Protein AF-A0AAW8YKI9-F1 (afdb_monomer_lite)

Radius of gyration: 21.28 Å; chains: 1; bounding box: 68×47×53 Å

Organism: Pediococcus acidilactici (NCBI:txid1254)

pLDDT: mean 89.12, std 14.67, range [28.31, 98.62]

Sequence (388 aa):
MTVISYKQVNLSFIKNSIFTLGMYFWQLYNILFLTDFAKYHNAELTLLRVSGLIIILSSFMILDIKKFNVRYLFFIMFCVFLLLNNWKIALQSSWFDLIIIVFAGSNIDFDFFLKRFLAFSVIVYGSIVTLALLKIIPNDMVIIGLARVRYGLGFSWPSYIAHELVTITAAFIWVFKEKANKFILLLLFIINIFVYRLTDTKFPFIIVLCSILAFFVIKKVRFGDRMKKIVHVFISVLPGILTFLIYRLSLNSSNHPALDVLFSQRLSLGNQAINQYPIKMFGQPVIVNVQKSIIQNYFTIDSSYLRYLVCFGLISTLLIVLIMSISIFKILNNKDLFIALVLAIVLIEGFSDPWLFNAGYTPFIILLMSRAFFKVDKKIESNEGMSL

Foldseek 3Di:
DPPVVVVVVVLQVVLQVLLLVLLLLCLLLVQCCQFCNCVPPVVVSVVSNVSSLVSLLVSQVSDDPVPDDVLVVVLVVLLVQCCCFQCVALVDPLSVSLSSSLNSLLDHPVLSNLVSLLVSLCVSLVVQLVCCVVVVAPFDWDDDPDDDTATQSRGPALCQVLLLLLLSLLSQCVNQPLNRDLVVLVVSLVVLVVSCVRHVNQPSSVLSVVLSVVSVCLNPDDDDPVVLVVLLLCLLQLLVVLLVVLQVCLCPVVVPVVVCVVLVNLSVLLVVLCVVQPAAQAFHHDDADCDDDPVDHHHDNFAQSSCCRRGGHDNSSVVLSNLLSLLSSQVCVVSRVSNSSSSVSLSVSNSGGNCSSPCSRNVCVSSSSNSSSDHPPPPPPPDPPDDD

Secondary structure (DSSP, 8-state):
--HHHHHHHHHHHHHHHHHHHHHHHHHHHHHHHTSTHHHH-HHHHHHHHHHHHHHHHHHHTTS-GGG--HHHHHHHHHHHHHIIIIIIIS--THHHHHHHHHHHHTTS-HHHHHHHHHHHHHHHHHHHHHHHHTTSS---EEEETTTEEEE-TTSSSTTHHHHHHHHHHHHHHHHHGGG--HHHHHHHHHHHHHHHHHH--HHHHHHHHHHHHHHHHHHHS---HHHHHHHHHHHHHHHHHHHHHHHHHHHTGGG-HHHHHHTTTHHHHHHHHHHHSPPPSS------B-S--SSS--B----HHHHHHHHHHHHHHHHHHHHHHHHHHHHGGG--HHHHHHHHHHHHHHHH-TTTT-TTT-THHHHHHHTTTS---------SS---

Structure (mmCIF, N/CA/C/O backbone):
data_AF-A0AAW8YKI9-F1
#
_entry.id   AF-A0AAW8YKI9-F1
#
loop_
_atom_site.group_PDB
_atom_site.id
_atom_site.type_symbol
_atom_site.label_atom_id
_atom_site.label_alt_id
_atom_site.label_comp_id
_atom_site.label_asym_id
_atom_site.label_entity_id
_atom_site.label_seq_id
_atom_site.pdbx_PDB_ins_code
_atom_site.Cartn_x
_atom_site.Cartn_y
_atom_site.Cartn_z
_atom_site.occupancy
_atom_site.B_iso_or_equiv
_atom_site.auth_seq_id
_atom_site.auth_comp_id
_atom_site.auth_asym_id
_atom_site.auth_atom_id
_atom_site.pdbx_PDB_model_num
ATOM 1 N N . MET A 1 1 ? -30.524 22.560 21.454 1.00 44.72 1 MET A N 1
ATOM 2 C CA . MET A 1 1 ? -29.403 21.594 21.313 1.00 44.72 1 MET A CA 1
ATOM 3 C C . MET A 1 1 ? -29.439 20.767 20.014 1.00 44.72 1 MET A C 1
ATOM 5 O O . MET A 1 1 ? -28.540 19.970 19.799 1.00 44.72 1 MET A O 1
ATOM 9 N N . THR A 1 2 ? -30.396 20.982 19.102 1.00 50.03 2 THR A N 1
ATOM 10 C CA . THR A 1 2 ? -30.660 20.114 17.931 1.00 50.03 2 THR A CA 1
ATOM 11 C C . THR A 1 2 ? -30.098 20.611 16.588 1.00 50.03 2 THR A C 1
ATOM 13 O O . THR A 1 2 ? -29.864 19.806 15.697 1.00 50.03 2 THR A O 1
ATOM 16 N N . VAL A 1 3 ? -29.792 21.904 16.428 1.00 46.72 3 VAL A N 1
ATOM 17 C CA . VAL A 1 3 ? -29.280 22.460 15.149 1.00 46.72 3 VAL A CA 1
ATOM 18 C C . VAL A 1 3 ? -27.765 22.249 14.969 1.00 46.72 3 VAL A C 1
ATOM 20 O O . VAL A 1 3 ? -27.264 22.165 13.848 1.00 46.72 3 VAL A O 1
ATOM 23 N N . ILE A 1 4 ? -27.021 22.103 16.073 1.00 46.81 4 ILE A N 1
ATOM 24 C CA . ILE A 1 4 ? -25.557 21.939 16.049 1.00 46.81 4 ILE A CA 1
ATOM 25 C C . ILE A 1 4 ? -25.154 20.533 15.553 1.00 46.81 4 ILE A C 1
ATOM 27 O O . ILE A 1 4 ? -24.103 20.399 14.926 1.00 46.81 4 ILE A O 1
ATOM 31 N N . SER A 1 5 ? -25.994 19.502 15.736 1.00 58.28 5 SER A N 1
ATOM 32 C CA . SER A 1 5 ? -25.662 18.134 15.303 1.00 58.28 5 SER A CA 1
ATOM 33 C C . SER A 1 5 ? -25.819 17.924 13.791 1.00 58.28 5 SER A C 1
ATOM 35 O O . SER A 1 5 ? -24.948 17.319 13.170 1.00 58.28 5 SER A O 1
ATOM 37 N N . TYR A 1 6 ? -26.857 18.486 13.159 1.00 56.38 6 TYR A N 1
ATOM 38 C CA . TYR A 1 6 ? -27.124 18.264 11.730 1.00 56.38 6 TYR A CA 1
ATOM 39 C C . TYR A 1 6 ? -26.045 18.875 10.821 1.00 56.38 6 TYR A C 1
ATOM 41 O O . TYR A 1 6 ? -25.576 18.244 9.871 1.00 56.38 6 TYR A O 1
ATOM 49 N N . LYS A 1 7 ? -25.579 20.089 11.148 1.00 61.22 7 LYS A N 1
ATOM 50 C CA . LYS A 1 7 ? -24.531 20.781 10.380 1.00 61.22 7 LYS A CA 1
ATOM 51 C C . LYS A 1 7 ? -23.190 20.036 10.432 1.00 61.22 7 LYS A C 1
ATOM 53 O O . LYS A 1 7 ? -22.508 19.941 9.415 1.00 61.22 7 LYS A O 1
ATOM 58 N N . GLN A 1 8 ? -22.824 19.476 11.588 1.00 61.66 8 GLN A N 1
ATOM 59 C CA . GLN A 1 8 ? -21.583 18.705 11.745 1.00 61.66 8 GLN A CA 1
ATOM 60 C C . GLN A 1 8 ? -21.623 17.362 11.003 1.00 61.66 8 GLN A C 1
ATOM 62 O O . GLN A 1 8 ? -20.629 16.980 10.383 1.00 61.66 8 GLN A O 1
ATOM 67 N N . VAL A 1 9 ? -22.769 16.671 11.015 1.00 64.62 9 VAL A N 1
ATOM 68 C CA . VAL A 1 9 ? -22.964 15.421 10.261 1.00 64.62 9 VAL A CA 1
ATOM 69 C C . VAL A 1 9 ? -22.822 15.665 8.756 1.00 64.62 9 VAL A C 1
ATOM 71 O O . VAL A 1 9 ? -22.099 14.931 8.081 1.00 64.62 9 VAL A O 1
ATOM 74 N N . ASN A 1 10 ? -23.425 16.740 8.241 1.00 77.38 10 ASN A N 1
ATOM 75 C CA . ASN A 1 10 ? -23.357 17.074 6.819 1.00 77.38 10 ASN A CA 1
ATOM 76 C C . ASN A 1 10 ? -21.923 17.439 6.375 1.00 77.38 10 ASN A C 1
ATOM 78 O O . ASN A 1 10 ? -21.431 16.933 5.370 1.00 77.38 10 ASN A O 1
ATOM 82 N N . LEU A 1 11 ? -21.189 18.223 7.175 1.00 80.75 11 LEU A N 1
ATOM 83 C CA . LEU A 1 11 ? -19.787 18.567 6.884 1.00 80.75 11 LEU A CA 1
ATOM 84 C C . LEU A 1 11 ? -18.862 17.340 6.861 1.00 80.75 11 LEU A C 1
ATOM 86 O O . LEU A 1 11 ? -17.995 17.242 5.993 1.00 80.75 11 LEU A O 1
ATOM 90 N N . SER A 1 12 ? -19.061 16.383 7.773 1.00 82.19 12 SER A N 1
ATOM 91 C CA . SER A 1 12 ? -18.310 15.120 7.771 1.00 82.19 12 SER A CA 1
ATOM 92 C C . SER A 1 12 ? -18.581 14.310 6.501 1.00 82.19 12 SER A C 1
ATOM 94 O O . SER A 1 12 ? -17.649 13.831 5.852 1.00 82.19 12 SER A O 1
ATOM 96 N N . PHE A 1 13 ? -19.847 14.190 6.094 1.00 87.56 13 PHE A N 1
ATOM 97 C CA . PHE A 1 13 ? -20.216 13.490 4.864 1.00 87.56 13 PHE A CA 1
ATOM 98 C C . PHE A 1 13 ? -19.614 14.148 3.613 1.00 87.56 13 PHE A C 1
ATOM 100 O O . PHE A 1 13 ? -19.026 13.454 2.778 1.00 87.56 13 PHE A O 1
ATOM 107 N N . ILE A 1 14 ? -19.703 15.478 3.506 1.00 90.12 14 ILE A N 1
ATOM 108 C CA . ILE A 1 14 ? -19.131 16.249 2.392 1.00 90.12 14 ILE A CA 1
ATOM 109 C C . ILE A 1 14 ? -17.618 16.035 2.329 1.00 90.12 14 ILE A C 1
ATOM 111 O O . ILE A 1 14 ? -17.093 15.669 1.278 1.00 90.12 14 ILE A O 1
ATOM 115 N N . LYS A 1 15 ? -16.918 16.172 3.461 1.00 90.19 15 LYS A N 1
ATOM 116 C CA . LYS A 1 15 ? -15.475 15.935 3.542 1.00 90.19 15 LYS A CA 1
ATOM 117 C C . LYS A 1 15 ? -15.091 14.538 3.048 1.00 90.19 15 LYS A C 1
ATOM 119 O O . LYS A 1 15 ? -14.199 14.407 2.213 1.00 90.19 15 LYS A O 1
ATOM 124 N N . ASN A 1 16 ? -15.750 13.501 3.567 1.00 92.44 16 ASN A N 1
ATOM 125 C CA . ASN A 1 16 ? -15.475 12.115 3.186 1.00 92.44 16 ASN A CA 1
ATOM 126 C C . ASN A 1 16 ? -15.725 11.877 1.692 1.00 92.44 16 ASN A C 1
ATOM 128 O O . ASN A 1 16 ? -14.957 11.167 1.040 1.00 92.44 16 ASN A O 1
ATOM 132 N N . SER A 1 17 ? -16.769 12.495 1.139 1.00 94.75 17 SER A N 1
ATOM 133 C CA . SER A 1 17 ? -17.113 12.395 -0.281 1.00 94.75 17 SER A CA 1
ATOM 134 C C . SER A 1 17 ? -16.074 13.078 -1.170 1.00 94.75 17 SER A C 1
ATOM 136 O O . SER A 1 17 ? -15.621 12.470 -2.135 1.00 94.75 17 SER A O 1
ATOM 138 N N . ILE A 1 18 ? -15.629 14.287 -0.812 1.00 95.56 18 ILE A N 1
ATOM 139 C CA . ILE A 1 18 ? -14.581 15.021 -1.541 1.00 95.56 18 ILE A CA 1
ATOM 140 C C . ILE A 1 18 ? -13.257 14.256 -1.495 1.00 95.56 18 ILE A C 1
ATOM 142 O O . ILE A 1 18 ? -12.637 14.049 -2.535 1.00 95.56 18 ILE A O 1
ATOM 146 N N . PHE A 1 19 ? -12.842 13.776 -0.316 1.00 96.19 19 PHE A N 1
ATOM 147 C CA . PHE A 1 19 ? -11.622 12.973 -0.195 1.00 96.19 19 PHE A CA 1
ATOM 148 C C . PHE A 1 19 ? -11.688 11.722 -1.079 1.00 96.19 19 PHE A C 1
ATOM 150 O O . PHE A 1 19 ? -10.753 11.429 -1.819 1.00 96.19 19 PHE A O 1
ATOM 157 N N . THR A 1 20 ? -12.819 11.010 -1.045 1.00 97.12 20 THR A N 1
ATOM 158 C CA . THR A 1 20 ? -13.031 9.805 -1.859 1.00 97.12 20 THR A CA 1
ATOM 159 C C . THR A 1 20 ? -12.990 10.120 -3.356 1.00 97.12 20 THR A C 1
ATOM 161 O O . THR A 1 20 ? -12.352 9.390 -4.107 1.00 97.12 20 THR A O 1
ATOM 164 N N . LEU A 1 21 ? -13.610 11.223 -3.790 1.00 97.31 21 LEU A N 1
ATOM 165 C CA . LEU A 1 21 ? -13.583 11.661 -5.186 1.00 97.31 21 LEU A CA 1
ATOM 166 C C . LEU A 1 21 ? -12.154 11.950 -5.658 1.00 97.31 21 LEU A C 1
ATOM 168 O O . LEU A 1 21 ? -11.743 11.458 -6.704 1.00 97.31 21 LEU A O 1
ATOM 172 N N . GLY A 1 22 ? -11.378 12.702 -4.877 1.00 97.38 22 GLY A N 1
ATOM 173 C CA . GLY A 1 22 ? -9.988 12.979 -5.230 1.00 97.38 22 GLY A CA 1
ATOM 174 C C . GLY A 1 22 ? -9.124 11.712 -5.237 1.00 97.38 22 GLY A C 1
ATOM 175 O O . GLY A 1 22 ? -8.273 11.555 -6.111 1.00 97.38 22 GLY A O 1
ATOM 176 N N . MET A 1 23 ? -9.403 10.754 -4.344 1.00 97.38 23 MET A N 1
ATOM 177 C CA . MET A 1 23 ? -8.767 9.433 -4.371 1.00 97.38 23 MET A CA 1
ATOM 178 C C . MET A 1 23 ? -9.120 8.612 -5.616 1.00 97.38 23 MET A C 1
ATOM 180 O O . MET A 1 23 ? -8.258 7.875 -6.079 1.00 97.38 23 MET A O 1
ATOM 184 N N . TYR A 1 24 ? -10.316 8.744 -6.201 1.00 97.44 24 TYR A N 1
ATOM 185 C CA . TYR A 1 24 ? -10.631 8.089 -7.481 1.00 97.44 24 TYR A CA 1
ATOM 186 C C . TYR A 1 24 ? -9.761 8.615 -8.620 1.00 97.44 24 TYR A C 1
ATOM 188 O O . TYR A 1 24 ? -9.207 7.826 -9.380 1.00 97.44 24 TYR A O 1
ATOM 196 N N . PHE A 1 25 ? -9.595 9.936 -8.709 1.00 96.81 25 PHE A N 1
ATOM 197 C CA . PHE A 1 25 ? -8.718 10.564 -9.701 1.00 96.81 25 PHE A CA 1
ATOM 198 C C . PHE A 1 25 ? -7.269 10.120 -9.487 1.00 96.81 25 PHE A C 1
ATOM 200 O O . PHE A 1 25 ? -6.600 9.683 -10.422 1.00 96.81 25 PHE A O 1
ATOM 207 N N . TRP A 1 26 ? -6.812 10.149 -8.232 1.00 95.50 26 TRP A N 1
ATOM 208 C CA . TRP A 1 26 ? -5.474 9.705 -7.854 1.00 95.50 26 TRP A CA 1
ATOM 209 C C . TRP A 1 26 ? -5.213 8.235 -8.198 1.00 95.50 26 TRP A C 1
ATOM 211 O O . TRP A 1 26 ? -4.167 7.884 -8.746 1.00 95.50 26 TRP A O 1
ATOM 221 N N . GLN A 1 27 ? -6.159 7.358 -7.871 1.00 95.31 27 GLN A N 1
ATOM 222 C CA . GLN A 1 27 ? -6.059 5.935 -8.152 1.00 95.31 27 GLN A CA 1
ATOM 223 C C . GLN A 1 27 ? -6.083 5.675 -9.658 1.00 95.31 27 GLN A C 1
ATOM 225 O O . GLN A 1 27 ? -5.237 4.935 -10.146 1.00 95.31 27 GLN A O 1
ATOM 230 N N . LEU A 1 28 ? -6.984 6.319 -10.403 1.00 95.50 28 LEU A N 1
ATOM 231 C CA . LEU A 1 28 ? -7.048 6.184 -11.856 1.00 95.50 28 LEU A CA 1
ATOM 232 C C . LEU A 1 28 ? -5.729 6.610 -12.515 1.00 95.50 28 LEU A C 1
ATOM 234 O O . LEU A 1 28 ? -5.239 5.902 -13.389 1.00 95.50 28 LEU A O 1
ATOM 238 N N . TYR A 1 29 ? -5.111 7.696 -12.039 1.00 94.88 29 TYR A N 1
ATOM 239 C CA . TYR A 1 29 ? -3.756 8.079 -12.441 1.00 94.88 29 TYR A CA 1
ATOM 240 C C . TYR A 1 29 ? -2.745 6.950 -12.191 1.00 94.88 29 TYR A C 1
ATOM 242 O O . TYR A 1 29 ? -2.036 6.570 -13.118 1.00 94.88 29 TYR A O 1
ATOM 250 N N . ASN A 1 30 ? -2.696 6.382 -10.979 1.00 91.94 30 ASN A N 1
ATOM 251 C CA . ASN A 1 30 ? -1.741 5.313 -10.650 1.00 91.94 30 ASN A CA 1
ATOM 252 C C . ASN A 1 30 ? -1.933 4.069 -11.522 1.00 91.94 30 ASN A C 1
ATOM 254 O O . ASN A 1 30 ? -0.954 3.492 -11.988 1.00 91.94 30 ASN A O 1
ATOM 258 N N . ILE A 1 31 ? -3.186 3.676 -11.751 1.00 92.94 31 ILE A N 1
ATOM 259 C CA . ILE A 1 31 ? -3.525 2.502 -12.553 1.00 92.94 31 ILE A CA 1
ATOM 260 C C . ILE A 1 31 ? -3.113 2.727 -14.007 1.00 92.94 31 ILE A C 1
ATOM 262 O O . ILE A 1 31 ? -2.389 1.910 -14.568 1.00 92.94 31 ILE A O 1
ATOM 266 N N . LEU A 1 32 ? -3.538 3.839 -14.616 1.00 93.88 32 LEU A N 1
ATOM 267 C CA . LEU A 1 32 ? -3.239 4.135 -16.019 1.00 93.88 32 LEU A CA 1
ATOM 268 C C . LEU A 1 32 ? -1.743 4.363 -16.256 1.00 93.88 32 LEU A C 1
ATOM 270 O O . LEU A 1 32 ? -1.237 3.992 -17.315 1.00 93.88 32 LEU A O 1
ATOM 274 N N . PHE A 1 33 ? -1.025 4.904 -15.266 1.00 91.62 33 PHE A N 1
ATOM 275 C CA . PHE A 1 33 ? 0.431 5.045 -15.310 1.00 91.62 33 PHE A CA 1
ATOM 276 C C . PHE A 1 33 ? 1.158 3.695 -15.465 1.00 91.62 33 PHE A C 1
ATOM 278 O O . PHE A 1 33 ? 2.257 3.643 -16.010 1.00 91.62 33 PHE A O 1
ATOM 285 N N . LEU A 1 34 ? 0.541 2.598 -15.015 1.00 89.19 34 LEU A N 1
ATOM 286 C CA . LEU A 1 34 ? 1.071 1.232 -15.108 1.00 89.19 34 LEU A CA 1
ATOM 287 C C . LEU A 1 34 ? 0.545 0.457 -16.323 1.00 89.19 34 LEU A C 1
ATOM 289 O O . LEU A 1 34 ? 0.690 -0.764 -16.395 1.00 89.19 34 LEU A O 1
ATOM 293 N N . THR A 1 35 ? -0.062 1.163 -17.271 1.00 91.19 35 THR A N 1
ATOM 294 C CA . THR A 1 35 ? -0.467 0.638 -18.575 1.00 91.19 35 THR A CA 1
ATOM 295 C C . THR A 1 35 ? 0.288 1.369 -19.680 1.00 91.19 35 THR A C 1
ATOM 297 O O . THR A 1 35 ? 0.895 2.420 -19.462 1.00 91.19 35 THR A O 1
ATOM 300 N N . ASP A 1 36 ? 0.163 0.877 -20.909 1.00 87.56 36 ASP A N 1
ATOM 301 C CA . ASP A 1 36 ? 0.730 1.539 -22.085 1.00 87.56 36 ASP A CA 1
ATOM 302 C C . ASP A 1 36 ? 0.148 2.930 -22.369 1.00 87.56 36 ASP A C 1
ATOM 304 O O . ASP A 1 36 ? 0.770 3.715 -23.084 1.00 87.56 36 ASP A O 1
ATOM 308 N N . PHE A 1 37 ? -0.973 3.292 -21.736 1.00 89.00 37 PHE A N 1
ATOM 309 C CA . PHE A 1 37 ? -1.529 4.645 -21.782 1.00 89.00 37 PHE A CA 1
ATOM 310 C C . PHE A 1 37 ? -0.496 5.709 -21.376 1.00 89.00 37 PHE A C 1
ATOM 312 O O . PHE A 1 37 ? -0.424 6.779 -21.983 1.00 89.00 37 PHE A O 1
ATOM 319 N N . ALA A 1 38 ? 0.366 5.397 -20.403 1.00 88.81 38 ALA A N 1
ATOM 320 C CA . ALA A 1 38 ? 1.380 6.318 -19.897 1.00 88.81 38 ALA A CA 1
ATOM 321 C C . ALA A 1 38 ? 2.430 6.728 -20.934 1.00 88.81 38 ALA A C 1
ATOM 323 O O . ALA A 1 38 ? 2.993 7.820 -20.837 1.00 88.81 38 ALA A O 1
ATOM 324 N N . LYS A 1 39 ? 2.679 5.874 -21.935 1.00 87.00 39 LYS A N 1
ATOM 325 C CA . LYS A 1 39 ? 3.640 6.146 -23.011 1.00 87.00 39 LYS A CA 1
ATOM 326 C C . LYS A 1 39 ? 3.162 7.275 -23.926 1.00 87.00 39 LYS A C 1
ATOM 328 O O . LYS A 1 39 ? 3.993 7.999 -24.465 1.00 87.00 39 LYS A O 1
ATOM 333 N N . TYR A 1 40 ? 1.846 7.432 -24.080 1.00 90.88 40 TYR A N 1
ATOM 334 C CA . TYR A 1 40 ? 1.242 8.336 -25.063 1.00 90.88 40 TYR A CA 1
ATOM 335 C C . TYR A 1 40 ? 0.520 9.542 -24.441 1.00 90.88 40 TYR A C 1
ATOM 337 O O . TYR A 1 40 ? 0.426 10.575 -25.092 1.00 90.88 40 TYR A O 1
ATOM 345 N N . HIS A 1 41 ? 0.067 9.448 -23.184 1.00 92.62 41 HIS A N 1
ATOM 346 C CA . HIS A 1 41 ? -0.816 10.439 -22.546 1.00 92.62 41 HIS A CA 1
ATOM 347 C C . HIS A 1 41 ? -0.272 10.987 -21.213 1.00 92.62 41 HIS A C 1
ATOM 349 O O . HIS A 1 41 ? -0.968 11.070 -20.196 1.00 92.62 41 HIS A O 1
ATOM 355 N N . ASN A 1 42 ? 1.018 11.325 -21.170 1.00 91.12 42 ASN A N 1
ATOM 356 C CA . ASN A 1 42 ? 1.679 11.770 -19.936 1.00 91.12 42 ASN A CA 1
ATOM 357 C C . ASN A 1 42 ? 1.117 13.111 -19.402 1.00 91.12 42 ASN A C 1
ATOM 359 O O . ASN A 1 42 ? 0.972 13.298 -18.190 1.00 91.12 42 ASN A O 1
ATOM 363 N N . ALA A 1 43 ? 0.748 14.041 -20.290 1.00 93.38 43 ALA A N 1
ATOM 364 C CA . ALA A 1 43 ? 0.186 15.332 -19.888 1.00 93.38 43 ALA A CA 1
ATOM 365 C C . ALA A 1 43 ? -1.183 15.162 -19.207 1.00 93.38 43 ALA A C 1
ATOM 367 O O . ALA A 1 43 ? -1.435 15.736 -18.145 1.00 93.38 43 ALA A O 1
ATOM 368 N N . GLU A 1 44 ? -2.037 14.311 -19.770 1.00 95.12 44 GLU A N 1
ATOM 369 C CA . GLU A 1 44 ? -3.360 13.974 -19.254 1.00 95.12 44 GLU A CA 1
ATOM 370 C C . GLU A 1 44 ? -3.257 13.235 -17.917 1.00 95.12 44 GLU A C 1
ATOM 372 O O . GLU A 1 44 ? -3.984 13.557 -16.975 1.00 95.12 44 GLU A O 1
ATOM 377 N N . LEU A 1 45 ? -2.302 12.308 -17.784 1.00 94.06 45 LEU A N 1
ATOM 378 C CA . LEU A 1 45 ? -2.006 11.656 -16.506 1.00 94.06 45 LEU A CA 1
ATOM 379 C C . LEU A 1 45 ? -1.531 12.648 -15.447 1.00 94.06 45 LEU A C 1
ATOM 381 O O . LEU A 1 45 ? -1.944 12.554 -14.292 1.00 94.06 45 LEU A O 1
ATOM 385 N N . THR A 1 46 ? -0.703 13.621 -15.824 1.00 94.50 46 THR A N 1
ATOM 386 C CA . THR A 1 46 ? -0.247 14.674 -14.909 1.00 94.50 46 THR A CA 1
ATOM 387 C C . THR A 1 46 ? -1.407 15.566 -14.466 1.00 94.50 46 THR A C 1
ATOM 389 O O . THR A 1 46 ? -1.518 15.891 -13.283 1.00 94.50 46 THR A O 1
ATOM 392 N N . LEU A 1 47 ? -2.321 15.918 -15.374 1.00 95.69 47 LEU A N 1
ATOM 393 C CA . LEU A 1 47 ? -3.530 16.666 -15.032 1.00 95.69 47 LEU A CA 1
ATOM 394 C C . LEU A 1 47 ? -4.429 15.870 -14.075 1.00 95.69 47 LEU A C 1
ATOM 396 O O . LEU A 1 47 ? -4.914 16.413 -13.080 1.00 95.69 47 LEU A O 1
ATOM 400 N N . LEU A 1 48 ? -4.615 14.575 -14.334 1.00 95.81 48 LEU A N 1
ATOM 401 C CA . LEU A 1 48 ? -5.393 13.673 -13.485 1.00 95.81 48 LEU A CA 1
ATOM 402 C C . LEU A 1 48 ? -4.771 13.534 -12.083 1.00 95.81 48 LEU A C 1
ATOM 404 O O . LEU A 1 48 ? -5.463 13.640 -11.070 1.00 95.81 48 LEU A O 1
ATOM 408 N N . ARG A 1 49 ? -3.442 13.394 -12.028 1.00 96.00 49 ARG A N 1
ATOM 409 C CA . ARG A 1 49 ? -2.634 13.386 -10.804 1.00 96.00 49 ARG A CA 1
ATOM 410 C C . ARG A 1 49 ? -2.867 14.653 -9.974 1.00 96.00 49 ARG A C 1
ATOM 412 O O . ARG A 1 49 ? -3.237 14.575 -8.803 1.00 96.00 49 ARG A O 1
ATOM 419 N N . VAL A 1 50 ? -2.651 15.824 -10.574 1.00 96.56 50 VAL A N 1
ATOM 420 C CA . VAL A 1 50 ? -2.724 17.122 -9.883 1.00 96.56 50 VAL A CA 1
ATOM 421 C C . VAL A 1 50 ? -4.155 17.448 -9.459 1.00 96.56 50 VAL A C 1
ATOM 423 O O . VAL A 1 50 ? -4.369 17.856 -8.318 1.00 96.56 50 VAL A O 1
ATOM 426 N N . SER A 1 51 ? -5.143 17.220 -10.328 1.00 96.88 51 SER A N 1
ATOM 427 C CA . SER A 1 51 ? -6.558 17.427 -9.992 1.00 96.88 51 SER A CA 1
ATOM 428 C C . SER A 1 51 ? -6.997 16.546 -8.821 1.00 96.88 51 SER A C 1
ATOM 430 O O . SER A 1 51 ? -7.608 17.057 -7.881 1.00 96.88 51 SER A O 1
ATOM 432 N N . GLY A 1 52 ? -6.602 15.267 -8.800 1.00 97.12 52 GLY A N 1
ATOM 433 C CA . GLY A 1 52 ? -6.838 14.376 -7.664 1.00 97.12 52 GLY A CA 1
ATOM 434 C C . GLY A 1 52 ? -6.279 14.937 -6.353 1.00 97.12 52 GLY A C 1
ATOM 435 O O . GLY A 1 52 ? -7.012 15.032 -5.366 1.00 97.12 52 GLY A O 1
ATOM 436 N N . LEU A 1 53 ? -5.018 15.388 -6.346 1.00 96.44 53 LEU A N 1
ATOM 437 C CA . LEU A 1 53 ? -4.384 15.971 -5.153 1.00 96.44 53 LEU A CA 1
ATOM 438 C C . LEU A 1 53 ? -5.048 17.271 -4.693 1.00 96.44 53 LEU A C 1
ATOM 440 O O . LEU A 1 53 ? -5.221 17.458 -3.491 1.00 96.44 53 LEU A O 1
ATOM 444 N N . ILE A 1 54 ? -5.445 18.155 -5.612 1.00 96.25 54 ILE A N 1
ATOM 445 C CA . ILE A 1 54 ? -6.155 19.399 -5.274 1.00 96.25 54 ILE A CA 1
ATOM 446 C C . ILE A 1 54 ? -7.500 19.080 -4.613 1.00 96.25 54 ILE A C 1
ATOM 448 O O . ILE A 1 54 ? -7.828 19.651 -3.571 1.00 96.25 54 ILE A O 1
ATOM 452 N N . ILE A 1 55 ? -8.258 18.129 -5.167 1.00 96.31 55 ILE A N 1
ATOM 453 C CA . ILE A 1 55 ? -9.534 17.692 -4.587 1.00 96.31 55 ILE A CA 1
ATOM 454 C C . ILE A 1 55 ? -9.297 17.085 -3.195 1.00 96.31 55 ILE A C 1
ATOM 456 O O . ILE A 1 55 ? -9.972 17.467 -2.237 1.00 96.31 55 ILE A O 1
ATOM 460 N N . ILE A 1 56 ? -8.296 16.213 -3.038 1.00 95.69 56 ILE A N 1
ATOM 461 C CA . ILE A 1 56 ? -7.910 15.647 -1.735 1.00 95.69 56 ILE A CA 1
ATOM 462 C C . ILE A 1 56 ? -7.571 16.756 -0.729 1.00 95.69 56 ILE A C 1
ATOM 464 O O . ILE A 1 56 ? -8.097 16.748 0.385 1.00 95.69 56 ILE A O 1
ATOM 468 N N . LEU A 1 57 ? -6.753 17.738 -1.111 1.00 92.88 57 LEU A N 1
ATOM 469 C CA . LEU A 1 57 ? -6.390 18.870 -0.252 1.00 92.88 57 LEU A CA 1
ATOM 470 C C . LEU A 1 57 ? -7.605 19.718 0.137 1.00 92.88 57 LEU A C 1
ATOM 472 O O . LEU A 1 57 ? -7.714 20.133 1.290 1.00 92.88 57 LEU A O 1
ATOM 476 N N . SER A 1 58 ? -8.561 19.923 -0.772 1.00 91.25 58 SER A N 1
ATOM 477 C CA . SER A 1 58 ? -9.786 20.676 -0.470 1.00 91.25 58 SER A CA 1
ATOM 478 C C . SER A 1 58 ? -10.635 20.005 0.620 1.00 91.25 58 SER A C 1
ATOM 480 O O . SER A 1 58 ? -11.249 20.690 1.439 1.00 91.25 58 SER A O 1
ATOM 482 N N . SER A 1 59 ? -10.593 18.667 0.731 1.00 89.06 59 SER A N 1
ATOM 483 C CA . SER A 1 59 ? -11.272 17.944 1.818 1.00 89.06 59 SER A CA 1
ATOM 484 C C . SER A 1 59 ? -10.704 18.296 3.202 1.00 89.06 59 SER A C 1
ATOM 486 O O . SER A 1 59 ? -11.421 18.254 4.205 1.00 89.06 59 SER A O 1
ATOM 488 N N . PHE A 1 60 ? -9.424 18.674 3.277 1.00 80.75 60 PHE A N 1
ATOM 489 C CA . PHE A 1 60 ? -8.787 19.097 4.520 1.00 80.75 60 PHE A CA 1
ATOM 490 C C . PHE A 1 60 ? -9.276 20.476 4.973 1.00 80.75 60 PHE A C 1
ATOM 492 O O . PHE A 1 60 ? -9.456 20.689 6.169 1.00 80.75 60 PHE A O 1
ATOM 499 N N . MET A 1 61 ? -9.565 21.389 4.039 1.00 74.50 61 MET A N 1
ATOM 500 C CA . MET A 1 61 ? -10.036 22.751 4.343 1.00 74.50 61 MET A CA 1
ATOM 501 C C . MET A 1 61 ? -11.399 22.788 5.056 1.00 74.50 61 MET A C 1
ATOM 503 O O . MET A 1 61 ? -11.775 23.807 5.624 1.00 74.50 61 MET A O 1
ATOM 507 N N . ILE A 1 62 ? -12.121 21.665 5.075 1.00 73.94 62 ILE A N 1
ATOM 508 C CA . ILE A 1 62 ? -13.410 21.492 5.763 1.00 73.94 62 ILE A CA 1
ATOM 509 C C . ILE A 1 62 ? -13.210 21.095 7.246 1.00 73.94 62 ILE A C 1
ATOM 511 O O . ILE A 1 62 ? -14.172 20.916 7.995 1.00 73.94 62 ILE A O 1
ATOM 515 N N . LEU A 1 63 ? -11.963 20.948 7.712 1.00 67.19 63 LEU A N 1
ATOM 516 C CA . LEU A 1 63 ? -11.668 20.658 9.114 1.00 67.19 63 LEU A CA 1
ATOM 517 C C . LEU A 1 63 ? -11.949 21.846 10.033 1.00 67.19 63 LEU A C 1
ATOM 519 O O . LEU A 1 63 ? -11.587 22.988 9.765 1.00 67.19 63 LEU A O 1
ATOM 523 N N . ASP A 1 64 ? -12.507 21.527 11.198 1.00 65.50 64 ASP A N 1
ATOM 524 C CA . ASP A 1 64 ? -12.632 22.477 12.294 1.00 65.50 64 ASP A CA 1
ATOM 525 C C . ASP A 1 64 ? -11.248 22.736 12.916 1.00 65.50 64 ASP A C 1
ATOM 527 O O . ASP A 1 64 ? -10.696 21.886 13.626 1.00 65.50 64 ASP A O 1
ATOM 531 N N . ILE A 1 65 ? -10.685 23.916 12.636 1.00 62.25 65 ILE A N 1
ATOM 532 C CA . ILE A 1 65 ? -9.362 24.376 13.097 1.00 62.25 65 ILE A CA 1
ATOM 533 C C . ILE A 1 65 ? -9.243 24.302 14.631 1.00 62.25 65 ILE A C 1
ATOM 535 O O . ILE A 1 65 ? -8.154 24.107 15.170 1.00 62.25 65 ILE A O 1
ATOM 539 N N . LYS A 1 66 ? -10.365 24.337 15.362 1.00 58.31 66 LYS A N 1
ATOM 540 C CA . LYS A 1 66 ? -10.389 24.203 16.828 1.00 58.31 66 LYS A CA 1
ATOM 541 C C . LYS A 1 66 ? -9.942 22.826 17.340 1.00 58.31 66 LYS A C 1
ATOM 543 O O . LYS A 1 66 ? -9.760 22.658 18.542 1.00 58.31 66 LYS A O 1
ATOM 548 N N . LYS A 1 67 ? -9.755 21.833 16.461 1.00 66.88 67 LYS A N 1
ATOM 549 C CA . LYS A 1 67 ? -9.270 20.491 16.824 1.00 66.88 67 LYS A CA 1
ATOM 550 C C . LYS A 1 67 ? -7.742 20.351 16.830 1.00 66.88 67 LYS A C 1
ATOM 552 O O . LYS A 1 67 ? -7.258 19.294 17.241 1.00 66.88 67 LYS A O 1
ATOM 557 N N . PHE A 1 68 ? -6.981 21.365 16.406 1.00 75.50 68 PHE A N 1
ATOM 558 C CA . PHE A 1 68 ? -5.515 21.314 16.423 1.00 75.50 68 PHE A CA 1
ATOM 559 C C . PHE A 1 68 ? -4.987 21.274 17.862 1.00 75.50 68 PHE A C 1
ATOM 561 O O . PHE A 1 68 ? -5.151 22.206 18.641 1.00 75.50 68 PHE A O 1
ATOM 568 N N . ASN A 1 69 ? -4.346 20.164 18.216 1.00 83.44 69 ASN A N 1
ATOM 569 C CA . ASN A 1 69 ? -3.741 19.927 19.525 1.00 83.44 69 ASN A CA 1
ATOM 570 C C . ASN A 1 69 ? -2.302 19.413 19.359 1.00 83.44 69 ASN A C 1
ATOM 572 O O . ASN A 1 69 ? -1.828 19.212 18.240 1.00 83.44 69 ASN A O 1
ATOM 576 N N . VAL A 1 70 ? -1.616 19.132 20.470 1.00 88.50 70 VAL A N 1
ATOM 577 C CA . VAL A 1 70 ? -0.224 18.644 20.455 1.00 88.50 70 VAL A CA 1
ATOM 578 C C . VAL A 1 70 ? -0.020 17.392 19.582 1.00 88.50 70 VAL A C 1
ATOM 580 O O . VAL A 1 70 ? 1.046 17.203 19.006 1.00 88.50 70 VAL A O 1
ATOM 583 N N . ARG A 1 71 ? -1.047 16.548 19.406 1.00 88.38 71 ARG A N 1
ATOM 584 C CA . ARG A 1 71 ? -0.952 15.361 18.540 1.00 88.38 71 ARG A CA 1
ATOM 585 C C . ARG A 1 71 ? -0.918 15.724 17.059 1.00 88.38 71 ARG A C 1
ATOM 587 O O . ARG A 1 71 ? -0.213 15.057 16.311 1.00 88.38 71 ARG A O 1
ATOM 594 N N . TYR A 1 72 ? -1.625 16.780 16.648 1.00 88.44 72 TYR A N 1
ATOM 595 C CA . TYR A 1 72 ? -1.496 17.325 15.292 1.00 88.44 72 TYR A CA 1
ATOM 596 C C . TYR A 1 72 ? -0.105 17.895 15.055 1.00 88.44 72 TYR A C 1
ATOM 598 O O . TYR A 1 72 ? 0.446 17.674 13.984 1.00 88.44 72 TYR A O 1
ATOM 606 N N . LEU A 1 73 ? 0.481 18.572 16.046 1.00 90.62 73 LEU A N 1
ATOM 607 C CA . LEU A 1 73 ? 1.846 19.082 15.928 1.00 90.62 73 LEU A CA 1
ATOM 608 C C . LEU A 1 73 ? 2.841 17.937 15.691 1.00 90.62 73 LEU A C 1
ATOM 610 O O . LEU A 1 73 ? 3.596 17.984 14.725 1.00 90.62 73 LEU A O 1
ATOM 614 N N . PHE A 1 74 ? 2.784 16.868 16.495 1.00 93.38 74 PHE A N 1
ATOM 615 C CA . PHE A 1 74 ? 3.626 15.684 16.278 1.00 93.38 74 PHE A CA 1
ATOM 616 C C . PHE A 1 74 ? 3.381 15.017 14.920 1.00 93.38 74 PHE A C 1
ATOM 618 O O . PHE A 1 74 ? 4.331 14.578 14.278 1.00 93.38 74 PHE A O 1
ATOM 625 N N . PHE A 1 75 ? 2.128 14.961 14.463 1.00 93.31 75 PHE A N 1
ATOM 626 C CA . PHE A 1 75 ? 1.798 14.425 13.144 1.00 93.31 75 PHE A CA 1
ATOM 627 C C . PHE A 1 75 ? 2.378 15.279 12.009 1.00 93.31 75 PHE A C 1
ATOM 629 O O . PHE A 1 75 ? 2.963 14.737 11.076 1.00 93.31 75 PHE A O 1
ATOM 636 N N . ILE A 1 76 ? 2.289 16.609 12.109 1.00 93.12 76 ILE A N 1
ATOM 637 C CA . ILE A 1 76 ? 2.893 17.538 11.144 1.00 93.12 76 ILE A CA 1
ATOM 638 C C . ILE A 1 76 ? 4.412 17.381 11.143 1.00 93.12 76 ILE A C 1
ATOM 640 O O . ILE A 1 76 ? 4.995 17.244 10.074 1.00 93.12 76 ILE A O 1
ATOM 644 N N . MET A 1 77 ? 5.056 17.339 12.314 1.00 95.38 77 MET A N 1
ATOM 645 C CA . MET A 1 77 ? 6.503 17.117 12.417 1.00 95.38 77 MET A CA 1
ATOM 646 C C . MET A 1 77 ? 6.920 15.792 11.771 1.00 95.38 77 MET A C 1
ATOM 648 O O . MET A 1 77 ? 7.910 15.747 11.046 1.00 95.38 77 MET A O 1
ATOM 652 N N . PHE A 1 78 ? 6.138 14.731 11.980 1.00 95.88 78 PHE A N 1
ATOM 653 C CA . PHE A 1 78 ? 6.335 13.442 11.323 1.00 95.88 78 PHE A CA 1
ATOM 654 C C . PHE A 1 78 ? 6.216 13.550 9.793 1.00 95.88 78 PHE A C 1
ATOM 656 O O . PHE A 1 78 ? 7.115 13.108 9.080 1.00 95.88 78 PHE A O 1
ATOM 663 N N . CYS A 1 79 ? 5.164 14.187 9.273 1.00 95.81 79 CYS A N 1
ATOM 664 C CA . CYS A 1 79 ? 4.992 14.412 7.835 1.00 95.81 79 CYS A CA 1
ATOM 665 C C . CYS A 1 79 ? 6.121 15.266 7.236 1.00 95.81 79 CYS A C 1
ATOM 667 O O . CYS A 1 79 ? 6.646 14.930 6.177 1.00 95.81 79 CYS A O 1
ATOM 669 N N . VAL A 1 80 ? 6.535 16.340 7.914 1.00 96.94 80 VAL A N 1
ATOM 670 C CA . VAL A 1 80 ? 7.643 17.206 7.479 1.00 96.94 80 VAL A CA 1
ATOM 671 C C . VAL A 1 80 ? 8.956 16.429 7.454 1.00 96.94 80 VAL A C 1
ATOM 673 O O . VAL A 1 80 ? 9.684 16.509 6.467 1.00 96.94 80 VAL A O 1
ATOM 676 N N . PHE A 1 81 ? 9.237 15.622 8.481 1.00 97.75 81 PHE A N 1
ATOM 677 C CA . PHE A 1 81 ? 10.407 14.746 8.491 1.00 97.75 81 PHE A CA 1
ATOM 678 C C . PHE A 1 81 ? 10.418 13.804 7.280 1.00 97.75 81 PHE A C 1
ATOM 680 O O . PHE A 1 81 ? 11.437 13.702 6.599 1.00 97.75 81 PHE A O 1
ATOM 687 N N . LEU A 1 82 ? 9.289 13.163 6.960 1.00 97.19 82 LEU A N 1
ATOM 688 C CA . LEU A 1 82 ? 9.195 12.280 5.795 1.00 97.19 82 LEU A CA 1
ATOM 689 C C . LEU A 1 82 ? 9.341 13.038 4.465 1.00 97.19 82 LEU A C 1
ATOM 691 O O . LEU A 1 82 ? 9.984 12.521 3.556 1.00 97.19 82 LEU A O 1
ATOM 695 N N . LEU A 1 83 ? 8.818 14.264 4.339 1.00 96.44 83 LEU A N 1
ATOM 696 C CA . LEU A 1 83 ? 9.041 15.103 3.150 1.00 96.44 83 LEU A CA 1
ATOM 697 C C . LEU A 1 83 ? 10.528 15.438 2.972 1.00 96.44 83 LEU A C 1
ATOM 699 O O . LEU A 1 83 ? 11.065 15.335 1.870 1.00 96.44 83 LEU A O 1
ATOM 703 N N . LEU A 1 84 ? 11.213 15.820 4.048 1.00 97.56 84 LEU A N 1
ATOM 704 C CA . LEU A 1 84 ? 12.636 16.143 3.987 1.00 97.56 84 LEU A CA 1
ATOM 705 C C . LEU A 1 84 ? 13.470 14.893 3.681 1.00 97.56 84 LEU A C 1
ATOM 707 O O . LEU A 1 84 ? 14.254 14.888 2.736 1.00 97.56 84 LEU A O 1
ATOM 711 N N . ASN A 1 85 ? 13.266 13.806 4.423 1.00 97.94 85 ASN A N 1
ATOM 712 C CA . ASN A 1 85 ? 14.073 12.598 4.281 1.00 97.94 85 ASN A CA 1
ATOM 713 C C . ASN A 1 85 ? 13.747 11.803 3.008 1.00 97.94 85 ASN A C 1
ATOM 715 O O . ASN A 1 85 ? 14.643 11.475 2.233 1.00 97.94 85 ASN A O 1
ATOM 719 N N . ASN A 1 86 ? 12.474 11.482 2.772 1.00 96.62 86 ASN A N 1
ATOM 720 C CA . ASN A 1 86 ? 12.090 10.549 1.714 1.00 96.62 86 ASN A CA 1
ATOM 721 C C . ASN A 1 86 ? 11.935 11.246 0.355 1.00 96.62 86 ASN A C 1
ATOM 723 O O . ASN A 1 86 ? 12.339 10.692 -0.666 1.00 96.62 86 ASN A O 1
ATOM 727 N N . TRP A 1 87 ? 11.395 12.469 0.321 1.00 95.06 87 TRP A N 1
ATOM 728 C CA . TRP A 1 87 ? 11.268 13.202 -0.940 1.00 95.06 87 TRP A CA 1
ATOM 729 C C . TRP A 1 87 ? 12.533 13.986 -1.292 1.00 95.06 87 TRP A C 1
ATOM 731 O O . TRP A 1 87 ? 13.051 13.807 -2.390 1.00 95.06 87 TRP A O 1
ATOM 741 N N . LYS A 1 88 ? 13.054 14.840 -0.401 1.00 95.00 88 LYS A N 1
ATOM 742 C CA . LYS A 1 88 ? 14.192 15.712 -0.747 1.00 95.00 88 LYS A CA 1
ATOM 743 C C . LYS A 1 88 ? 15.544 15.002 -0.708 1.00 95.00 88 LYS A C 1
ATOM 745 O O . LYS A 1 88 ? 16.288 15.117 -1.673 1.00 95.00 88 LYS A O 1
ATOM 750 N N . ILE A 1 89 ? 15.860 14.267 0.360 1.00 96.56 89 ILE A N 1
ATOM 751 C CA . ILE A 1 89 ? 17.163 13.590 0.488 1.00 96.56 89 ILE A CA 1
ATOM 752 C C . ILE A 1 89 ? 17.211 12.316 -0.372 1.00 96.56 89 ILE A C 1
ATOM 754 O O . ILE A 1 89 ? 18.151 12.128 -1.139 1.00 96.56 89 ILE A O 1
ATOM 758 N N . ALA A 1 90 ? 16.197 11.447 -0.286 1.00 95.62 90 ALA A N 1
ATOM 759 C CA . ALA A 1 90 ? 16.161 10.194 -1.055 1.00 95.62 90 ALA A CA 1
ATOM 760 C C . ALA A 1 90 ? 15.647 10.335 -2.503 1.00 95.62 90 ALA A C 1
ATOM 762 O O . ALA A 1 90 ? 15.650 9.357 -3.253 1.00 95.62 90 ALA A O 1
ATOM 763 N N . LEU A 1 91 ? 15.203 11.535 -2.903 1.00 94.75 91 LEU A N 1
ATOM 764 C CA . LEU A 1 91 ? 14.713 11.855 -4.251 1.00 94.75 91 LEU A CA 1
ATOM 765 C C . LEU A 1 91 ? 13.532 10.985 -4.729 1.00 94.75 91 LEU A C 1
ATOM 767 O O . LEU A 1 91 ? 13.357 10.764 -5.926 1.00 94.75 91 LEU A O 1
ATOM 771 N N . GLN A 1 92 ? 12.678 10.516 -3.810 1.00 92.69 92 GLN A N 1
ATOM 772 C CA . GLN A 1 92 ? 11.485 9.725 -4.140 1.00 92.69 92 GLN A CA 1
ATOM 773 C C . GLN A 1 92 ? 10.230 10.611 -4.153 1.00 92.69 92 GLN A C 1
ATOM 775 O O . GLN A 1 92 ? 9.613 10.869 -3.119 1.00 92.69 92 GLN A O 1
ATOM 780 N N . SER A 1 93 ? 9.839 11.089 -5.336 1.00 90.81 93 SER A N 1
ATOM 781 C CA . SER A 1 93 ? 8.745 12.061 -5.517 1.00 90.81 93 SER A CA 1
ATOM 782 C C . SER A 1 93 ? 7.357 11.560 -5.104 1.00 90.81 93 SER A C 1
ATOM 784 O O . SER A 1 93 ? 6.523 12.373 -4.713 1.00 90.81 93 SER A O 1
ATOM 786 N N . SER A 1 94 ? 7.118 10.246 -5.106 1.00 91.81 94 SER A N 1
ATOM 787 C CA . SER A 1 94 ? 5.846 9.639 -4.679 1.00 91.81 94 SER A CA 1
ATOM 788 C C . SER A 1 94 ? 5.484 9.935 -3.217 1.00 91.81 94 SER A C 1
ATOM 790 O O . SER A 1 94 ? 4.307 9.939 -2.854 1.00 91.81 94 SER A O 1
ATOM 792 N N . TRP A 1 95 ? 6.475 10.246 -2.375 1.00 95.06 95 TRP A N 1
ATOM 793 C CA . TRP A 1 95 ? 6.254 10.632 -0.979 1.00 95.06 95 TRP A CA 1
ATOM 794 C C . TRP A 1 95 ? 5.556 11.973 -0.819 1.00 95.06 95 TRP A C 1
ATOM 796 O O . TRP A 1 95 ? 4.844 12.163 0.165 1.00 95.06 95 TRP A O 1
ATOM 806 N N . PHE A 1 96 ? 5.724 12.885 -1.777 1.00 94.75 96 PHE A N 1
ATOM 807 C CA . PHE A 1 96 ? 4.993 14.146 -1.772 1.00 94.75 96 PHE A CA 1
ATOM 808 C C . PHE A 1 96 ? 3.481 13.891 -1.825 1.00 94.75 96 PHE A C 1
ATOM 810 O O . PHE A 1 96 ? 2.728 14.382 -0.984 1.00 94.75 96 PHE A O 1
ATOM 817 N N . ASP A 1 97 ? 3.064 13.032 -2.754 1.00 95.69 97 ASP A N 1
ATOM 818 C CA . ASP A 1 97 ? 1.662 12.684 -2.962 1.00 95.69 97 ASP A CA 1
ATOM 819 C C . ASP A 1 97 ? 1.099 11.906 -1.769 1.00 95.69 97 ASP A C 1
ATOM 821 O O . ASP A 1 97 ? 0.036 12.238 -1.240 1.00 95.69 97 ASP A O 1
ATOM 825 N N . LEU A 1 98 ? 1.844 10.900 -1.292 1.00 96.50 98 LEU A N 1
ATOM 826 C CA . LEU A 1 98 ? 1.439 10.091 -0.145 1.00 96.50 98 LEU A CA 1
ATOM 827 C C . LEU A 1 98 ? 1.205 10.951 1.100 1.00 96.50 98 LEU A C 1
ATOM 829 O O . LEU A 1 98 ? 0.232 10.734 1.818 1.00 96.50 98 LEU A O 1
ATOM 833 N N . ILE A 1 99 ? 2.076 11.926 1.367 1.00 95.69 99 ILE A N 1
ATOM 834 C CA . ILE A 1 99 ? 1.970 12.767 2.562 1.00 95.69 99 ILE A CA 1
ATOM 835 C C . ILE A 1 99 ? 0.757 13.691 2.473 1.00 95.69 99 ILE A C 1
ATOM 837 O O . ILE A 1 99 ? 0.046 13.824 3.468 1.00 95.69 99 ILE A O 1
ATOM 841 N N . ILE A 1 100 ? 0.451 14.245 1.296 1.00 94.56 100 ILE A N 1
ATOM 842 C CA . ILE A 1 100 ? -0.795 14.992 1.064 1.00 94.56 100 ILE A CA 1
ATOM 843 C C . ILE A 1 100 ? -2.016 14.114 1.370 1.00 94.56 100 ILE A C 1
ATOM 845 O O . ILE A 1 100 ? -2.907 14.523 2.119 1.00 94.56 100 ILE A O 1
ATOM 849 N N . ILE A 1 101 ? -2.033 12.889 0.838 1.00 96.00 101 ILE A N 1
ATOM 850 C CA . ILE A 1 101 ? -3.138 11.940 1.012 1.00 96.00 101 ILE A CA 1
ATOM 851 C C . ILE A 1 101 ? -3.304 11.542 2.480 1.00 96.00 101 ILE A C 1
ATOM 853 O O . ILE A 1 101 ? -4.412 11.583 3.011 1.00 96.00 101 ILE A O 1
ATOM 857 N N . VAL A 1 102 ? -2.216 11.177 3.157 1.00 94.88 102 VAL A N 1
ATOM 858 C CA . VAL A 1 102 ? -2.216 10.784 4.575 1.00 94.88 102 VAL A CA 1
ATOM 859 C C . VAL A 1 102 ? -2.650 11.950 5.461 1.00 94.88 102 VAL A C 1
ATOM 861 O O . VAL A 1 102 ? -3.420 11.760 6.406 1.00 94.88 102 VAL A O 1
ATOM 864 N N . PHE A 1 103 ? -2.196 13.164 5.150 1.00 91.31 103 PHE A N 1
ATOM 865 C CA . PHE A 1 103 ? -2.535 14.358 5.909 1.00 91.31 103 PHE A CA 1
ATOM 866 C C . PHE A 1 103 ? -4.025 14.705 5.789 1.00 91.31 103 PHE A C 1
ATOM 868 O O . PHE A 1 103 ? -4.718 14.810 6.807 1.00 91.31 103 PHE A O 1
ATOM 875 N N . ALA A 1 104 ? -4.552 14.781 4.562 1.00 91.38 104 ALA A N 1
ATOM 876 C CA . ALA A 1 104 ? -5.975 15.014 4.304 1.00 91.38 104 ALA A CA 1
ATOM 877 C C . ALA A 1 104 ? -6.868 13.862 4.814 1.00 91.38 104 ALA A C 1
ATOM 879 O O . ALA A 1 104 ? -7.949 14.091 5.368 1.00 91.38 104 ALA A O 1
ATOM 880 N N . GLY A 1 105 ? -6.372 12.627 4.701 1.00 89.81 105 GLY A N 1
ATOM 881 C CA . GLY A 1 105 ? -7.044 11.387 5.088 1.00 89.81 105 GLY A CA 1
ATOM 882 C C . GLY A 1 105 ? -7.050 11.096 6.591 1.00 89.81 105 GLY A C 1
ATOM 883 O O . GLY A 1 105 ? -7.742 10.187 7.038 1.00 89.81 105 GLY A O 1
ATOM 884 N N . SER A 1 106 ? -6.326 11.872 7.402 1.00 84.44 106 SER A N 1
ATOM 885 C CA . SER A 1 106 ? -6.136 11.613 8.841 1.00 84.44 106 SER A CA 1
ATOM 886 C C . SER A 1 106 ? -7.423 11.547 9.679 1.00 84.44 106 SER A C 1
ATOM 888 O O . SER A 1 106 ? -7.437 10.931 10.743 1.00 84.44 106 SER A O 1
ATOM 890 N N . ASN A 1 107 ? -8.509 12.151 9.189 1.00 81.44 107 ASN A N 1
ATOM 891 C CA . ASN A 1 107 ? -9.807 12.249 9.864 1.00 81.44 107 ASN A CA 1
ATOM 892 C C . ASN A 1 107 ? -10.972 11.926 8.918 1.00 81.44 107 ASN A C 1
ATOM 894 O O . ASN A 1 107 ? -11.972 12.652 8.901 1.00 81.44 107 ASN A O 1
ATOM 898 N N . ILE A 1 108 ? -10.810 10.931 8.053 1.00 87.75 108 ILE A N 1
ATOM 899 C CA . ILE A 1 108 ? -11.914 10.407 7.243 1.00 87.75 108 ILE A CA 1
ATOM 900 C C . ILE A 1 108 ? -12.553 9.211 7.952 1.00 87.75 108 ILE A C 1
ATOM 902 O O . ILE A 1 108 ? -11.907 8.510 8.735 1.00 87.75 108 ILE A O 1
ATOM 906 N N . ASP A 1 109 ? -13.820 8.952 7.650 1.00 90.94 109 ASP A N 1
ATOM 907 C CA . ASP A 1 109 ? -14.428 7.653 7.902 1.00 90.94 109 ASP A CA 1
ATOM 908 C C . ASP A 1 109 ? -13.805 6.650 6.920 1.00 90.94 109 ASP A C 1
ATOM 910 O O . ASP A 1 109 ? -14.122 6.612 5.728 1.00 90.94 109 ASP A O 1
ATOM 914 N N . PHE A 1 110 ? -12.857 5.865 7.431 1.00 93.00 110 PHE A N 1
ATOM 915 C CA . PHE A 1 110 ? -12.114 4.904 6.627 1.00 93.00 110 PHE A CA 1
ATOM 916 C C . PHE A 1 110 ? -13.012 3.793 6.069 1.00 93.00 110 PHE A C 1
ATOM 918 O O . PHE A 1 110 ? -12.771 3.343 4.955 1.00 93.00 110 PHE A O 1
ATOM 925 N N . ASP A 1 111 ? -14.075 3.391 6.775 1.00 93.75 111 ASP A N 1
ATOM 926 C CA . ASP A 1 111 ? -15.011 2.372 6.281 1.00 93.75 111 ASP A CA 1
ATOM 927 C C . ASP A 1 111 ? -15.856 2.933 5.128 1.00 93.75 111 ASP A C 1
ATOM 929 O O . ASP A 1 111 ? -16.068 2.261 4.111 1.00 93.75 111 ASP A O 1
ATOM 933 N N . PHE A 1 112 ? -16.303 4.191 5.255 1.00 94.44 112 PHE A N 1
ATOM 934 C CA . PHE A 1 112 ? -16.993 4.912 4.183 1.00 94.44 112 PHE A CA 1
ATOM 935 C C . PHE A 1 112 ? -16.128 5.001 2.922 1.00 94.44 112 PHE A C 1
ATOM 937 O O . PHE A 1 112 ? -16.622 4.715 1.825 1.00 94.44 112 PHE A O 1
ATOM 944 N N . PHE A 1 113 ? -14.865 5.397 3.087 1.00 96.44 113 PHE A N 1
ATOM 945 C CA . PHE A 1 113 ? -13.896 5.538 2.006 1.00 96.44 113 PHE A CA 1
ATOM 946 C C . PHE A 1 113 ? -13.558 4.182 1.375 1.00 96.44 113 PHE A C 1
ATOM 948 O O . PHE A 1 113 ? -13.714 4.014 0.167 1.00 96.44 113 PHE A O 1
ATOM 955 N N . LEU A 1 114 ? -13.167 3.186 2.175 1.00 97.62 114 LEU A N 1
ATOM 956 C CA . LEU A 1 114 ? -12.669 1.906 1.672 1.00 97.62 114 LEU A CA 1
ATOM 957 C C . LEU A 1 114 ? -13.739 1.128 0.898 1.00 97.62 114 LEU A C 1
ATOM 959 O O . LEU A 1 114 ? -13.430 0.521 -0.123 1.00 97.62 114 LEU A O 1
ATOM 963 N N . LYS A 1 115 ? -15.009 1.179 1.326 1.00 97.31 115 LYS A N 1
ATOM 964 C CA . LYS A 1 115 ? -16.118 0.544 0.591 1.00 97.31 115 LYS A CA 1
ATOM 965 C C . LYS A 1 115 ? -16.269 1.101 -0.829 1.00 97.31 115 LYS A C 1
ATOM 967 O O . LYS A 1 115 ? -16.582 0.360 -1.757 1.00 97.31 115 LYS A O 1
ATOM 972 N N . ARG A 1 116 ? -16.065 2.408 -0.981 1.00 97.94 116 ARG A N 1
ATOM 973 C CA . ARG A 1 116 ? -16.166 3.144 -2.247 1.00 97.94 116 ARG A CA 1
ATOM 974 C C . ARG A 1 116 ? -14.933 2.934 -3.117 1.00 97.94 116 ARG A C 1
ATOM 976 O O . ARG A 1 116 ? -15.074 2.592 -4.285 1.00 97.94 116 ARG A O 1
ATOM 983 N N . PHE A 1 117 ? -13.753 3.023 -2.507 1.00 96.94 117 PHE A N 1
ATOM 984 C CA . PHE A 1 117 ? -12.481 2.659 -3.123 1.00 96.94 117 PHE A CA 1
ATOM 985 C C . PHE A 1 117 ? -12.534 1.240 -3.704 1.00 96.94 117 PHE A C 1
ATOM 987 O O . PHE A 1 117 ? -12.268 1.062 -4.881 1.00 96.94 117 PHE A O 1
ATOM 994 N N . LEU A 1 118 ? -12.990 0.247 -2.930 1.00 97.81 118 LEU A N 1
ATOM 995 C CA . LEU A 1 118 ? -13.143 -1.139 -3.387 1.00 97.81 118 LEU A CA 1
ATOM 996 C C . LEU A 1 118 ? -14.037 -1.258 -4.629 1.00 97.81 118 LEU A C 1
ATOM 998 O O . LEU A 1 118 ? -13.669 -1.942 -5.581 1.00 97.81 118 LEU A O 1
ATOM 1002 N N . ALA A 1 119 ? -15.208 -0.614 -4.623 1.00 97.69 119 ALA A N 1
ATOM 1003 C CA . ALA A 1 119 ? -16.124 -0.658 -5.761 1.00 97.69 119 ALA A CA 1
ATOM 1004 C C . ALA A 1 119 ? -15.485 -0.050 -7.019 1.00 97.69 119 ALA A C 1
ATOM 1006 O O . ALA A 1 119 ? -15.557 -0.645 -8.093 1.00 97.69 119 ALA A O 1
ATOM 1007 N N . PHE A 1 120 ? -14.815 1.094 -6.870 1.00 97.81 120 PHE A N 1
ATOM 1008 C CA . PHE A 1 120 ? -14.101 1.748 -7.961 1.00 97.81 120 PHE A CA 1
ATOM 1009 C C . PHE A 1 120 ? -12.938 0.892 -8.481 1.00 97.81 120 PHE A C 1
ATOM 1011 O O . PHE A 1 120 ? -12.859 0.667 -9.687 1.00 97.81 120 PHE A O 1
ATOM 1018 N N . SER A 1 121 ? -12.112 0.320 -7.595 1.00 96.81 121 SER A N 1
ATOM 1019 C CA . SER A 1 121 ? -11.036 -0.614 -7.953 1.00 96.81 121 SER A CA 1
ATOM 1020 C C . SER A 1 121 ? -11.554 -1.758 -8.822 1.00 96.81 121 SER A C 1
ATOM 1022 O O . SER A 1 121 ? -11.036 -1.992 -9.909 1.00 96.81 121 SER A O 1
ATOM 1024 N N . VAL A 1 122 ? -12.604 -2.460 -8.376 1.00 97.19 122 VAL A N 1
ATOM 1025 C CA . VAL A 1 122 ? -13.157 -3.611 -9.110 1.00 97.19 122 VAL A CA 1
ATOM 1026 C C . VAL A 1 122 ? -13.607 -3.211 -10.516 1.00 97.19 122 VAL A C 1
ATOM 1028 O O . VAL A 1 122 ? -13.329 -3.938 -11.468 1.00 97.19 122 VAL A O 1
ATOM 1031 N N . ILE A 1 123 ? -14.252 -2.049 -10.659 1.00 97.44 123 ILE A N 1
ATOM 1032 C CA . ILE A 1 123 ? -14.700 -1.540 -11.960 1.00 97.44 123 ILE A CA 1
ATOM 1033 C C . ILE A 1 123 ? -13.501 -1.224 -12.858 1.00 97.44 123 ILE A C 1
ATOM 1035 O O . ILE A 1 123 ? -13.462 -1.686 -13.997 1.00 97.44 123 ILE A O 1
ATOM 1039 N N . VAL A 1 124 ? -12.518 -0.464 -12.368 1.00 96.38 124 VAL A N 1
ATOM 1040 C CA . VAL A 1 124 ? -11.395 0.001 -13.195 1.00 96.38 124 VAL A CA 1
ATOM 1041 C C . VAL A 1 124 ? -10.476 -1.157 -13.589 1.00 96.38 124 VAL A C 1
ATOM 1043 O O . VAL A 1 124 ? -10.242 -1.360 -14.781 1.00 96.38 124 VAL A O 1
ATOM 1046 N N . TYR A 1 125 ? -10.008 -1.964 -12.629 1.00 96.12 125 TYR A N 1
ATOM 1047 C CA . TYR A 1 125 ? -9.153 -3.119 -12.933 1.00 96.12 125 TYR A CA 1
ATOM 1048 C C . TYR A 1 125 ? -9.892 -4.143 -13.800 1.00 96.12 125 TYR A C 1
ATOM 1050 O O . TYR A 1 125 ? -9.331 -4.640 -14.775 1.00 96.12 125 TYR A O 1
ATOM 1058 N N . GLY A 1 126 ? -11.165 -4.422 -13.495 1.00 96.38 126 GLY A N 1
ATOM 1059 C CA . GLY A 1 126 ? -11.994 -5.328 -14.291 1.00 96.38 126 GLY A CA 1
ATOM 1060 C C . GLY A 1 126 ? -12.168 -4.851 -15.734 1.00 96.38 126 GLY A C 1
ATOM 1061 O O . GLY A 1 126 ? -12.072 -5.658 -16.659 1.00 96.38 126 GLY A O 1
ATOM 1062 N N . SER A 1 127 ? -12.352 -3.544 -15.940 1.00 96.81 127 SER A N 1
ATOM 1063 C CA . SER A 1 127 ? -12.454 -2.946 -17.275 1.00 96.81 127 SER A CA 1
ATOM 1064 C C . SER A 1 127 ? -11.150 -3.093 -18.055 1.00 96.81 127 SER A C 1
ATOM 1066 O O . SER A 1 127 ? -11.185 -3.566 -19.185 1.00 96.81 127 SER A O 1
ATOM 1068 N N . ILE A 1 128 ? -9.998 -2.775 -17.455 1.00 96.25 128 ILE A N 1
ATOM 1069 C CA . ILE A 1 128 ? -8.686 -2.905 -18.115 1.00 96.25 128 ILE A CA 1
ATOM 1070 C C . ILE A 1 128 ? -8.419 -4.357 -18.519 1.00 96.25 128 ILE A C 1
ATOM 1072 O O . ILE A 1 128 ? -8.113 -4.624 -19.681 1.00 96.25 128 ILE A O 1
ATOM 1076 N N . VAL A 1 129 ? -8.614 -5.306 -17.598 1.00 96.31 129 VAL A N 1
ATOM 1077 C CA . VAL A 1 129 ? -8.428 -6.736 -17.887 1.00 96.31 129 VAL A CA 1
ATOM 1078 C C . VAL A 1 129 ? -9.369 -7.187 -19.005 1.00 96.31 129 VAL A C 1
ATOM 1080 O O . VAL A 1 129 ? -8.942 -7.884 -19.923 1.00 96.31 129 VAL A O 1
ATOM 1083 N N . THR A 1 130 ? -10.634 -6.763 -18.978 1.00 96.62 130 THR A N 1
ATOM 1084 C CA . THR A 1 130 ? -11.613 -7.116 -20.019 1.00 96.62 130 THR A CA 1
ATOM 1085 C C . THR A 1 130 ? -11.207 -6.555 -21.380 1.00 96.62 130 THR A C 1
ATOM 1087 O O . THR A 1 130 ? -11.177 -7.299 -22.357 1.00 96.62 130 THR A O 1
ATOM 1090 N N . LEU A 1 131 ? -10.832 -5.275 -21.454 1.00 96.25 131 LEU A N 1
ATOM 1091 C CA . LEU A 1 131 ? -10.368 -4.642 -22.691 1.00 96.25 131 LEU A CA 1
ATOM 1092 C C . LEU A 1 131 ? -9.122 -5.343 -23.254 1.00 96.25 131 LEU A C 1
ATOM 1094 O O . LEU A 1 131 ? -9.025 -5.529 -24.468 1.00 96.25 131 LEU A O 1
ATOM 1098 N N . ALA A 1 132 ? -8.197 -5.771 -22.390 1.00 95.00 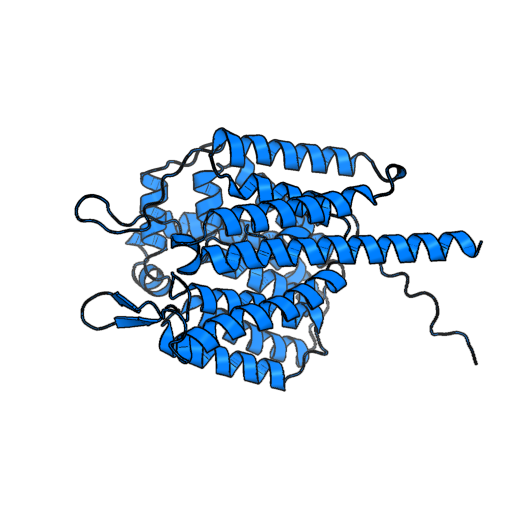132 ALA A N 1
ATOM 1099 C CA . ALA A 1 132 ? -6.997 -6.501 -22.793 1.00 95.00 132 ALA A CA 1
ATOM 1100 C C . ALA A 1 132 ? -7.326 -7.904 -23.333 1.00 95.00 132 ALA A C 1
ATOM 1102 O O . ALA A 1 132 ? -6.779 -8.327 -24.352 1.00 95.00 132 ALA A O 1
ATOM 1103 N N . LEU A 1 133 ? -8.256 -8.625 -22.695 1.00 94.38 133 LEU A N 1
ATOM 1104 C CA . LEU A 1 133 ? -8.717 -9.940 -23.161 1.00 94.38 133 LEU A CA 1
ATOM 1105 C C . LEU A 1 133 ? -9.488 -9.851 -24.486 1.00 94.38 133 LEU A C 1
ATOM 1107 O O . LEU A 1 133 ? -9.353 -10.733 -25.334 1.00 94.38 133 LEU A O 1
ATOM 1111 N N . LEU A 1 134 ? -10.244 -8.767 -24.689 1.00 95.88 134 LEU A N 1
ATOM 1112 C CA . LEU A 1 134 ? -10.925 -8.450 -25.949 1.00 95.88 134 LEU A CA 1
ATOM 1113 C C . LEU A 1 134 ? -9.980 -7.905 -27.033 1.00 95.88 134 LEU A C 1
ATOM 1115 O O . LEU A 1 134 ? -10.433 -7.637 -28.143 1.00 95.88 134 LEU A O 1
ATOM 1119 N N . LYS A 1 135 ? -8.680 -7.757 -26.736 1.00 92.94 135 LYS A N 1
ATOM 1120 C CA . LYS A 1 135 ? -7.652 -7.208 -27.638 1.00 92.94 135 LYS A CA 1
ATOM 1121 C C . LYS A 1 135 ? -7.922 -5.764 -28.092 1.00 92.94 135 LYS A C 1
ATOM 1123 O O . LYS A 1 135 ? -7.423 -5.349 -29.133 1.00 92.94 135 LYS A O 1
ATOM 1128 N N . ILE A 1 136 ? -8.699 -5.003 -27.316 1.00 94.38 136 ILE A N 1
ATOM 1129 C CA . ILE A 1 136 ? -8.945 -3.570 -27.556 1.00 94.38 136 ILE A CA 1
ATOM 1130 C C . ILE A 1 136 ? -7.729 -2.747 -27.117 1.00 94.38 136 ILE A C 1
ATOM 1132 O O . ILE A 1 136 ? -7.368 -1.776 -27.775 1.00 94.38 136 ILE A O 1
ATOM 1136 N N . ILE A 1 137 ? -7.087 -3.153 -26.018 1.00 92.81 137 ILE A N 1
ATOM 1137 C CA . ILE A 1 137 ? -5.811 -2.595 -25.553 1.00 92.81 137 ILE A CA 1
ATOM 1138 C C . ILE A 1 137 ? -4.719 -3.676 -25.576 1.00 92.81 137 ILE A C 1
ATOM 1140 O O . ILE A 1 137 ? -5.052 -4.869 -25.565 1.00 92.81 137 ILE A O 1
ATOM 1144 N N . PRO A 1 138 ? -3.427 -3.295 -25.587 1.00 87.94 138 PRO A N 1
ATOM 1145 C CA . PRO A 1 138 ? -2.327 -4.248 -25.535 1.00 87.94 138 PRO A CA 1
ATOM 1146 C C . PRO A 1 138 ? -2.410 -5.176 -24.320 1.00 87.94 138 PRO A C 1
ATOM 1148 O O . PRO A 1 138 ? -2.769 -4.771 -23.215 1.00 87.94 138 PRO A O 1
ATOM 1151 N N . ASN A 1 139 ? -2.043 -6.436 -24.532 1.00 86.56 139 ASN A N 1
ATOM 1152 C CA . ASN A 1 139 ? -1.863 -7.416 -23.470 1.00 86.56 139 ASN A CA 1
ATOM 1153 C C . ASN A 1 139 ? -0.414 -7.895 -23.511 1.00 86.56 139 ASN A C 1
ATOM 1155 O O . ASN A 1 139 ? -0.108 -8.906 -24.148 1.00 86.56 139 ASN A O 1
ATOM 1159 N N . ASP A 1 140 ? 0.464 -7.113 -22.884 1.00 73.12 140 ASP A N 1
ATOM 1160 C CA . ASP A 1 140 ? 1.906 -7.333 -22.918 1.00 73.12 140 ASP A CA 1
ATOM 1161 C C . ASP A 1 140 ? 2.267 -8.762 -22.510 1.00 73.12 140 ASP A C 1
ATOM 1163 O O . ASP A 1 140 ? 1.724 -9.323 -21.557 1.00 73.12 140 ASP A O 1
ATOM 1167 N N . MET A 1 141 ? 3.206 -9.358 -23.240 1.00 73.00 141 MET A N 1
ATOM 1168 C CA . MET A 1 141 ? 3.728 -10.690 -22.956 1.00 73.00 141 MET A CA 1
ATOM 1169 C C . MET A 1 141 ? 5.190 -10.579 -22.549 1.00 73.00 141 MET A C 1
ATOM 1171 O O . MET A 1 141 ? 6.019 -10.082 -23.307 1.00 73.00 141 MET A O 1
ATOM 1175 N N . VAL A 1 142 ? 5.518 -11.086 -21.362 1.00 68.31 142 VAL A N 1
ATOM 1176 C CA . VAL A 1 142 ? 6.904 -11.222 -20.908 1.00 68.31 142 VAL A CA 1
ATOM 1177 C C . VAL A 1 142 ? 7.313 -12.682 -21.042 1.00 68.31 142 VAL A C 1
ATOM 1179 O O . VAL A 1 142 ? 6.735 -13.559 -20.395 1.00 68.31 142 VAL A O 1
ATOM 1182 N N . ILE A 1 143 ? 8.326 -12.935 -21.871 1.00 63.09 143 ILE A N 1
ATOM 1183 C CA . ILE A 1 143 ? 8.943 -14.254 -22.029 1.00 63.09 143 ILE A CA 1
ATOM 1184 C C . ILE A 1 143 ? 10.159 -14.323 -21.101 1.00 63.09 143 ILE A C 1
ATOM 1186 O O . ILE A 1 143 ? 11.096 -13.538 -21.236 1.00 63.09 143 ILE A O 1
ATOM 1190 N N . ILE A 1 144 ? 10.141 -15.247 -20.139 1.00 60.12 144 ILE A N 1
ATOM 1191 C CA . ILE A 1 144 ? 11.260 -15.479 -19.214 1.00 60.12 144 ILE A CA 1
ATOM 1192 C C . ILE A 1 144 ? 11.897 -16.833 -19.545 1.00 60.12 144 ILE A C 1
ATOM 1194 O O . ILE A 1 144 ? 11.298 -17.885 -19.315 1.00 60.12 144 ILE A O 1
ATOM 1198 N N . GLY A 1 145 ? 13.132 -16.814 -20.053 1.00 58.19 145 GLY A N 1
ATOM 1199 C CA . GLY A 1 145 ? 13.844 -18.026 -20.475 1.00 58.19 145 GLY A CA 1
ATOM 1200 C C . GLY A 1 145 ? 13.228 -18.671 -21.724 1.00 58.19 145 GLY A C 1
ATOM 1201 O O . GLY A 1 145 ? 12.667 -17.977 -22.563 1.00 58.19 145 GLY A O 1
ATOM 1202 N N . LEU A 1 146 ? 13.340 -19.998 -21.851 1.00 51.06 146 LEU A N 1
ATOM 1203 C CA . LEU A 1 146 ? 12.943 -20.739 -23.061 1.00 51.06 146 LEU A CA 1
ATOM 1204 C C . LEU A 1 146 ? 11.461 -21.176 -23.111 1.00 51.06 146 LEU A C 1
ATOM 1206 O O . LEU A 1 146 ? 11.034 -21.669 -24.148 1.00 51.06 146 LEU A O 1
ATOM 1210 N N . ALA A 1 147 ? 10.671 -21.037 -22.032 1.00 58.75 147 ALA A N 1
ATOM 1211 C CA . ALA A 1 147 ? 9.329 -21.652 -21.980 1.00 58.75 147 ALA A CA 1
ATOM 1212 C C . ALA A 1 147 ? 8.259 -20.937 -21.130 1.00 58.75 147 ALA A C 1
ATOM 1214 O O . ALA A 1 147 ? 7.119 -21.398 -21.081 1.00 58.75 147 ALA A O 1
ATOM 1215 N N . ARG A 1 148 ? 8.575 -19.838 -20.430 1.00 68.00 148 ARG A N 1
ATOM 1216 C CA . ARG A 1 148 ? 7.610 -19.187 -19.526 1.00 68.00 148 ARG A CA 1
ATOM 1217 C C . ARG A 1 148 ? 7.025 -17.934 -20.169 1.00 68.00 148 ARG A C 1
ATOM 1219 O O . ARG A 1 148 ? 7.713 -16.921 -20.261 1.00 68.00 148 ARG A O 1
ATOM 1226 N N . VAL A 1 149 ? 5.753 -17.999 -20.557 1.00 79.56 149 VAL A N 1
ATOM 1227 C CA . VAL A 1 149 ? 4.977 -16.855 -21.060 1.00 79.56 149 VAL A CA 1
ATOM 1228 C C . VAL A 1 149 ? 4.122 -16.301 -19.925 1.00 79.56 149 VAL A C 1
ATOM 1230 O O . VAL A 1 149 ? 3.384 -17.048 -19.286 1.00 79.56 149 VAL A O 1
ATOM 1233 N N . ARG A 1 150 ? 4.234 -14.998 -19.653 1.00 86.44 150 ARG A N 1
ATOM 1234 C CA . ARG A 1 150 ? 3.428 -14.293 -18.646 1.00 86.44 150 ARG A CA 1
ATOM 1235 C C . ARG A 1 150 ? 2.689 -13.138 -19.306 1.00 86.44 150 ARG A C 1
ATOM 1237 O O . ARG A 1 150 ? 3.320 -12.337 -19.991 1.00 86.44 150 ARG A O 1
ATOM 1244 N N . TYR A 1 151 ? 1.390 -13.035 -19.060 1.00 89.94 151 TYR A N 1
ATOM 1245 C CA . TYR A 1 151 ? 0.543 -11.972 -19.602 1.00 89.94 151 TYR A CA 1
ATOM 1246 C C . TYR A 1 151 ? 0.392 -10.812 -18.611 1.00 89.94 151 TYR A C 1
ATOM 1248 O O . TYR A 1 151 ? 0.185 -11.037 -17.419 1.00 89.94 151 TYR A O 1
ATOM 1256 N N . GLY A 1 152 ? 0.469 -9.582 -19.116 1.00 88.94 152 GLY A N 1
ATOM 1257 C CA . GLY A 1 152 ? 0.274 -8.326 -18.388 1.00 88.94 152 GLY A CA 1
ATOM 1258 C C . GLY A 1 152 ? -1.181 -8.038 -18.014 1.00 88.94 152 GLY A C 1
ATOM 1259 O O . GLY A 1 152 ? -1.443 -7.325 -17.051 1.00 88.94 152 GLY A O 1
ATOM 1260 N N . LEU A 1 153 ? -2.136 -8.602 -18.763 1.00 93.75 153 LEU A N 1
ATOM 1261 C CA . LEU A 1 153 ? -3.581 -8.371 -18.627 1.00 93.75 153 LEU A CA 1
ATOM 1262 C C . LEU A 1 153 ? -3.963 -6.882 -18.693 1.00 93.75 153 LEU A C 1
ATOM 1264 O O . LEU A 1 153 ? -4.832 -6.421 -17.958 1.00 93.75 153 LEU A O 1
ATOM 1268 N N . GLY A 1 154 ? -3.300 -6.145 -19.590 1.00 92.50 154 GLY A N 1
ATOM 1269 C CA . GLY A 1 154 ? -3.476 -4.701 -19.785 1.00 92.50 154 GLY A CA 1
ATOM 1270 C C . GLY A 1 154 ? -2.476 -3.828 -19.023 1.00 92.50 154 GLY A C 1
ATOM 1271 O O . GLY A 1 154 ? -2.467 -2.615 -19.215 1.00 92.50 154 GLY A O 1
ATOM 1272 N N . PHE A 1 155 ? -1.620 -4.427 -18.190 1.00 92.38 155 PHE A N 1
ATOM 1273 C CA . PHE A 1 155 ? -0.596 -3.731 -17.410 1.00 92.38 155 PHE A CA 1
ATOM 1274 C C . PHE A 1 155 ? 0.815 -4.038 -17.899 1.00 92.38 155 PHE A C 1
ATOM 1276 O O . PHE A 1 155 ? 1.094 -5.137 -18.377 1.00 92.38 155 PHE A O 1
ATOM 1283 N N . SER A 1 156 ? 1.732 -3.099 -17.665 1.00 87.12 156 SER A N 1
ATOM 1284 C CA . SER A 1 156 ? 3.144 -3.220 -18.044 1.00 87.12 156 SER A CA 1
ATOM 1285 C C . SER A 1 156 ? 3.906 -4.292 -17.251 1.00 87.12 156 SER A C 1
ATOM 1287 O O . SER A 1 156 ? 5.010 -4.676 -17.630 1.00 87.12 156 SER A O 1
ATOM 1289 N N . TRP A 1 157 ? 3.341 -4.785 -16.141 1.00 85.50 157 TRP A N 1
ATOM 1290 C CA . TRP A 1 157 ? 3.946 -5.815 -15.295 1.00 85.50 157 TRP A CA 1
ATOM 1291 C C . TRP A 1 157 ? 2.977 -6.982 -15.078 1.00 85.50 157 TRP A C 1
ATOM 1293 O O . TRP A 1 157 ? 1.930 -6.781 -14.461 1.00 85.50 157 TRP A O 1
ATOM 1303 N N . PRO A 1 158 ? 3.336 -8.225 -15.463 1.00 87.31 158 PRO A N 1
ATOM 1304 C CA . PRO A 1 158 ? 2.460 -9.388 -15.297 1.00 87.31 158 PRO A CA 1
ATOM 1305 C C . PRO A 1 158 ? 2.006 -9.645 -13.861 1.00 87.31 158 PRO A C 1
ATOM 1307 O O . PRO A 1 158 ? 0.930 -10.183 -13.633 1.00 87.31 158 PRO A O 1
ATOM 1310 N N . SER A 1 159 ? 2.814 -9.275 -12.867 1.00 89.06 159 SER A N 1
ATOM 1311 C CA . SER A 1 159 ? 2.465 -9.489 -11.463 1.00 89.06 159 SER A CA 1
ATOM 1312 C C . SER A 1 159 ? 1.442 -8.496 -10.919 1.00 89.06 159 SER A C 1
ATOM 1314 O O . SER A 1 159 ? 0.825 -8.789 -9.899 1.00 89.06 159 SER A O 1
ATOM 1316 N N . TYR A 1 160 ? 1.243 -7.352 -11.577 1.00 89.88 160 TYR A N 1
ATOM 1317 C CA . TYR A 1 160 ? 0.530 -6.214 -11.001 1.00 89.88 160 TYR A CA 1
ATOM 1318 C C . TYR A 1 160 ? -0.910 -6.550 -10.599 1.00 89.88 160 TYR A C 1
ATOM 1320 O O . TYR A 1 160 ? -1.271 -6.438 -9.432 1.00 89.88 160 TYR A O 1
ATOM 1328 N N . ILE A 1 161 ? -1.709 -7.076 -11.531 1.00 93.94 161 ILE A N 1
ATOM 1329 C CA . ILE A 1 161 ? -3.109 -7.429 -11.260 1.00 93.94 161 ILE A CA 1
ATOM 1330 C C . ILE A 1 161 ? -3.258 -8.534 -10.202 1.00 93.94 161 ILE A C 1
ATOM 1332 O O . ILE A 1 161 ? -4.246 -8.567 -9.471 1.00 93.94 161 ILE A O 1
ATOM 1336 N N . ALA A 1 162 ? -2.277 -9.435 -10.091 1.00 95.12 162 ALA A N 1
ATOM 1337 C CA . ALA A 1 162 ? -2.294 -10.484 -9.077 1.00 95.12 162 ALA A CA 1
ATOM 1338 C C . ALA A 1 162 ? -2.138 -9.888 -7.674 1.00 95.12 162 ALA A C 1
ATOM 1340 O O . ALA A 1 162 ? -2.882 -10.256 -6.768 1.00 95.12 162 ALA A O 1
ATOM 1341 N N . HIS A 1 163 ? -1.208 -8.948 -7.512 1.00 93.94 163 HIS A N 1
ATOM 1342 C CA . HIS A 1 163 ? -1.043 -8.228 -6.260 1.00 93.94 163 HIS A CA 1
ATOM 1343 C C . HIS A 1 163 ? -2.296 -7.348 -5.973 1.00 93.94 163 HIS A C 1
ATOM 1345 O O . HIS A 1 163 ? -2.772 -7.301 -4.840 1.00 93.94 163 HIS A O 1
ATOM 1351 N N . GLU A 1 164 ? -2.933 -6.731 -6.979 1.00 94.44 164 GLU A N 1
ATOM 1352 C CA . GLU A 1 164 ? -4.161 -5.931 -6.769 1.00 94.44 164 GLU A CA 1
ATOM 1353 C C . GLU A 1 164 ? -5.348 -6.767 -6.270 1.00 94.44 164 GLU A C 1
ATOM 1355 O O . GLU A 1 164 ? -6.160 -6.312 -5.458 1.00 94.44 164 GLU A O 1
ATOM 1360 N N . LEU A 1 165 ? -5.439 -8.032 -6.691 1.00 97.12 165 LEU A N 1
ATOM 1361 C CA . LEU A 1 165 ? -6.424 -8.964 -6.141 1.00 97.12 165 LEU A CA 1
ATOM 1362 C C . LEU A 1 165 ? -6.235 -9.200 -4.637 1.00 97.12 165 LEU A C 1
ATOM 1364 O O . LEU A 1 165 ? -7.229 -9.430 -3.939 1.00 97.12 165 LEU A O 1
ATOM 1368 N N . VAL A 1 166 ? -5.006 -9.110 -4.115 1.00 97.75 166 VAL A N 1
ATOM 1369 C CA . VAL A 1 166 ? -4.740 -9.163 -2.668 1.00 97.75 166 VAL A CA 1
ATOM 1370 C C . VAL A 1 166 ? -5.378 -7.958 -1.986 1.00 97.75 166 VAL A C 1
ATOM 1372 O O . VAL A 1 166 ? -6.140 -8.139 -1.032 1.00 97.75 166 VAL A O 1
ATOM 1375 N N . THR A 1 167 ? -5.156 -6.747 -2.506 1.00 96.62 167 THR A N 1
ATOM 1376 C CA . THR A 1 167 ? -5.776 -5.516 -1.988 1.00 96.62 167 THR A CA 1
ATOM 1377 C C . THR A 1 167 ? -7.300 -5.590 -2.039 1.00 96.62 167 THR A C 1
ATOM 1379 O O . THR A 1 167 ? -7.961 -5.289 -1.042 1.00 96.62 167 THR A O 1
ATOM 1382 N N . ILE A 1 168 ? -7.880 -6.022 -3.162 1.00 98.19 168 ILE A N 1
ATOM 1383 C CA . ILE A 1 168 ? -9.335 -6.179 -3.324 1.00 98.19 168 ILE A CA 1
ATOM 1384 C C . ILE A 1 168 ? -9.883 -7.179 -2.300 1.00 98.19 168 ILE A C 1
ATOM 1386 O O . ILE A 1 168 ? -10.888 -6.902 -1.643 1.00 98.19 168 ILE A O 1
ATOM 1390 N N . THR A 1 169 ? -9.206 -8.314 -2.110 1.00 98.56 169 THR A N 1
ATOM 1391 C CA . THR A 1 169 ? -9.597 -9.338 -1.128 1.00 98.56 169 THR A CA 1
ATOM 1392 C C . THR A 1 169 ? -9.532 -8.790 0.299 1.00 98.56 169 THR A C 1
ATOM 1394 O O . THR A 1 169 ? -10.483 -8.943 1.069 1.00 98.56 169 THR A O 1
ATOM 1397 N N . ALA A 1 170 ? -8.449 -8.094 0.646 1.00 98.50 170 ALA A N 1
ATOM 1398 C CA . ALA A 1 170 ? -8.254 -7.451 1.940 1.00 98.50 170 ALA A CA 1
ATOM 1399 C C . ALA A 1 170 ? -9.336 -6.392 2.222 1.00 98.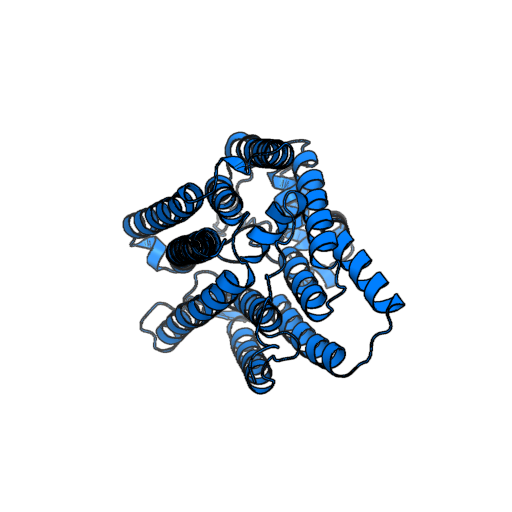50 170 ALA A C 1
ATOM 1401 O O . ALA A 1 170 ? -9.967 -6.403 3.281 1.00 98.50 170 ALA A O 1
ATOM 1402 N N . ALA A 1 171 ? -9.611 -5.511 1.257 1.00 98.31 171 ALA A N 1
ATOM 1403 C CA . ALA A 1 171 ? -10.645 -4.487 1.365 1.00 98.31 171 ALA A CA 1
ATOM 1404 C C . ALA A 1 171 ? -12.051 -5.091 1.471 1.00 98.31 171 ALA A C 1
ATOM 1406 O O . ALA A 1 171 ? -12.848 -4.648 2.299 1.00 98.31 171 ALA A O 1
ATOM 1407 N N . PHE A 1 172 ? -12.350 -6.144 0.709 1.00 98.62 172 PHE A N 1
ATOM 1408 C CA . PHE A 1 172 ? -13.624 -6.854 0.803 1.00 98.62 172 PHE A CA 1
ATOM 1409 C C . PHE A 1 172 ? -13.831 -7.472 2.195 1.00 98.62 172 PHE A C 1
ATOM 1411 O O . PHE A 1 172 ? -14.877 -7.266 2.816 1.00 98.62 172 PHE A O 1
ATOM 1418 N N . ILE A 1 173 ? -12.823 -8.166 2.735 1.00 98.56 173 ILE A N 1
ATOM 1419 C CA . ILE A 1 173 ? -12.895 -8.740 4.087 1.00 98.56 173 ILE A CA 1
ATOM 1420 C C . ILE A 1 173 ? -13.041 -7.636 5.143 1.00 98.56 173 ILE A C 1
ATOM 1422 O O . ILE A 1 173 ? -13.838 -7.796 6.065 1.00 98.56 173 ILE A O 1
ATOM 1426 N N . TRP A 1 174 ? -12.340 -6.506 5.009 1.00 97.94 174 TRP A N 1
ATOM 1427 C CA . TRP A 1 174 ? -12.461 -5.382 5.945 1.00 97.94 174 TRP A CA 1
ATOM 1428 C C . TRP A 1 174 ? -13.877 -4.808 5.976 1.00 97.94 174 TRP A C 1
ATOM 1430 O O . TRP A 1 174 ? -14.455 -4.635 7.048 1.00 97.94 174 TRP A O 1
ATOM 1440 N N . VAL A 1 175 ? -14.433 -4.506 4.799 1.00 97.25 175 VAL A N 1
ATOM 1441 C CA . VAL A 1 175 ? -15.716 -3.803 4.655 1.00 97.25 175 VAL A CA 1
ATOM 1442 C C . VAL A 1 175 ? -16.873 -4.647 5.174 1.00 97.25 175 VAL A C 1
ATOM 1444 O O . VAL A 1 175 ? -17.779 -4.124 5.824 1.00 97.25 175 VAL A O 1
ATOM 1447 N N . PHE A 1 176 ? -16.864 -5.950 4.887 1.00 96.81 176 PHE A N 1
ATOM 1448 C CA . PHE A 1 176 ? -17.996 -6.817 5.206 1.00 96.81 176 PHE A CA 1
ATOM 1449 C C . PHE A 1 176 ? -17.780 -7.684 6.449 1.00 96.81 176 PHE A C 1
ATOM 1451 O O . PHE A 1 176 ? -18.763 -8.127 7.046 1.00 96.81 176 PHE A O 1
ATOM 1458 N N . LYS A 1 177 ? -16.530 -7.903 6.878 1.00 96.00 177 LYS A N 1
ATOM 1459 C CA . LYS A 1 177 ? -16.165 -8.718 8.049 1.00 96.00 177 LYS A CA 1
ATOM 1460 C C . LYS A 1 177 ? -16.910 -10.057 8.045 1.00 96.00 177 LYS A C 1
ATOM 1462 O O . LYS A 1 177 ? -17.023 -10.708 7.011 1.00 96.00 177 LYS A O 1
ATOM 1467 N N . GLU A 1 178 ? -17.500 -10.453 9.169 1.00 95.75 178 GLU A N 1
ATOM 1468 C CA . GLU A 1 178 ? -18.299 -11.676 9.284 1.00 95.75 178 GLU A CA 1
ATOM 1469 C C . GLU A 1 178 ? -19.462 -11.757 8.274 1.00 95.75 178 GLU A C 1
ATOM 1471 O O . GLU A 1 178 ? -19.828 -12.855 7.832 1.00 95.75 178 GLU A O 1
ATOM 1476 N N . LYS A 1 179 ? -20.009 -10.604 7.858 1.00 96.44 179 LYS A N 1
ATOM 1477 C CA . LYS A 1 179 ? -21.102 -10.487 6.880 1.00 96.44 179 LYS A CA 1
ATOM 1478 C C . LYS A 1 179 ? -20.629 -10.639 5.427 1.00 96.44 179 LYS A C 1
ATOM 1480 O O . LYS A 1 179 ? -21.453 -10.545 4.521 1.00 96.44 179 LYS A O 1
ATOM 1485 N N . ALA A 1 180 ? -19.340 -10.889 5.177 1.00 96.56 180 ALA A N 1
ATOM 1486 C CA . ALA A 1 180 ? -18.832 -11.103 3.826 1.00 96.56 180 ALA A CA 1
ATOM 1487 C C . ALA A 1 180 ? -19.535 -12.283 3.139 1.00 96.56 180 ALA A C 1
ATOM 1489 O O . ALA A 1 180 ? -19.691 -13.377 3.703 1.00 96.56 180 ALA A O 1
ATOM 1490 N N . ASN A 1 181 ? -19.968 -12.040 1.901 1.00 97.00 181 ASN A N 1
ATOM 1491 C CA . ASN A 1 181 ? -20.676 -13.020 1.094 1.00 97.00 181 ASN A CA 1
ATOM 1492 C C . ASN A 1 181 ? -19.711 -14.128 0.641 1.00 97.00 181 ASN A C 1
ATOM 1494 O O . ASN A 1 181 ? -18.729 -13.873 -0.057 1.00 97.00 181 ASN A O 1
ATOM 1498 N N . LYS A 1 182 ? -20.024 -15.376 1.008 1.00 96.31 182 LYS A N 1
ATOM 1499 C CA . LYS A 1 182 ? -19.213 -16.559 0.685 1.00 96.31 182 LYS A CA 1
ATOM 1500 C C . LYS A 1 182 ? -19.110 -16.809 -0.824 1.00 96.31 182 LYS A C 1
ATOM 1502 O O . LYS A 1 182 ? -18.077 -17.292 -1.271 1.00 96.31 182 LYS A O 1
ATOM 1507 N N . PHE A 1 183 ? -20.136 -16.453 -1.601 1.00 97.19 183 PHE A N 1
ATOM 1508 C CA . PHE A 1 183 ? -20.109 -16.580 -3.060 1.00 97.19 183 PHE A CA 1
ATOM 1509 C C . PHE A 1 183 ? -19.148 -15.578 -3.703 1.00 97.19 183 PHE A C 1
ATOM 1511 O O . PHE A 1 183 ? -18.461 -15.929 -4.655 1.00 97.19 183 PHE A O 1
ATOM 1518 N N . ILE A 1 184 ? -19.027 -14.367 -3.148 1.00 97.81 184 ILE A N 1
ATOM 1519 C CA . ILE A 1 184 ? -18.030 -13.394 -3.616 1.00 97.81 184 ILE A CA 1
ATOM 1520 C C . ILE A 1 184 ? -16.615 -13.874 -3.268 1.00 97.81 184 ILE A C 1
ATOM 1522 O O . ILE A 1 184 ? -15.721 -13.763 -4.096 1.00 97.81 184 ILE A O 1
ATOM 1526 N N . LEU A 1 185 ? -16.405 -14.482 -2.094 1.00 97.88 185 LEU A N 1
ATOM 1527 C CA . LEU A 1 185 ? -15.113 -15.104 -1.758 1.00 97.88 185 LEU A CA 1
ATOM 1528 C C . LEU A 1 185 ? -14.768 -16.265 -2.703 1.00 97.88 185 LEU A C 1
ATOM 1530 O O . LEU A 1 185 ? -13.623 -16.384 -3.129 1.00 97.88 185 LEU A O 1
ATOM 1534 N N . LEU A 1 186 ? -15.749 -17.098 -3.065 1.00 97.50 186 LEU A N 1
ATOM 1535 C CA . LEU A 1 186 ? -15.560 -18.154 -4.062 1.00 97.50 186 LEU A CA 1
ATOM 1536 C C . LEU A 1 186 ? -15.216 -17.570 -5.440 1.00 97.50 186 LEU A C 1
ATOM 1538 O O . LEU A 1 186 ? -14.305 -18.062 -6.100 1.00 97.50 186 LEU A O 1
ATOM 1542 N N . LEU A 1 187 ? -15.897 -16.500 -5.855 1.00 98.25 187 LEU A N 1
ATOM 1543 C CA . LEU A 1 187 ? -15.593 -15.796 -7.099 1.00 98.25 187 LEU A CA 1
ATOM 1544 C C . LEU A 1 187 ? -14.167 -15.224 -7.090 1.00 98.25 187 LEU A C 1
ATOM 1546 O O . LEU A 1 187 ? -13.433 -15.432 -8.051 1.00 98.25 187 LEU A O 1
ATOM 1550 N N . LEU A 1 188 ? -13.743 -14.578 -5.997 1.00 98.31 188 LEU A N 1
ATOM 1551 C CA . LEU A 1 188 ? -12.367 -14.092 -5.831 1.00 98.31 188 LEU A CA 1
ATOM 1552 C C . LEU A 1 188 ? -11.349 -15.232 -5.934 1.00 98.31 188 LEU A C 1
ATOM 1554 O O . LEU A 1 188 ? -10.316 -15.065 -6.574 1.00 98.31 188 LEU A O 1
ATOM 1558 N N . PHE A 1 189 ? -11.648 -16.406 -5.372 1.00 98.25 189 PHE A N 1
ATOM 1559 C CA . PHE A 1 189 ? -10.791 -17.582 -5.511 1.00 98.25 189 PHE A CA 1
ATOM 1560 C C . PHE A 1 189 ? -10.677 -18.061 -6.968 1.00 98.25 189 PHE A C 1
ATOM 1562 O O . PHE A 1 189 ? -9.573 -18.335 -7.438 1.00 98.25 189 PHE A O 1
ATOM 1569 N N . ILE A 1 190 ? -11.790 -18.118 -7.704 1.00 98.44 190 ILE A N 1
ATOM 1570 C CA . ILE A 1 190 ? -11.798 -18.506 -9.124 1.00 98.44 190 ILE A CA 1
ATOM 1571 C C . ILE A 1 190 ? -11.012 -17.493 -9.967 1.00 98.44 190 ILE A C 1
ATOM 1573 O O . ILE A 1 190 ? -10.162 -17.888 -10.767 1.00 98.44 190 ILE A O 1
ATOM 1577 N N . ILE A 1 191 ? -11.239 -16.193 -9.752 1.00 98.25 191 ILE A N 1
ATOM 1578 C CA . ILE A 1 191 ? -10.498 -15.116 -10.423 1.00 98.25 191 ILE A CA 1
ATOM 1579 C C . ILE A 1 191 ? -9.003 -15.213 -10.096 1.00 98.25 191 ILE A C 1
ATOM 1581 O O . ILE A 1 191 ? -8.171 -15.073 -10.987 1.00 98.25 191 ILE A O 1
ATOM 1585 N N . ASN A 1 192 ? -8.645 -15.524 -8.850 1.00 98.19 192 ASN A N 1
ATOM 1586 C CA . ASN A 1 192 ? -7.257 -15.714 -8.437 1.00 98.19 192 ASN A CA 1
ATOM 1587 C C . ASN A 1 192 ? -6.584 -16.893 -9.165 1.00 98.19 192 ASN A C 1
ATOM 1589 O O . ASN A 1 192 ? -5.445 -16.763 -9.607 1.00 98.19 192 ASN A O 1
ATOM 1593 N N . ILE A 1 193 ? -7.284 -18.020 -9.370 1.00 98.12 193 ILE A N 1
ATOM 1594 C CA . ILE A 1 193 ? -6.781 -19.133 -10.202 1.00 98.12 193 ILE A CA 1
ATOM 1595 C C . ILE A 1 193 ? -6.576 -18.677 -11.650 1.00 98.12 193 ILE A C 1
ATOM 1597 O O . ILE A 1 193 ? -5.542 -18.979 -12.246 1.00 98.12 193 ILE A O 1
ATOM 1601 N N . PHE A 1 194 ? -7.550 -17.965 -12.219 1.00 97.38 194 PHE A N 1
ATOM 1602 C CA . PHE A 1 194 ? -7.475 -17.451 -13.587 1.00 97.38 194 PHE A CA 1
ATOM 1603 C C . PHE A 1 194 ? -6.267 -16.521 -13.773 1.00 97.38 194 PHE A C 1
ATOM 1605 O O . PHE A 1 194 ? -5.439 -16.752 -14.655 1.00 97.38 194 PHE A O 1
ATOM 1612 N N . VAL A 1 195 ? -6.112 -15.530 -12.892 1.00 96.81 195 VAL A N 1
ATOM 1613 C CA . VAL A 1 195 ? -4.982 -14.595 -12.922 1.00 96.81 195 VAL A CA 1
ATOM 1614 C C . VAL A 1 195 ? -3.659 -15.319 -12.689 1.00 96.81 195 VAL A C 1
ATOM 1616 O O . VAL A 1 195 ? -2.691 -15.047 -13.397 1.00 96.81 195 VAL A O 1
ATOM 1619 N N . TYR A 1 196 ? -3.590 -16.281 -11.766 1.00 95.69 196 TYR A N 1
ATOM 1620 C CA . TYR A 1 196 ? -2.377 -17.072 -11.556 1.00 95.69 196 TYR A CA 1
ATOM 1621 C C . TYR A 1 196 ? -1.974 -17.865 -12.802 1.00 95.69 196 TYR A C 1
ATOM 1623 O O . TYR A 1 196 ? -0.801 -17.863 -13.160 1.00 95.69 196 TYR A O 1
ATOM 1631 N N . ARG A 1 197 ? -2.923 -18.488 -13.511 1.00 94.50 197 ARG A N 1
ATOM 1632 C CA . ARG A 1 197 ? -2.617 -19.247 -14.736 1.00 94.50 197 ARG A CA 1
ATOM 1633 C C . ARG A 1 197 ? -2.031 -18.384 -15.852 1.00 94.50 197 ARG A C 1
ATOM 1635 O O . ARG A 1 197 ? -1.200 -18.878 -16.603 1.00 94.50 197 ARG A O 1
ATOM 1642 N N . LEU A 1 198 ? -2.452 -17.124 -15.964 1.00 93.06 198 LEU A N 1
ATOM 1643 C CA . LEU A 1 198 ? -1.983 -16.214 -17.016 1.00 93.06 198 LEU A CA 1
ATOM 1644 C C . LEU A 1 198 ? -0.720 -15.442 -16.624 1.00 93.06 198 LEU A C 1
ATOM 1646 O O . LEU A 1 198 ? 0.132 -15.160 -17.465 1.00 93.06 198 LEU A O 1
ATOM 1650 N N . THR A 1 199 ? -0.588 -15.091 -15.348 1.00 92.31 199 THR A N 1
ATOM 1651 C CA . THR A 1 199 ? 0.511 -14.244 -14.869 1.00 92.31 199 THR A CA 1
ATOM 1652 C C . THR A 1 199 ? 1.644 -15.035 -14.229 1.00 92.31 199 THR A C 1
ATOM 1654 O O . THR A 1 199 ? 2.733 -14.493 -14.067 1.00 92.31 199 THR A O 1
ATOM 1657 N N . ASP A 1 200 ? 1.400 -16.282 -13.819 1.00 90.38 200 ASP A N 1
ATOM 1658 C CA . ASP A 1 200 ? 2.308 -17.139 -13.048 1.00 90.38 200 ASP A CA 1
ATOM 1659 C C . ASP A 1 200 ? 2.955 -16.399 -11.854 1.00 90.38 200 ASP A C 1
ATOM 1661 O O . ASP A 1 200 ? 4.173 -16.384 -11.632 1.00 90.38 200 ASP A O 1
ATOM 1665 N N . THR A 1 201 ? 2.111 -15.690 -11.100 1.00 90.38 201 THR A N 1
ATOM 1666 C CA . THR A 1 201 ? 2.517 -14.842 -9.970 1.00 90.38 201 THR A CA 1
ATOM 1667 C C . THR A 1 201 ? 2.168 -15.527 -8.647 1.00 90.38 201 THR A C 1
ATOM 1669 O O . THR A 1 201 ? 1.082 -15.362 -8.096 1.00 90.38 201 THR A O 1
ATOM 1672 N N . LYS A 1 202 ? 3.105 -16.342 -8.145 1.00 90.31 202 LYS A N 1
ATOM 1673 C CA . LYS A 1 202 ? 2.887 -17.304 -7.046 1.00 90.31 202 LYS A CA 1
ATOM 1674 C C . LYS A 1 202 ? 2.491 -16.680 -5.704 1.00 90.31 202 LYS A C 1
ATOM 1676 O O . LYS A 1 202 ? 1.601 -17.194 -5.035 1.00 90.31 202 LYS A O 1
ATOM 1681 N N . PHE A 1 203 ? 3.163 -15.612 -5.282 1.00 90.44 203 PHE A N 1
ATOM 1682 C CA . PHE A 1 203 ? 3.028 -15.107 -3.912 1.00 90.44 203 PHE A CA 1
ATOM 1683 C C . PHE A 1 203 ? 1.646 -14.474 -3.619 1.00 90.44 203 PHE A C 1
ATOM 1685 O O . PHE A 1 203 ? 0.982 -14.955 -2.700 1.00 90.44 203 PHE A O 1
ATOM 1692 N N . PRO A 1 204 ? 1.129 -13.536 -4.438 1.00 94.25 204 PRO A N 1
ATOM 1693 C CA . PRO A 1 204 ? -0.259 -13.066 -4.366 1.00 94.25 204 PRO A CA 1
ATOM 1694 C C . PRO A 1 204 ? -1.297 -14.181 -4.410 1.00 94.25 204 PRO A C 1
ATOM 1696 O O . PRO A 1 204 ? -2.244 -14.176 -3.626 1.00 94.25 204 PRO A O 1
ATOM 1699 N N . PHE A 1 205 ? -1.091 -15.182 -5.277 1.00 96.12 205 PHE A N 1
ATOM 1700 C CA . PHE A 1 205 ? -1.993 -16.327 -5.367 1.00 96.12 205 PHE A CA 1
ATOM 1701 C C . PHE A 1 205 ? -2.116 -17.051 -4.021 1.00 96.12 205 PHE A C 1
ATOM 1703 O O . PHE A 1 205 ? -3.233 -17.310 -3.560 1.00 96.12 205 PHE A O 1
ATOM 1710 N N . ILE A 1 206 ? -0.977 -17.330 -3.376 1.00 95.88 206 ILE A N 1
ATOM 1711 C CA . ILE A 1 206 ? -0.915 -17.964 -2.054 1.00 95.88 206 ILE A CA 1
ATOM 1712 C C . ILE A 1 206 ? -1.571 -17.072 -0.999 1.00 95.88 206 ILE A C 1
ATOM 1714 O O . ILE A 1 206 ? -2.339 -17.576 -0.181 1.00 95.88 206 ILE A O 1
ATOM 1718 N N . ILE A 1 207 ? -1.323 -15.760 -1.016 1.00 96.69 207 ILE A N 1
ATOM 1719 C CA . ILE A 1 207 ? -1.918 -14.840 -0.041 1.00 96.69 207 ILE A CA 1
ATOM 1720 C C . ILE A 1 207 ? -3.436 -14.821 -0.157 1.00 96.69 207 ILE A C 1
ATOM 1722 O O . ILE A 1 207 ? -4.106 -14.982 0.862 1.00 96.69 207 ILE A O 1
ATOM 1726 N N . VAL A 1 208 ? -4.001 -14.670 -1.357 1.00 98.25 208 VAL A N 1
ATOM 1727 C CA . VAL A 1 208 ? -5.462 -14.669 -1.543 1.00 98.25 208 VAL A CA 1
ATOM 1728 C C . VAL A 1 208 ? -6.066 -15.999 -1.084 1.00 98.25 208 VAL A C 1
ATOM 1730 O O . VAL A 1 208 ? -7.048 -16.001 -0.339 1.00 98.25 208 VAL A O 1
ATOM 1733 N N . LEU A 1 209 ? -5.452 -17.134 -1.441 1.00 98.19 209 LEU A N 1
ATOM 1734 C CA . LEU A 1 209 ? -5.886 -18.457 -0.981 1.00 98.19 209 LEU A CA 1
ATOM 1735 C C . LEU A 1 209 ? -5.879 -18.554 0.554 1.00 98.19 209 LEU A C 1
ATOM 1737 O O . LEU A 1 209 ? -6.904 -18.873 1.161 1.00 98.19 209 LEU A O 1
ATOM 1741 N N . CYS A 1 210 ? -4.752 -18.235 1.193 1.00 98.19 210 CYS A N 1
ATOM 1742 C CA . CYS A 1 210 ? -4.611 -18.262 2.648 1.00 98.19 210 CYS A CA 1
ATOM 1743 C C . CYS A 1 210 ? -5.579 -17.294 3.340 1.00 98.19 210 CYS A C 1
ATOM 1745 O O . CYS A 1 210 ? -6.132 -17.630 4.384 1.00 98.19 210 CYS A O 1
ATOM 1747 N N . SER A 1 211 ? -5.839 -16.128 2.745 1.00 98.31 211 SER A N 1
ATOM 1748 C CA . SER A 1 211 ? -6.788 -15.129 3.251 1.00 98.31 211 SER A CA 1
ATOM 1749 C C . SER A 1 211 ? -8.211 -15.675 3.297 1.00 98.31 211 SER A C 1
ATOM 1751 O O . SER A 1 211 ? -8.901 -15.536 4.307 1.00 98.31 211 SER A O 1
ATOM 1753 N N . ILE A 1 212 ? -8.645 -16.340 2.224 1.00 98.50 212 ILE A N 1
ATOM 1754 C CA . ILE A 1 212 ? -9.979 -16.942 2.130 1.00 98.50 212 ILE A CA 1
ATOM 1755 C C . ILE A 1 212 ? -10.109 -18.119 3.107 1.00 98.50 212 ILE A C 1
ATOM 1757 O O . ILE A 1 212 ? -11.115 -18.228 3.812 1.00 98.50 212 ILE A O 1
ATOM 1761 N N . LEU A 1 213 ? -9.088 -18.973 3.215 1.00 98.31 213 LEU A N 1
ATOM 1762 C CA . LEU A 1 213 ? -9.077 -20.069 4.190 1.00 98.31 213 LEU A CA 1
ATOM 1763 C C . LEU A 1 213 ? -9.129 -19.538 5.630 1.00 98.31 213 LEU A C 1
ATOM 1765 O O . LEU A 1 213 ? -9.979 -19.964 6.416 1.00 98.31 213 LEU A O 1
ATOM 1769 N N . ALA A 1 214 ? -8.284 -18.560 5.962 1.00 98.12 214 ALA A N 1
ATOM 1770 C CA . ALA A 1 214 ? -8.255 -17.923 7.274 1.00 98.12 214 ALA A CA 1
ATOM 1771 C C . ALA A 1 214 ? -9.586 -17.236 7.607 1.00 98.12 214 ALA A C 1
ATOM 1773 O O . ALA A 1 214 ? -10.056 -17.343 8.739 1.00 98.12 214 ALA A O 1
ATOM 1774 N N . PHE A 1 215 ? -10.242 -16.604 6.628 1.00 98.38 215 PHE A N 1
ATOM 1775 C CA . PHE A 1 215 ? -11.582 -16.044 6.796 1.00 98.38 215 PHE A CA 1
ATOM 1776 C C . PHE A 1 215 ? -12.584 -17.106 7.271 1.00 98.38 215 PHE A C 1
ATOM 1778 O O . PHE A 1 215 ? -13.311 -16.887 8.243 1.00 98.38 215 PHE A O 1
ATOM 1785 N N . PHE A 1 216 ? -12.619 -18.275 6.621 1.00 98.19 216 PHE A N 1
ATOM 1786 C CA . PHE A 1 216 ? -13.531 -19.353 7.012 1.00 98.19 216 PHE A CA 1
ATOM 1787 C C . PHE A 1 216 ? -13.185 -19.955 8.375 1.00 98.19 216 PHE A C 1
ATOM 1789 O O . PHE A 1 216 ? -14.103 -20.294 9.126 1.00 98.19 216 PHE A O 1
ATOM 1796 N N . VAL A 1 217 ? -11.897 -20.050 8.716 1.00 97.50 217 VAL A N 1
ATOM 1797 C CA . VAL A 1 217 ? -11.448 -20.467 10.052 1.00 97.50 217 VAL A CA 1
ATOM 1798 C C . VAL A 1 217 ? -11.931 -19.474 11.109 1.00 97.50 217 VAL A C 1
ATOM 1800 O O . VAL A 1 217 ? -12.589 -19.889 12.058 1.00 97.50 217 VAL A O 1
ATOM 1803 N N . ILE A 1 218 ? -11.700 -18.169 10.922 1.00 96.88 218 ILE A N 1
ATOM 1804 C CA . ILE A 1 218 ? -12.158 -17.111 11.841 1.00 96.88 218 ILE A CA 1
ATOM 1805 C C . ILE A 1 218 ? -13.678 -17.135 12.006 1.00 96.88 218 ILE A C 1
ATOM 1807 O O . ILE A 1 218 ? -14.177 -17.003 13.119 1.00 96.88 218 ILE A O 1
ATOM 1811 N N . LYS A 1 219 ? -14.416 -17.350 10.913 1.00 95.56 219 LYS A N 1
ATOM 1812 C CA . LYS A 1 219 ? -15.882 -17.402 10.930 1.00 95.56 219 LYS A CA 1
ATOM 1813 C C . LYS A 1 219 ? -16.448 -18.638 11.640 1.00 95.56 219 LYS A C 1
ATOM 1815 O O . LYS A 1 219 ? -17.540 -18.561 12.190 1.00 95.56 219 LYS A O 1
ATOM 1820 N N . LYS A 1 220 ? -15.763 -19.786 11.593 1.00 95.50 220 LYS A N 1
ATOM 1821 C CA . LYS A 1 220 ? -16.254 -21.047 12.185 1.00 95.50 220 LYS A CA 1
ATOM 1822 C C . LYS A 1 220 ? -15.738 -21.301 13.600 1.00 95.50 220 LYS A C 1
ATOM 1824 O O . LYS A 1 220 ? -16.443 -21.912 14.400 1.00 95.50 220 LYS A O 1
ATOM 1829 N N . VAL A 1 221 ? -14.512 -20.886 13.904 1.00 95.50 221 VAL A N 1
ATOM 1830 C CA . VAL A 1 221 ? -13.836 -21.208 15.164 1.00 95.50 221 VAL A CA 1
ATOM 1831 C C . VAL A 1 221 ? -14.094 -20.118 16.199 1.00 95.50 221 VAL A C 1
ATOM 1833 O O . VAL A 1 221 ? -13.877 -18.932 15.958 1.00 95.50 221 VAL A O 1
ATOM 1836 N N . ARG A 1 222 ? -14.510 -20.521 17.403 1.00 92.44 222 ARG A N 1
ATOM 1837 C CA . ARG A 1 222 ? -14.646 -19.611 18.545 1.00 92.44 222 ARG A CA 1
ATOM 1838 C C . ARG A 1 222 ? -13.292 -19.412 19.220 1.00 92.44 222 ARG A C 1
ATOM 1840 O O . ARG A 1 222 ? -12.864 -20.221 20.036 1.00 92.44 222 ARG A O 1
ATOM 1847 N N . PHE A 1 223 ? -12.619 -18.317 18.890 1.00 93.69 223 PHE A N 1
ATOM 1848 C CA . PHE A 1 223 ? -11.361 -17.945 19.535 1.00 93.69 223 PHE A CA 1
ATOM 1849 C C . PHE A 1 223 ? -11.605 -17.320 20.913 1.00 93.69 223 PHE A C 1
ATOM 1851 O O . PHE A 1 223 ? -12.320 -16.321 21.029 1.00 93.69 223 PHE A O 1
ATOM 1858 N N . GLY A 1 224 ? -10.968 -17.873 21.947 1.00 94.81 224 GLY A N 1
ATOM 1859 C CA . GLY A 1 224 ? -10.964 -17.288 23.289 1.00 94.81 224 GLY A CA 1
ATOM 1860 C C . GLY A 1 224 ? -10.163 -15.982 23.369 1.00 94.81 224 GLY A C 1
ATOM 1861 O O . GLY A 1 224 ? -9.284 -15.711 22.543 1.00 94.81 224 GLY A O 1
ATOM 1862 N N . ASP A 1 225 ? -10.420 -15.179 24.402 1.00 94.50 225 ASP A N 1
ATOM 1863 C CA . ASP A 1 225 ? -9.836 -13.836 24.540 1.00 94.50 225 ASP A CA 1
ATOM 1864 C C . ASP A 1 225 ? -8.312 -13.823 24.660 1.00 94.50 225 ASP A C 1
ATOM 1866 O O . ASP A 1 225 ? -7.664 -12.877 24.202 1.00 94.50 225 ASP A O 1
ATOM 1870 N N . ARG A 1 226 ? -7.724 -14.885 25.228 1.00 95.75 226 ARG A N 1
ATOM 1871 C CA . ARG A 1 226 ? -6.266 -15.059 25.287 1.00 95.75 226 ARG A CA 1
ATOM 1872 C C . ARG A 1 226 ? -5.664 -15.143 23.885 1.00 95.75 226 ARG A C 1
ATOM 1874 O O . ARG A 1 226 ? -4.719 -14.416 23.596 1.00 95.75 226 ARG A O 1
ATOM 1881 N N . MET A 1 227 ? -6.238 -15.965 23.006 1.00 95.25 227 MET A N 1
ATOM 1882 C CA . MET A 1 227 ? -5.771 -16.104 21.622 1.00 95.25 227 MET A CA 1
ATOM 1883 C C . MET A 1 227 ? -5.957 -14.808 20.838 1.00 95.25 227 MET A C 1
ATOM 1885 O O . MET A 1 227 ? -5.030 -14.358 20.172 1.00 95.25 227 MET A O 1
ATOM 1889 N N . LYS A 1 228 ? -7.111 -14.149 20.985 1.00 95.69 228 LYS A N 1
ATOM 1890 C CA . LYS A 1 228 ? -7.357 -12.837 20.370 1.00 95.69 228 LYS A CA 1
ATOM 1891 C C . LYS A 1 228 ? -6.335 -11.786 20.818 1.00 95.69 228 LYS A C 1
ATOM 1893 O O . LYS A 1 228 ? -5.865 -11.004 19.998 1.00 95.69 228 LYS A O 1
ATOM 1898 N N . LYS A 1 229 ? -5.952 -11.784 22.103 1.00 95.94 229 LYS A N 1
ATOM 1899 C CA . LYS A 1 229 ? -4.903 -10.900 22.639 1.00 95.94 229 LYS A CA 1
ATOM 1900 C C . LYS A 1 229 ? -3.526 -11.222 22.048 1.00 95.94 229 LYS A C 1
ATOM 1902 O O . LYS A 1 229 ? -2.801 -10.295 21.708 1.00 95.94 229 LYS A O 1
ATOM 1907 N N . ILE A 1 230 ? -3.181 -12.503 21.897 1.00 97.00 230 ILE A N 1
ATOM 1908 C CA . ILE A 1 230 ? -1.925 -12.923 21.254 1.00 97.00 230 ILE A CA 1
ATOM 1909 C C . ILE A 1 230 ? -1.884 -12.436 19.804 1.00 97.00 230 ILE A C 1
ATOM 1911 O O . ILE A 1 230 ? -0.915 -11.790 19.421 1.00 97.00 230 ILE A O 1
ATOM 1915 N N . VAL A 1 231 ? -2.948 -12.670 19.028 1.00 96.81 231 VAL A N 1
ATOM 1916 C CA . VAL A 1 231 ? -3.053 -12.200 17.636 1.00 96.81 231 VAL A CA 1
ATOM 1917 C C . VAL A 1 231 ? -2.930 -10.679 17.568 1.00 96.81 231 VAL A C 1
ATOM 1919 O O . VAL A 1 231 ? -2.142 -10.164 16.784 1.00 96.81 231 VAL A O 1
ATOM 1922 N N . HIS A 1 232 ? -3.648 -9.949 18.423 1.00 95.19 232 HIS A N 1
ATOM 1923 C CA . HIS A 1 232 ? -3.567 -8.487 18.497 1.00 95.19 232 HIS A CA 1
ATOM 1924 C C . HIS A 1 23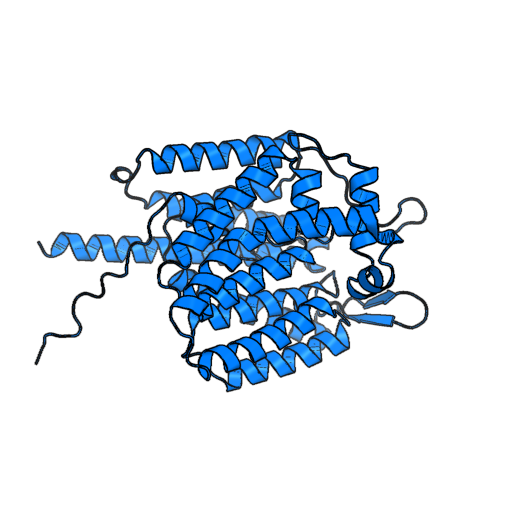2 ? -2.129 -7.996 18.715 1.00 95.19 232 HIS A C 1
ATOM 1926 O O . HIS A 1 232 ? -1.646 -7.165 17.943 1.00 95.19 232 HIS A O 1
ATOM 1932 N N . VAL A 1 233 ? -1.426 -8.523 19.720 1.00 96.81 233 VAL A N 1
ATOM 1933 C CA . VAL A 1 233 ? -0.035 -8.131 20.004 1.00 96.81 233 VAL A CA 1
ATOM 1934 C C . VAL A 1 233 ? 0.892 -8.534 18.857 1.00 96.81 233 VAL A C 1
ATOM 1936 O O . VAL A 1 233 ? 1.684 -7.712 18.405 1.00 96.81 233 VAL A O 1
ATOM 1939 N N . PHE A 1 234 ? 0.755 -9.758 18.343 1.00 98.06 234 PHE A N 1
ATOM 1940 C CA . PHE A 1 234 ? 1.588 -10.281 17.261 1.00 98.06 234 PHE A CA 1
ATOM 1941 C C . PHE A 1 234 ? 1.477 -9.439 15.985 1.00 98.06 234 PHE A C 1
ATOM 1943 O O . PHE A 1 234 ? 2.493 -9.000 15.453 1.00 98.06 234 PHE A O 1
ATOM 1950 N N . ILE A 1 235 ? 0.256 -9.134 15.531 1.00 98.12 235 ILE A N 1
ATOM 1951 C CA . ILE A 1 235 ? 0.046 -8.304 14.336 1.00 98.12 235 ILE A CA 1
ATOM 1952 C C . ILE A 1 235 ? 0.574 -6.879 14.550 1.00 98.12 235 ILE A C 1
ATOM 1954 O O . ILE A 1 235 ? 1.081 -6.271 13.612 1.00 98.12 235 ILE A O 1
ATOM 1958 N N . SER A 1 236 ? 0.544 -6.364 15.785 1.00 97.50 236 SER A N 1
ATOM 1959 C CA . SER A 1 236 ? 1.092 -5.037 16.102 1.00 97.50 236 SER A CA 1
ATOM 1960 C C . SER A 1 236 ? 2.612 -4.964 15.963 1.00 97.50 236 SER A C 1
ATOM 1962 O O . SER A 1 236 ? 3.116 -3.915 15.593 1.00 97.50 236 SER A O 1
ATOM 1964 N N . VAL A 1 237 ? 3.349 -6.048 16.225 1.00 97.94 237 VAL A N 1
ATOM 1965 C CA . VAL A 1 237 ? 4.822 -6.082 16.080 1.00 97.94 237 VAL A CA 1
ATOM 1966 C C . VAL A 1 237 ? 5.289 -6.619 14.723 1.00 97.94 237 VAL A C 1
ATOM 1968 O O . VAL A 1 237 ? 6.471 -6.527 14.383 1.00 97.94 237 VAL A O 1
ATOM 1971 N N . LEU A 1 238 ? 4.361 -7.147 13.922 1.00 98.12 238 LEU A N 1
ATOM 1972 C CA . LEU A 1 238 ? 4.637 -7.762 12.628 1.00 98.12 238 LEU A CA 1
ATOM 1973 C C . LEU A 1 238 ? 5.405 -6.860 11.638 1.00 98.12 238 LEU A C 1
ATOM 1975 O O . LEU A 1 238 ? 6.303 -7.393 10.988 1.00 98.12 238 LEU A O 1
ATOM 1979 N N . PRO A 1 239 ? 5.172 -5.529 11.530 1.00 98.31 239 PRO A N 1
ATOM 1980 C CA . PRO A 1 239 ? 5.952 -4.689 10.615 1.00 98.31 239 PRO A CA 1
ATOM 1981 C C . PRO A 1 239 ? 7.463 -4.734 10.900 1.00 98.31 239 PRO A C 1
ATOM 1983 O O . PRO A 1 239 ? 8.273 -4.788 9.974 1.00 98.31 239 PRO A O 1
ATOM 1986 N N . GLY A 1 240 ? 7.849 -4.756 12.182 1.00 98.12 240 GLY A N 1
ATOM 1987 C CA . GLY A 1 240 ? 9.249 -4.860 12.598 1.00 98.12 240 GLY A CA 1
ATOM 1988 C C . GLY A 1 240 ? 9.835 -6.242 12.319 1.00 98.12 240 GLY A C 1
ATOM 1989 O O . GLY A 1 240 ? 10.940 -6.337 11.787 1.00 98.12 240 GLY A O 1
ATOM 1990 N N . ILE A 1 241 ? 9.065 -7.303 12.595 1.00 98.38 241 ILE A N 1
ATOM 1991 C CA . ILE A 1 241 ? 9.455 -8.688 12.287 1.00 98.38 241 ILE A CA 1
ATOM 1992 C C . ILE A 1 241 ? 9.712 -8.847 10.787 1.00 98.38 241 ILE A C 1
ATOM 1994 O O . ILE A 1 241 ? 10.764 -9.351 10.407 1.00 98.38 241 ILE A O 1
ATOM 1998 N N . LEU A 1 242 ? 8.790 -8.391 9.933 1.00 97.81 242 LEU A N 1
ATOM 1999 C CA . LEU A 1 242 ? 8.915 -8.516 8.479 1.00 97.81 242 LEU A CA 1
ATOM 2000 C C . LEU A 1 242 ? 10.091 -7.703 7.931 1.00 97.81 242 LEU A C 1
ATOM 2002 O O . LEU A 1 242 ? 10.830 -8.213 7.092 1.00 97.81 242 LEU A O 1
ATOM 2006 N N . THR A 1 243 ? 10.312 -6.489 8.448 1.00 98.12 243 THR A N 1
ATOM 2007 C CA . THR A 1 243 ? 11.460 -5.646 8.068 1.00 98.12 243 THR A CA 1
ATOM 2008 C C . THR A 1 243 ? 12.787 -6.314 8.419 1.00 98.12 243 THR A C 1
ATOM 2010 O O . THR A 1 243 ? 13.687 -6.403 7.585 1.00 98.12 243 THR A O 1
ATOM 2013 N N . PHE A 1 244 ? 12.909 -6.829 9.644 1.00 97.81 244 PHE A N 1
ATOM 2014 C CA . PHE A 1 244 ? 14.107 -7.547 10.067 1.00 97.81 244 PHE A CA 1
ATOM 2015 C C . PHE A 1 244 ? 14.308 -8.834 9.260 1.00 97.81 244 PHE A C 1
ATOM 2017 O O . PHE A 1 244 ? 15.418 -9.123 8.811 1.00 97.81 244 PHE A O 1
ATOM 2024 N N . LEU A 1 245 ? 13.231 -9.591 9.040 1.00 96.62 245 LEU A N 1
ATOM 2025 C CA . LEU A 1 245 ? 13.273 -10.867 8.339 1.00 96.62 245 LEU A CA 1
ATOM 2026 C C . LEU A 1 245 ? 13.717 -10.695 6.883 1.00 96.62 245 LEU A C 1
ATOM 2028 O O . LEU A 1 245 ? 14.628 -11.403 6.458 1.00 96.62 245 LEU A O 1
ATOM 2032 N N . ILE A 1 246 ? 13.142 -9.744 6.131 1.00 95.94 246 ILE A N 1
ATOM 2033 C CA . ILE A 1 246 ? 13.542 -9.537 4.730 1.00 95.94 246 ILE A CA 1
ATOM 2034 C C . ILE A 1 246 ? 14.997 -9.088 4.629 1.00 95.94 246 ILE A C 1
ATOM 2036 O O . ILE A 1 246 ? 15.722 -9.569 3.760 1.00 95.94 246 ILE A O 1
ATOM 2040 N N . TYR A 1 247 ? 15.451 -8.224 5.541 1.00 96.81 247 TYR A N 1
ATOM 2041 C CA . TYR A 1 247 ? 16.839 -7.778 5.585 1.00 96.81 247 TYR A CA 1
ATOM 2042 C C . TYR A 1 247 ? 17.790 -8.959 5.810 1.00 96.81 247 TYR A C 1
ATOM 2044 O O . TYR A 1 247 ? 18.736 -9.151 5.048 1.00 96.81 247 TYR A O 1
ATOM 2052 N N . ARG A 1 248 ? 17.508 -9.806 6.809 1.00 96.88 248 ARG A N 1
ATOM 2053 C CA . ARG A 1 248 ? 18.340 -10.977 7.127 1.00 96.88 248 ARG A CA 1
ATOM 2054 C C . ARG A 1 248 ? 18.339 -12.024 6.021 1.00 96.88 248 ARG A C 1
ATOM 2056 O O . ARG A 1 248 ? 19.404 -12.563 5.724 1.00 96.88 248 ARG A O 1
ATOM 2063 N N . LEU A 1 249 ? 17.183 -12.307 5.424 1.00 95.31 249 LEU A N 1
ATOM 2064 C CA . LEU A 1 249 ? 17.073 -13.261 4.321 1.00 95.31 249 LEU A CA 1
ATOM 2065 C C . LEU A 1 249 ? 17.772 -12.750 3.061 1.00 95.31 249 LEU A C 1
ATOM 2067 O O . LEU A 1 249 ? 18.428 -13.532 2.387 1.00 95.31 249 LEU A O 1
ATOM 2071 N N . SER A 1 250 ? 17.692 -11.447 2.779 1.00 95.06 250 SER A N 1
ATOM 2072 C CA . SER A 1 250 ? 18.388 -10.841 1.638 1.00 95.06 250 SER A CA 1
ATOM 2073 C C . SER A 1 250 ? 19.900 -10.840 1.846 1.00 95.06 250 SER A C 1
ATOM 2075 O O . SER A 1 250 ? 20.636 -11.238 0.956 1.00 95.06 250 SER A O 1
ATOM 2077 N N . LEU A 1 251 ? 20.396 -10.498 3.041 1.00 94.75 251 LEU A N 1
ATOM 2078 C CA . LEU A 1 251 ? 21.829 -10.603 3.356 1.00 94.75 251 LEU A CA 1
ATOM 2079 C C . LEU A 1 251 ? 22.392 -12.019 3.170 1.00 94.75 251 LEU A C 1
ATOM 2081 O O . LEU A 1 251 ? 23.552 -12.169 2.808 1.00 94.75 251 LEU A O 1
ATOM 2085 N N . ASN A 1 252 ? 21.574 -13.042 3.419 1.00 93.81 252 ASN A N 1
ATOM 2086 C CA . ASN A 1 252 ? 21.973 -14.449 3.376 1.00 93.81 252 ASN A CA 1
ATOM 2087 C C . ASN A 1 252 ? 21.287 -15.209 2.231 1.00 93.81 252 ASN A C 1
ATOM 2089 O O . ASN A 1 252 ? 21.029 -16.407 2.364 1.00 93.81 252 ASN A O 1
ATOM 2093 N N . SER A 1 253 ? 20.960 -14.538 1.120 1.00 93.00 253 SER A N 1
ATOM 2094 C CA . SER A 1 253 ? 20.195 -15.145 0.020 1.00 93.00 253 SER A CA 1
ATOM 2095 C C . SER A 1 253 ? 20.874 -16.400 -0.541 1.00 93.00 253 SER A C 1
ATOM 2097 O O . SER A 1 253 ? 20.203 -17.397 -0.806 1.00 93.00 253 SER A O 1
ATOM 2099 N N . SER A 1 254 ? 22.210 -16.400 -0.615 1.00 91.56 254 SER A N 1
ATOM 2100 C CA . SER A 1 254 ? 23.032 -17.536 -1.054 1.00 91.56 254 SER A CA 1
ATOM 2101 C C . SER A 1 254 ? 22.877 -18.783 -0.182 1.00 91.56 254 SER A C 1
ATOM 2103 O O . SER A 1 254 ? 22.998 -19.898 -0.681 1.00 91.56 254 SER A O 1
ATOM 2105 N N . ASN A 1 255 ? 22.577 -18.612 1.109 1.00 94.06 255 ASN A N 1
ATOM 2106 C CA . ASN A 1 255 ? 22.384 -19.719 2.049 1.00 94.06 255 ASN A CA 1
ATOM 2107 C C . ASN A 1 255 ? 20.974 -20.322 1.935 1.00 94.06 255 ASN A C 1
ATOM 2109 O O . ASN A 1 255 ? 20.701 -21.387 2.488 1.00 94.06 255 ASN A O 1
ATOM 2113 N N . HIS A 1 256 ? 20.066 -19.645 1.225 1.00 89.81 256 HIS A N 1
ATOM 2114 C CA . HIS A 1 256 ? 18.663 -20.022 1.102 1.00 89.81 256 HIS A CA 1
ATOM 2115 C C . HIS A 1 256 ? 18.175 -20.036 -0.361 1.00 89.81 256 HIS A C 1
ATOM 2117 O O . HIS A 1 256 ? 17.142 -19.431 -0.668 1.00 89.81 256 HIS A O 1
ATOM 2123 N N . PRO A 1 257 ? 18.840 -20.769 -1.277 1.00 89.44 257 PRO A N 1
ATOM 2124 C CA . PRO A 1 257 ? 18.517 -20.733 -2.705 1.00 89.44 257 PRO A CA 1
ATOM 2125 C C . PRO A 1 257 ? 17.093 -21.222 -3.005 1.00 89.44 257 PRO A C 1
ATOM 2127 O O . PRO A 1 257 ? 16.413 -20.673 -3.867 1.00 89.44 257 PRO A O 1
ATOM 2130 N N . ALA A 1 258 ? 16.588 -22.207 -2.254 1.00 89.44 258 ALA A N 1
ATOM 2131 C CA . ALA A 1 258 ? 15.213 -22.687 -2.401 1.00 89.44 258 ALA A CA 1
ATOM 2132 C C . ALA A 1 258 ? 14.168 -21.621 -2.017 1.00 89.44 258 ALA A C 1
ATOM 2134 O O . ALA A 1 258 ? 13.147 -21.483 -2.694 1.00 89.44 258 ALA A O 1
ATOM 2135 N N . LEU A 1 259 ? 14.432 -20.838 -0.960 1.00 87.44 259 LEU A N 1
ATOM 2136 C CA . LEU A 1 259 ? 13.570 -19.712 -0.590 1.00 87.44 259 LEU A CA 1
ATOM 2137 C C . LEU A 1 259 ? 13.655 -18.607 -1.639 1.00 87.44 259 LEU A C 1
ATOM 2139 O O . LEU A 1 259 ? 12.632 -18.042 -2.007 1.00 87.44 259 LEU A O 1
ATOM 2143 N N . ASP A 1 260 ? 14.840 -18.326 -2.170 1.00 89.12 260 ASP A N 1
ATOM 2144 C CA . ASP A 1 260 ? 14.989 -17.310 -3.206 1.00 89.12 260 ASP A CA 1
ATOM 2145 C C . ASP A 1 260 ? 14.225 -17.686 -4.488 1.00 89.12 260 ASP A C 1
ATOM 2147 O O . ASP A 1 260 ? 13.504 -16.861 -5.047 1.00 89.12 260 ASP A O 1
ATOM 2151 N N . VAL A 1 261 ? 14.250 -18.960 -4.896 1.00 86.25 261 VAL A N 1
ATOM 2152 C CA . VAL A 1 261 ? 13.410 -19.469 -5.996 1.00 86.25 261 VAL A CA 1
ATOM 2153 C C . VAL A 1 261 ? 11.917 -19.307 -5.689 1.00 86.25 261 VAL A C 1
ATOM 2155 O O . VAL A 1 261 ? 11.159 -18.871 -6.561 1.00 86.25 261 VAL A O 1
ATOM 2158 N N . LEU A 1 262 ? 11.480 -19.601 -4.459 1.00 83.38 262 LEU A N 1
ATOM 2159 C CA . LEU A 1 262 ? 10.091 -19.391 -4.028 1.00 83.38 262 LEU A CA 1
ATOM 2160 C C . LEU A 1 262 ? 9.681 -17.914 -4.151 1.00 83.38 262 LEU A C 1
ATOM 2162 O O . LEU A 1 262 ? 8.608 -17.609 -4.676 1.00 83.38 262 LEU A O 1
ATOM 2166 N N . PHE A 1 263 ? 10.563 -17.001 -3.743 1.00 84.19 263 PHE A N 1
ATOM 2167 C CA . PHE A 1 263 ? 10.366 -15.555 -3.845 1.00 84.19 263 PHE A CA 1
ATOM 2168 C C . PHE A 1 263 ? 10.716 -14.976 -5.221 1.00 84.19 263 PHE A C 1
ATOM 2170 O O . PHE A 1 263 ? 10.675 -13.761 -5.393 1.00 84.19 263 PHE A O 1
ATOM 2177 N N . SER A 1 264 ? 10.967 -15.812 -6.235 1.00 85.38 264 SER A N 1
ATOM 2178 C CA . SER A 1 264 ? 11.310 -15.382 -7.600 1.00 85.38 264 SER A CA 1
ATOM 2179 C C . SER A 1 264 ? 12.539 -14.464 -7.653 1.00 85.38 264 SER A C 1
ATOM 2181 O O . SER A 1 264 ? 12.499 -13.421 -8.295 1.00 85.38 264 SER A O 1
ATOM 2183 N N . GLN A 1 265 ? 13.618 -14.861 -6.976 1.00 88.81 265 GLN A N 1
ATOM 2184 C CA . GLN A 1 265 ? 14.930 -14.194 -6.935 1.00 88.81 265 GLN A CA 1
ATOM 2185 C C . GLN A 1 265 ? 14.974 -12.857 -6.174 1.00 88.81 265 GLN A C 1
ATOM 2187 O O . GLN A 1 265 ? 15.981 -12.147 -6.194 1.00 88.81 265 GLN A O 1
ATOM 2192 N N . ARG A 1 266 ? 13.893 -12.494 -5.471 1.00 88.25 266 ARG A N 1
ATOM 2193 C CA . ARG A 1 266 ? 13.805 -11.227 -4.728 1.00 88.25 266 ARG A CA 1
ATOM 2194 C C . ARG A 1 266 ? 14.813 -11.110 -3.587 1.00 88.25 266 ARG A C 1
ATOM 2196 O O . ARG A 1 266 ? 15.216 -9.992 -3.277 1.00 88.25 266 ARG A O 1
ATOM 2203 N N . LEU A 1 267 ? 15.224 -12.216 -2.960 1.00 93.00 267 LEU A N 1
ATOM 2204 C CA . LEU A 1 267 ? 16.223 -12.164 -1.888 1.00 93.00 267 LEU A CA 1
ATOM 2205 C C . LEU A 1 267 ? 17.600 -11.853 -2.475 1.00 93.00 267 LEU A C 1
ATOM 2207 O O . LEU A 1 267 ? 18.330 -11.041 -1.914 1.00 93.00 267 LEU A O 1
ATOM 2211 N N . SER A 1 268 ? 17.928 -12.434 -3.631 1.00 93.19 268 SER A N 1
ATOM 2212 C CA . SER A 1 268 ? 19.165 -12.127 -4.357 1.00 93.19 268 SER A CA 1
ATOM 2213 C C . SER A 1 268 ? 19.202 -10.690 -4.880 1.00 93.19 268 SER A C 1
ATOM 2215 O O . SER A 1 268 ? 20.212 -10.009 -4.704 1.00 93.19 268 SER A O 1
ATOM 2217 N N . LEU A 1 269 ? 18.096 -10.181 -5.433 1.00 91.38 269 LEU A N 1
ATOM 2218 C CA . LEU A 1 269 ? 17.977 -8.760 -5.798 1.00 91.38 269 LEU A CA 1
ATOM 2219 C C . LEU A 1 269 ? 18.119 -7.850 -4.567 1.00 91.38 269 LEU A C 1
ATOM 2221 O O . LEU A 1 269 ? 18.783 -6.816 -4.619 1.00 91.38 269 LEU A O 1
ATOM 2225 N N . GLY A 1 270 ? 17.556 -8.265 -3.431 1.00 93.81 270 GLY A N 1
ATOM 2226 C CA . GLY A 1 270 ? 17.732 -7.583 -2.155 1.00 93.81 270 GLY A CA 1
ATOM 2227 C C . GLY A 1 270 ? 19.186 -7.563 -1.674 1.00 93.81 270 GLY A C 1
ATOM 2228 O O . GLY A 1 270 ? 19.661 -6.523 -1.223 1.00 93.81 270 GLY A O 1
ATOM 2229 N N . ASN A 1 271 ? 19.912 -8.677 -1.807 1.00 94.81 271 ASN A N 1
ATOM 2230 C CA . ASN A 1 271 ? 21.341 -8.759 -1.493 1.00 94.81 271 ASN A CA 1
ATOM 2231 C C . ASN A 1 271 ? 22.151 -7.770 -2.337 1.00 94.81 271 ASN A C 1
ATOM 2233 O O . ASN A 1 271 ? 22.921 -6.972 -1.802 1.00 94.81 271 ASN A O 1
ATOM 2237 N N . GLN A 1 272 ? 21.909 -7.778 -3.651 1.00 93.88 272 GLN A N 1
ATOM 2238 C CA . GLN A 1 272 ? 22.527 -6.849 -4.589 1.00 93.88 272 GLN A CA 1
ATOM 2239 C C . GLN A 1 272 ? 22.255 -5.397 -4.182 1.00 93.88 272 GLN A C 1
ATOM 2241 O O . GLN A 1 272 ? 23.175 -4.581 -4.171 1.00 93.88 272 GLN A O 1
ATOM 2246 N N . ALA A 1 273 ? 21.018 -5.081 -3.788 1.00 93.88 273 ALA A N 1
ATOM 2247 C CA . ALA A 1 273 ? 20.646 -3.739 -3.359 1.00 93.88 273 ALA A CA 1
ATOM 2248 C C . ALA A 1 273 ? 21.375 -3.294 -2.090 1.00 93.88 273 ALA A C 1
ATOM 2250 O O . ALA A 1 273 ? 21.854 -2.166 -2.047 1.00 93.88 273 ALA A O 1
ATOM 2251 N N . ILE A 1 274 ? 21.503 -4.167 -1.087 1.00 95.44 274 ILE A N 1
ATOM 2252 C CA . ILE A 1 274 ? 22.225 -3.854 0.156 1.00 95.44 274 ILE A CA 1
ATOM 2253 C C . ILE A 1 274 ? 23.717 -3.617 -0.119 1.00 95.44 274 ILE A C 1
ATOM 2255 O O . ILE A 1 274 ? 24.302 -2.693 0.444 1.00 95.44 274 ILE A O 1
ATOM 2259 N N . ASN A 1 275 ? 24.324 -4.418 -0.999 1.00 94.50 275 ASN A N 1
ATOM 2260 C CA . ASN A 1 275 ? 25.743 -4.291 -1.340 1.00 94.50 275 ASN A CA 1
ATOM 2261 C C . ASN A 1 275 ? 26.029 -3.030 -2.169 1.00 94.50 275 ASN A C 1
ATOM 2263 O O . ASN A 1 275 ? 27.043 -2.370 -1.960 1.00 94.50 275 ASN A O 1
ATOM 2267 N N . GLN A 1 276 ? 25.137 -2.686 -3.103 1.00 94.38 276 GLN A N 1
ATOM 2268 C CA . GLN A 1 276 ? 25.284 -1.510 -3.963 1.00 94.38 276 GLN A CA 1
ATOM 2269 C C . GLN A 1 276 ? 24.909 -0.204 -3.246 1.00 94.38 276 GLN A C 1
ATOM 2271 O O . GLN A 1 276 ? 25.513 0.838 -3.500 1.00 94.38 276 GLN A O 1
ATOM 2276 N N . TYR A 1 277 ? 23.931 -0.256 -2.340 1.00 95.31 277 TYR A N 1
ATOM 2277 C CA . TYR A 1 277 ? 23.430 0.881 -1.572 1.00 95.31 277 TYR A CA 1
ATOM 2278 C C . TYR A 1 277 ? 23.463 0.557 -0.071 1.00 95.31 277 TYR A C 1
ATOM 2280 O O . TYR A 1 277 ? 22.435 0.184 0.507 1.00 95.31 277 TYR A O 1
ATOM 2288 N N . PRO A 1 278 ? 24.628 0.722 0.587 1.00 93.81 278 PRO A N 1
ATOM 2289 C CA . PRO A 1 278 ? 24.756 0.490 2.019 1.00 93.81 278 PRO A CA 1
ATOM 2290 C C . PRO A 1 278 ? 23.718 1.283 2.815 1.00 93.81 278 PRO A C 1
ATOM 2292 O O . PRO A 1 278 ? 23.432 2.444 2.508 1.00 93.81 278 PRO A O 1
ATOM 2295 N N . ILE A 1 279 ? 23.155 0.665 3.853 1.00 96.94 279 ILE A N 1
ATOM 2296 C CA . ILE A 1 279 ? 22.116 1.288 4.681 1.00 96.94 279 ILE A CA 1
ATOM 2297 C C . ILE A 1 279 ? 22.706 2.493 5.420 1.00 96.94 279 ILE A C 1
ATOM 2299 O O . ILE A 1 279 ? 23.646 2.361 6.204 1.00 96.94 279 ILE A O 1
ATOM 2303 N N . LYS A 1 280 ? 22.119 3.671 5.196 1.00 97.69 280 LYS A N 1
ATOM 2304 C CA . LYS A 1 280 ? 22.468 4.922 5.884 1.00 97.69 280 LYS A CA 1
ATOM 2305 C C . LYS A 1 280 ? 21.508 5.210 7.038 1.00 97.69 280 LYS A C 1
ATOM 2307 O O . LYS A 1 280 ? 20.449 4.597 7.160 1.00 97.69 280 LYS A O 1
ATOM 2312 N N . MET A 1 281 ? 21.859 6.175 7.889 1.00 97.75 281 MET A N 1
ATOM 2313 C CA . MET A 1 281 ? 20.957 6.652 8.948 1.00 97.75 281 MET A CA 1
ATOM 2314 C C . MET A 1 281 ? 19.729 7.374 8.375 1.00 97.75 281 MET A C 1
ATOM 2316 O O . MET A 1 281 ? 18.612 7.159 8.847 1.00 97.75 281 MET A O 1
ATOM 2320 N N . PHE A 1 282 ? 19.946 8.176 7.332 1.00 97.62 282 PHE A N 1
ATOM 2321 C CA . PHE A 1 282 ? 18.938 8.938 6.595 1.0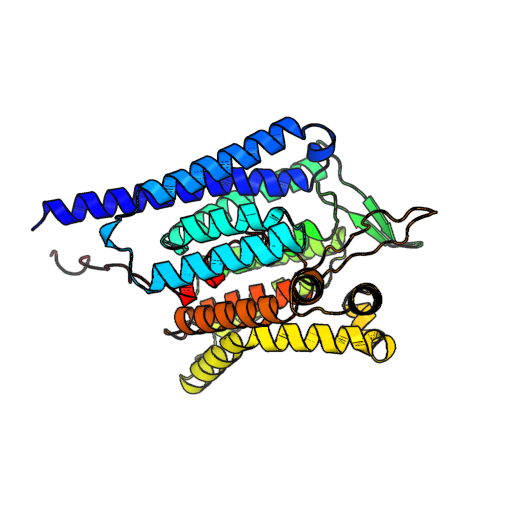0 97.62 282 PHE A CA 1
ATOM 2322 C C . PHE A 1 282 ? 18.828 8.439 5.151 1.00 97.62 282 PHE A C 1
ATOM 2324 O O . PHE A 1 282 ? 19.557 7.534 4.742 1.00 97.62 282 PHE A O 1
ATOM 2331 N N . GLY A 1 283 ? 17.905 9.021 4.391 1.00 96.12 283 GLY A N 1
ATOM 2332 C CA . GLY A 1 283 ? 17.632 8.627 3.018 1.00 96.12 283 GLY A CA 1
ATOM 2333 C C . GLY A 1 283 ? 18.813 8.781 2.061 1.00 96.12 283 GLY A C 1
ATOM 2334 O O . GLY A 1 283 ? 19.787 9.487 2.327 1.00 96.12 283 GLY A O 1
ATOM 2335 N N . GLN A 1 284 ? 18.709 8.109 0.920 1.00 97.00 284 GLN A N 1
ATOM 2336 C CA . GLN A 1 284 ? 19.646 8.222 -0.190 1.00 97.00 284 GLN A CA 1
ATOM 2337 C C . GLN A 1 284 ? 18.957 7.942 -1.526 1.00 97.00 284 GLN A C 1
ATOM 2339 O O . GLN A 1 284 ? 18.011 7.152 -1.572 1.00 97.00 284 GLN A O 1
ATOM 2344 N N . PRO A 1 285 ? 19.424 8.557 -2.623 1.00 95.06 285 PRO A N 1
ATOM 2345 C CA . PRO A 1 285 ? 18.933 8.223 -3.947 1.00 95.06 285 PRO A CA 1
ATOM 2346 C C . PRO A 1 285 ? 19.347 6.800 -4.329 1.00 95.06 285 PRO A C 1
ATOM 2348 O O . PRO A 1 285 ? 20.508 6.413 -4.195 1.00 95.06 285 PRO A O 1
ATOM 2351 N N . VAL A 1 286 ? 18.385 6.035 -4.839 1.00 91.50 286 VAL A N 1
ATOM 2352 C CA . VAL A 1 286 ? 18.577 4.681 -5.364 1.00 91.50 286 VAL A CA 1
ATOM 2353 C C . VAL A 1 286 ? 18.066 4.669 -6.795 1.00 91.50 286 VAL A C 1
ATOM 2355 O O . VAL A 1 286 ? 16.916 5.034 -7.047 1.00 91.50 286 VAL A O 1
ATOM 2358 N N . ILE A 1 287 ? 18.923 4.266 -7.730 1.00 85.38 287 ILE A N 1
ATOM 2359 C CA . ILE A 1 287 ? 18.582 4.193 -9.151 1.00 85.38 287 ILE A CA 1
ATOM 2360 C C . ILE A 1 287 ? 18.085 2.779 -9.422 1.00 85.38 287 ILE A C 1
ATOM 2362 O O . ILE A 1 287 ? 18.792 1.810 -9.167 1.00 85.38 287 ILE A O 1
ATOM 2366 N N . VAL A 1 288 ? 16.848 2.669 -9.899 1.00 80.69 288 VAL A N 1
ATOM 2367 C CA . VAL A 1 288 ? 16.186 1.399 -10.213 1.00 80.69 288 VAL A CA 1
ATOM 2368 C C . VAL A 1 288 ? 16.196 1.223 -11.728 1.00 80.69 288 VAL A C 1
ATOM 2370 O O . VAL A 1 288 ? 15.738 2.110 -12.445 1.00 80.69 288 VAL A O 1
ATOM 2373 N N . ASN A 1 289 ? 16.669 0.072 -12.206 1.00 74.19 289 ASN A N 1
ATOM 2374 C CA . ASN A 1 289 ? 16.739 -0.248 -13.630 1.00 74.19 289 ASN A CA 1
ATOM 2375 C C . ASN A 1 289 ? 15.726 -1.343 -13.949 1.00 74.19 289 ASN A C 1
ATOM 2377 O O . ASN A 1 289 ? 15.958 -2.523 -13.693 1.00 74.19 289 ASN A O 1
ATOM 2381 N N . VAL A 1 290 ? 14.589 -0.944 -14.512 1.00 64.81 290 VAL A N 1
ATOM 2382 C CA . VAL A 1 290 ? 13.478 -1.858 -14.825 1.00 64.81 290 VAL A CA 1
ATOM 2383 C C . VAL A 1 290 ? 13.576 -2.475 -16.224 1.00 64.81 290 VAL A C 1
ATOM 2385 O O . VAL A 1 290 ? 12.879 -3.441 -16.515 1.00 64.81 290 VAL A O 1
ATOM 2388 N N . GLN A 1 291 ? 14.472 -1.973 -17.079 1.00 57.84 291 GLN A N 1
ATOM 2389 C CA . GLN A 1 291 ? 14.758 -2.545 -18.395 1.00 57.84 291 GLN A CA 1
ATOM 2390 C C . GLN A 1 291 ? 16.134 -3.206 -18.389 1.00 57.84 291 GLN A C 1
ATOM 2392 O O . GLN A 1 291 ? 17.144 -2.558 -18.121 1.00 57.84 291 GLN A O 1
ATOM 2397 N N . LYS A 1 292 ? 16.173 -4.501 -18.711 1.00 49.34 292 LYS A N 1
ATOM 2398 C CA . LYS A 1 292 ? 17.430 -5.199 -18.976 1.00 49.34 292 LYS A CA 1
ATOM 2399 C C . LYS A 1 292 ? 17.888 -4.818 -20.381 1.00 49.34 292 LYS A C 1
ATOM 2401 O O . LYS A 1 292 ? 17.225 -5.171 -21.351 1.00 49.34 292 LYS A O 1
ATOM 2406 N N . SER A 1 293 ? 19.000 -4.102 -20.488 1.00 54.09 293 SER A N 1
ATOM 2407 C CA . SER A 1 293 ? 19.655 -3.830 -21.770 1.00 54.09 293 SER A CA 1
ATOM 2408 C C . SER A 1 293 ? 21.004 -4.544 -21.829 1.00 54.09 293 SER A C 1
ATOM 2410 O O . SER A 1 293 ? 21.464 -5.107 -20.837 1.00 54.09 293 SER A O 1
ATOM 2412 N N . ILE A 1 294 ? 21.657 -4.512 -22.993 1.00 52.03 294 ILE A N 1
ATOM 2413 C CA . ILE A 1 294 ? 23.027 -5.025 -23.169 1.00 52.03 294 ILE A CA 1
ATOM 2414 C C . ILE A 1 294 ? 24.011 -4.308 -22.217 1.00 52.03 294 ILE A C 1
ATOM 2416 O O . ILE A 1 294 ? 25.027 -4.879 -21.834 1.00 52.03 294 ILE A O 1
ATOM 2420 N N . ILE A 1 295 ? 23.690 -3.073 -21.810 1.00 52.41 295 ILE A N 1
ATOM 2421 C CA . ILE A 1 295 ? 24.564 -2.179 -21.038 1.00 52.41 295 ILE A CA 1
ATOM 2422 C C . ILE A 1 295 ? 24.169 -2.136 -19.550 1.00 52.41 295 ILE A C 1
ATOM 2424 O O . ILE A 1 295 ? 25.022 -1.926 -18.692 1.00 52.41 295 ILE A O 1
ATOM 2428 N N . GLN A 1 296 ? 22.886 -2.326 -19.218 1.00 54.28 296 GLN A N 1
ATOM 2429 C CA . GLN A 1 296 ? 22.373 -2.195 -17.851 1.00 54.28 296 GLN A CA 1
ATOM 2430 C C . GLN A 1 296 ? 21.661 -3.464 -17.386 1.00 54.28 296 GLN A C 1
ATOM 2432 O O . GLN A 1 296 ? 20.674 -3.913 -17.977 1.00 54.28 296 GLN A O 1
ATOM 2437 N N . ASN A 1 297 ? 22.143 -4.003 -16.267 1.00 61.50 297 ASN A N 1
ATOM 2438 C CA . ASN A 1 297 ? 21.495 -5.110 -15.580 1.00 61.50 297 ASN A CA 1
ATOM 2439 C C . ASN A 1 297 ? 20.177 -4.652 -14.940 1.00 61.50 297 ASN A C 1
ATOM 2441 O O . ASN A 1 297 ? 20.095 -3.560 -14.374 1.00 61.50 297 ASN A O 1
ATOM 2445 N N . TYR A 1 298 ? 19.166 -5.523 -15.009 1.00 67.62 298 TYR A N 1
ATOM 2446 C CA . TYR A 1 298 ? 17.912 -5.364 -14.275 1.00 67.62 298 TYR A CA 1
ATOM 2447 C C . TYR A 1 298 ? 18.205 -5.243 -12.775 1.00 67.62 298 TYR A C 1
ATOM 2449 O O . TYR A 1 298 ? 18.925 -6.074 -12.219 1.00 67.62 298 TYR A O 1
ATOM 2457 N N . PHE A 1 299 ? 17.658 -4.214 -12.136 1.00 81.12 299 PHE A N 1
ATOM 2458 C CA . PHE A 1 299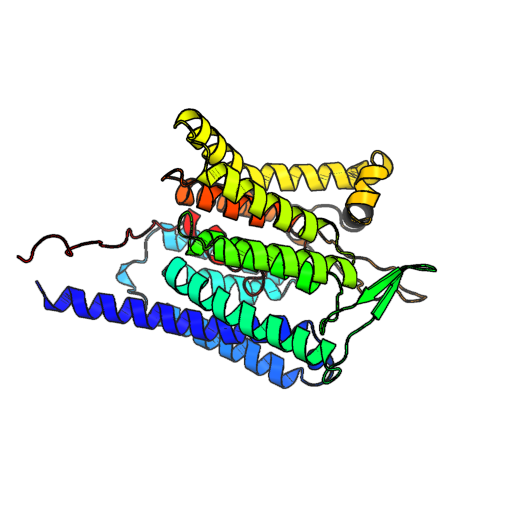 ? 17.852 -3.940 -10.719 1.00 81.12 299 PHE A CA 1
ATOM 2459 C C . PHE A 1 299 ? 16.594 -3.304 -10.134 1.00 81.12 299 PHE A C 1
ATOM 2461 O O . PHE A 1 299 ? 16.287 -2.140 -10.403 1.00 81.12 299 PHE A O 1
ATOM 2468 N N . THR A 1 300 ? 15.880 -4.071 -9.313 1.00 82.44 300 THR A N 1
ATOM 2469 C CA . THR A 1 300 ? 14.692 -3.638 -8.572 1.00 82.44 300 THR A CA 1
ATOM 2470 C C . THR A 1 300 ? 14.760 -4.122 -7.129 1.00 82.44 300 THR A C 1
ATOM 2472 O O . THR A 1 300 ? 15.455 -5.084 -6.809 1.00 82.44 300 THR A O 1
ATOM 2475 N N . ILE A 1 301 ? 14.040 -3.435 -6.238 1.00 88.56 301 ILE A N 1
ATOM 2476 C CA . ILE A 1 301 ? 13.886 -3.843 -4.838 1.00 88.56 301 ILE A CA 1
ATOM 2477 C C . ILE A 1 301 ? 12.410 -4.162 -4.624 1.00 88.56 301 ILE A C 1
ATOM 2479 O O . ILE A 1 301 ? 11.624 -3.300 -4.226 1.00 88.56 301 ILE A O 1
ATOM 2483 N N . ASP A 1 302 ? 12.040 -5.403 -4.922 1.00 84.31 302 ASP A N 1
ATOM 2484 C CA . ASP A 1 302 ? 10.651 -5.872 -4.941 1.00 84.31 302 ASP A CA 1
ATOM 2485 C C . ASP A 1 302 ? 10.216 -6.357 -3.548 1.00 84.31 302 ASP A C 1
ATOM 2487 O O . ASP A 1 302 ? 9.784 -7.488 -3.346 1.00 84.31 302 ASP A O 1
ATOM 2491 N N . SER A 1 303 ? 10.407 -5.487 -2.558 1.00 93.62 303 SER A N 1
ATOM 2492 C CA . SER A 1 303 ? 9.914 -5.617 -1.189 1.00 93.62 303 SER A CA 1
ATOM 2493 C C . SER A 1 303 ? 9.780 -4.220 -0.607 1.00 93.62 303 SER A C 1
ATOM 2495 O O . SER A 1 303 ? 10.767 -3.485 -0.538 1.00 93.62 303 SER A O 1
ATOM 2497 N N . SER A 1 304 ? 8.583 -3.842 -0.163 1.00 96.12 304 SER A N 1
ATOM 2498 C CA . SER A 1 304 ? 8.345 -2.517 0.413 1.00 96.12 304 SER A CA 1
ATOM 2499 C C . SER A 1 304 ? 9.224 -2.263 1.628 1.00 96.12 304 SER A C 1
ATOM 2501 O O . SER A 1 304 ? 9.749 -1.165 1.768 1.00 96.12 304 SER A O 1
ATOM 2503 N N . TYR A 1 305 ? 9.431 -3.265 2.486 1.00 97.62 305 TYR A N 1
ATOM 2504 C CA . TYR A 1 305 ? 10.246 -3.104 3.691 1.00 97.62 305 TYR A CA 1
ATOM 2505 C C . TYR A 1 305 ? 11.728 -2.918 3.374 1.00 97.62 305 TYR A C 1
ATOM 2507 O O . TYR A 1 305 ? 12.352 -1.992 3.894 1.00 97.62 305 TYR A O 1
ATOM 2515 N N . LEU A 1 306 ? 12.293 -3.761 2.502 1.00 97.12 306 LEU A N 1
ATOM 2516 C CA . LEU A 1 306 ? 13.703 -3.635 2.142 1.00 97.12 306 LEU A CA 1
ATOM 2517 C C . LEU A 1 306 ? 13.953 -2.358 1.338 1.00 97.12 306 LEU A C 1
ATOM 2519 O O . LEU A 1 306 ? 14.908 -1.637 1.616 1.00 97.12 306 LEU A O 1
ATOM 2523 N N . ARG A 1 307 ? 13.061 -2.038 0.393 1.00 96.31 307 ARG A N 1
ATOM 2524 C CA . ARG A 1 307 ? 13.104 -0.783 -0.363 1.00 96.31 307 ARG A CA 1
ATOM 2525 C C . ARG A 1 307 ? 13.058 0.411 0.577 1.00 96.31 307 ARG A C 1
ATOM 2527 O O . ARG A 1 307 ? 13.840 1.338 0.404 1.00 96.31 307 ARG A O 1
ATOM 2534 N N . TYR A 1 308 ? 12.188 0.380 1.586 1.00 97.31 308 TYR A N 1
ATOM 2535 C CA . TYR A 1 308 ? 12.109 1.460 2.560 1.00 97.31 308 TYR A CA 1
ATOM 2536 C C . TYR A 1 308 ? 13.426 1.619 3.326 1.00 97.31 308 TYR A C 1
ATOM 2538 O O . TYR A 1 308 ? 13.955 2.725 3.411 1.00 97.31 308 TYR A O 1
ATOM 2546 N N . LEU A 1 309 ? 13.984 0.515 3.825 1.00 98.12 309 LEU A N 1
ATOM 2547 C CA . LEU A 1 309 ? 15.237 0.517 4.577 1.00 98.12 309 LEU A CA 1
ATOM 2548 C C . LEU A 1 309 ? 16.414 1.062 3.763 1.00 98.12 309 LEU A C 1
ATOM 2550 O O . LEU A 1 309 ? 17.154 1.918 4.248 1.00 98.12 309 LEU A O 1
ATOM 2554 N N . VAL A 1 310 ? 16.565 0.598 2.523 1.00 97.31 310 VAL A N 1
ATOM 2555 C CA . VAL A 1 310 ? 17.675 0.985 1.642 1.00 97.31 310 VAL A CA 1
ATOM 2556 C C . VAL A 1 310 ? 17.529 2.430 1.153 1.00 97.31 310 VAL A C 1
ATOM 2558 O O . VAL A 1 310 ? 18.504 3.183 1.196 1.00 97.31 310 VAL A O 1
ATOM 2561 N N . CYS A 1 311 ? 16.328 2.846 0.731 1.00 96.81 311 CYS A N 1
ATOM 2562 C CA . CYS A 1 311 ? 16.100 4.186 0.179 1.00 96.81 311 CYS A CA 1
ATOM 2563 C C . CYS A 1 311 ? 15.992 5.274 1.255 1.00 96.81 311 CYS A C 1
ATOM 2565 O O . CYS A 1 311 ? 16.418 6.402 1.025 1.00 96.81 311 CYS A O 1
ATOM 2567 N N . PHE A 1 312 ? 15.403 4.983 2.418 1.00 97.62 312 PHE A N 1
ATOM 2568 C CA . PHE A 1 312 ? 15.045 6.008 3.411 1.00 97.62 312 PHE A CA 1
ATOM 2569 C C . PHE A 1 312 ? 15.867 5.950 4.697 1.00 97.62 312 PHE A C 1
ATOM 2571 O O . PHE A 1 312 ? 15.766 6.862 5.522 1.00 97.62 312 PHE A O 1
ATOM 2578 N N . GLY A 1 313 ? 16.707 4.930 4.842 1.00 97.94 313 GLY A N 1
ATOM 2579 C CA . GLY A 1 313 ? 17.638 4.795 5.949 1.00 97.94 313 GLY A CA 1
ATOM 2580 C C . GLY A 1 313 ? 17.001 4.285 7.239 1.00 97.94 313 GLY A C 1
ATOM 2581 O O . GLY A 1 313 ? 15.778 4.158 7.388 1.00 97.94 313 GLY A O 1
ATOM 2582 N N . LEU A 1 314 ? 17.865 3.972 8.199 1.00 98.44 314 LEU A N 1
ATOM 2583 C CA . LEU A 1 314 ? 17.500 3.296 9.438 1.00 98.44 314 LEU A CA 1
ATOM 2584 C C . LEU A 1 314 ? 16.532 4.119 10.300 1.00 98.44 314 LEU A C 1
ATOM 2586 O O . LEU A 1 314 ? 15.545 3.570 10.784 1.00 98.44 314 LEU A O 1
ATOM 2590 N N . ILE A 1 315 ? 16.764 5.428 10.462 1.00 98.44 315 ILE A N 1
ATOM 2591 C CA . ILE A 1 315 ? 15.945 6.285 11.340 1.00 98.44 315 ILE A CA 1
ATOM 2592 C C . ILE A 1 315 ? 14.509 6.368 10.820 1.00 98.44 315 ILE A C 1
ATOM 2594 O O . ILE A 1 315 ? 13.561 6.137 11.572 1.00 98.44 315 ILE A O 1
ATOM 2598 N N . SER A 1 316 ? 14.339 6.640 9.521 1.00 98.12 316 SER A N 1
ATOM 2599 C CA . SER A 1 316 ? 13.011 6.694 8.899 1.00 98.12 316 SER A CA 1
ATOM 2600 C C . SER A 1 316 ? 12.303 5.339 8.979 1.00 98.12 316 SER A C 1
ATOM 2602 O O . SER A 1 316 ? 11.098 5.283 9.221 1.00 98.12 316 SER A O 1
ATOM 2604 N N . THR A 1 317 ? 13.050 4.239 8.836 1.00 98.56 317 THR A N 1
ATOM 2605 C CA . THR A 1 317 ? 12.504 2.876 8.913 1.00 98.56 317 THR A CA 1
ATOM 2606 C C . THR A 1 317 ? 12.005 2.535 10.313 1.00 98.56 317 THR A C 1
ATOM 2608 O O . THR A 1 317 ? 10.884 2.056 10.475 1.00 98.56 317 THR A O 1
ATOM 2611 N N . LEU A 1 318 ? 12.801 2.815 11.347 1.00 98.44 318 LEU A N 1
ATOM 2612 C CA . LEU A 1 318 ? 12.389 2.594 12.734 1.00 98.44 318 LEU A CA 1
ATOM 2613 C C . LEU A 1 318 ? 11.159 3.436 13.080 1.00 98.44 318 LEU A C 1
ATOM 2615 O O . LEU A 1 318 ? 10.225 2.934 13.707 1.00 98.44 318 LEU A O 1
ATOM 2619 N N . LEU A 1 319 ? 11.123 4.686 12.614 1.00 98.19 319 LEU A N 1
ATOM 2620 C CA . LEU A 1 319 ? 9.992 5.577 12.829 1.00 98.19 319 LEU A CA 1
ATOM 2621 C C . LEU A 1 319 ? 8.718 5.056 12.151 1.00 98.19 319 LEU A C 1
ATOM 2623 O O . LEU A 1 319 ? 7.682 4.970 12.807 1.00 98.19 319 LEU A O 1
ATOM 2627 N N . ILE A 1 320 ? 8.770 4.663 10.872 1.00 97.81 320 ILE A N 1
ATOM 2628 C CA . ILE A 1 320 ? 7.577 4.172 10.166 1.00 97.81 320 ILE A CA 1
ATOM 2629 C C . ILE A 1 320 ? 7.089 2.837 10.737 1.00 97.81 320 ILE A C 1
ATOM 2631 O O . ILE A 1 320 ? 5.884 2.649 10.901 1.00 97.81 320 ILE A O 1
ATOM 2635 N N . VAL A 1 321 ? 8.003 1.935 11.114 1.00 98.44 321 VAL A N 1
ATOM 2636 C CA . VAL A 1 321 ? 7.667 0.671 11.784 1.00 98.44 321 VAL A CA 1
ATOM 2637 C C . VAL A 1 321 ? 6.979 0.943 13.116 1.00 98.44 321 VAL A C 1
ATOM 2639 O O . VAL A 1 321 ? 5.942 0.338 13.394 1.00 98.44 321 VAL A O 1
ATOM 2642 N N . LEU A 1 322 ? 7.502 1.876 13.915 1.00 98.31 322 LEU A N 1
ATOM 2643 C CA . LEU A 1 322 ? 6.911 2.269 15.193 1.00 98.31 322 LEU A CA 1
ATOM 2644 C C . LEU A 1 322 ? 5.507 2.857 15.004 1.00 98.31 322 LEU A C 1
ATOM 2646 O O . LEU A 1 322 ? 4.569 2.434 15.680 1.00 98.31 322 LEU A O 1
ATOM 2650 N N . ILE A 1 323 ? 5.341 3.789 14.061 1.00 97.88 323 ILE A N 1
ATOM 2651 C CA . ILE A 1 323 ? 4.046 4.410 13.753 1.00 97.88 323 ILE A CA 1
ATOM 2652 C C . ILE A 1 323 ? 3.032 3.361 13.290 1.00 97.88 323 ILE A C 1
ATOM 2654 O O . ILE A 1 323 ? 1.933 3.306 13.843 1.00 97.88 323 ILE A O 1
ATOM 2658 N N . MET A 1 324 ? 3.398 2.481 12.353 1.00 98.00 324 MET A N 1
ATOM 2659 C CA . MET A 1 324 ? 2.521 1.388 11.919 1.00 98.00 324 MET A CA 1
ATOM 2660 C C . MET A 1 324 ? 2.152 0.469 13.088 1.00 98.00 324 MET A C 1
ATOM 2662 O O . MET A 1 324 ? 0.977 0.153 13.259 1.00 98.00 324 MET A O 1
ATOM 2666 N N . SER A 1 325 ? 3.115 0.102 13.937 1.00 98.25 325 SER A N 1
ATOM 2667 C CA . SER A 1 325 ? 2.892 -0.780 15.091 1.00 98.25 325 SER A CA 1
ATOM 2668 C C . SER A 1 325 ? 1.905 -0.174 16.096 1.00 98.25 325 SER A C 1
ATOM 2670 O O . SER A 1 325 ? 0.945 -0.829 16.506 1.00 98.25 325 SER A O 1
ATOM 2672 N N . ILE A 1 326 ? 2.074 1.108 16.445 1.00 97.62 326 ILE A N 1
ATOM 2673 C CA . ILE A 1 326 ? 1.153 1.834 17.335 1.00 97.62 326 ILE A CA 1
ATOM 2674 C C . ILE A 1 326 ? -0.236 1.945 16.694 1.00 97.62 326 ILE A C 1
ATOM 2676 O O . ILE A 1 326 ? -1.251 1.753 17.370 1.00 97.62 326 ILE A O 1
ATOM 2680 N N . SER A 1 327 ? -0.302 2.255 15.398 1.00 96.62 327 SER A N 1
ATOM 2681 C CA . SER A 1 327 ? -1.562 2.348 14.663 1.00 96.62 327 SER A CA 1
ATOM 2682 C C . SER A 1 327 ? -2.321 1.028 14.681 1.00 96.62 327 SER A C 1
ATOM 2684 O O . SER A 1 327 ? -3.487 1.009 15.070 1.00 96.62 327 SER A O 1
ATOM 2686 N N . ILE A 1 328 ? -1.660 -0.077 14.332 1.00 97.56 328 ILE A N 1
ATOM 2687 C CA . ILE A 1 328 ? -2.235 -1.427 14.353 1.00 97.56 328 ILE A CA 1
ATOM 2688 C C . ILE A 1 328 ? -2.738 -1.767 15.753 1.00 97.56 328 ILE A C 1
ATOM 2690 O O . ILE A 1 328 ? -3.884 -2.192 15.905 1.00 97.56 328 ILE A O 1
ATOM 2694 N N . PHE A 1 329 ? -1.926 -1.506 16.782 1.00 96.44 329 PHE A N 1
ATOM 2695 C CA . PHE A 1 329 ? -2.308 -1.772 18.164 1.00 96.44 329 PHE A CA 1
ATOM 2696 C C . PHE A 1 329 ? -3.602 -1.045 18.550 1.00 96.44 329 PHE A C 1
ATOM 2698 O O . PHE A 1 329 ? -4.486 -1.641 19.166 1.00 96.44 329 PHE A O 1
ATOM 2705 N N . LYS A 1 330 ? -3.758 0.222 18.142 1.00 94.62 330 LYS A N 1
ATOM 2706 C CA . LYS A 1 330 ? -4.982 1.003 18.382 1.00 94.62 330 LYS A CA 1
ATOM 2707 C C . LYS A 1 330 ? -6.173 0.527 17.554 1.00 94.62 330 LYS A C 1
ATOM 2709 O O . LYS A 1 330 ? -7.286 0.493 18.074 1.00 94.62 330 LYS A O 1
ATOM 2714 N N . ILE A 1 331 ? -5.963 0.180 16.283 1.00 94.50 331 ILE A N 1
ATOM 2715 C CA . ILE A 1 331 ? -7.016 -0.331 15.388 1.00 94.50 331 ILE A CA 1
ATOM 2716 C C . ILE A 1 331 ? -7.594 -1.633 15.952 1.00 94.50 331 ILE A C 1
ATOM 2718 O O . ILE A 1 331 ? -8.809 -1.813 15.999 1.00 94.50 331 ILE A O 1
ATOM 2722 N N . LEU A 1 332 ? -6.723 -2.513 16.446 1.00 94.94 332 LEU A N 1
ATOM 2723 C CA . LEU A 1 332 ? -7.078 -3.821 16.987 1.00 94.94 332 LEU A CA 1
ATOM 2724 C C . LEU A 1 332 ? -7.476 -3.799 18.467 1.00 94.94 332 LEU A C 1
ATOM 2726 O O . LEU A 1 332 ? -7.608 -4.860 19.069 1.00 94.94 332 LEU A O 1
ATOM 2730 N N . ASN A 1 333 ? -7.735 -2.632 19.063 1.00 89.81 333 ASN A N 1
ATOM 2731 C CA . ASN A 1 333 ? -8.105 -2.542 20.479 1.00 89.81 333 ASN A CA 1
ATOM 2732 C C . ASN A 1 333 ? -9.383 -3.340 20.822 1.00 89.81 333 ASN A C 1
ATOM 2734 O O . ASN A 1 333 ? -9.490 -3.909 21.905 1.00 89.81 333 ASN A O 1
ATOM 2738 N N . ASN A 1 334 ? -10.320 -3.449 19.873 1.00 87.12 334 ASN A N 1
ATOM 2739 C CA . ASN A 1 334 ? -11.528 -4.273 20.015 1.00 87.12 334 ASN A CA 1
ATOM 2740 C C . ASN A 1 334 ? -11.288 -5.768 19.717 1.00 87.12 334 ASN A C 1
ATOM 2742 O O . ASN A 1 334 ? -12.219 -6.565 19.790 1.00 87.12 334 ASN A O 1
ATOM 2746 N N . LYS A 1 335 ? -10.054 -6.151 19.364 1.00 88.12 335 LYS A N 1
ATOM 2747 C CA . LYS A 1 335 ? -9.619 -7.518 19.037 1.00 88.12 335 LYS A CA 1
ATOM 2748 C C . LYS A 1 335 ? -10.466 -8.206 17.956 1.00 88.12 335 LYS A C 1
ATOM 2750 O O . LYS A 1 335 ? -10.711 -9.412 18.016 1.00 88.12 335 LYS A O 1
ATOM 2755 N N . ASP A 1 336 ? -10.911 -7.430 16.970 1.00 93.25 336 ASP A N 1
ATOM 2756 C CA . ASP A 1 336 ? -11.641 -7.923 15.801 1.00 93.25 336 ASP A CA 1
ATOM 2757 C C . ASP A 1 336 ? -10.691 -8.739 14.908 1.00 93.25 336 ASP A C 1
ATOM 2759 O O . ASP A 1 336 ? -9.739 -8.206 14.332 1.00 93.25 336 ASP A O 1
ATOM 2763 N N . LEU A 1 337 ? -10.932 -10.050 14.823 1.00 97.25 337 LEU A N 1
ATOM 2764 C CA . LEU A 1 337 ? -10.068 -10.977 14.093 1.00 97.25 337 LEU A CA 1
ATOM 2765 C C . LEU A 1 337 ? -10.135 -10.792 12.574 1.00 97.25 337 LEU A C 1
ATOM 2767 O O . LEU A 1 337 ? -9.145 -11.072 11.904 1.00 97.25 337 LEU A O 1
ATOM 2771 N N . PHE A 1 338 ? -11.247 -10.293 12.024 1.00 97.56 338 PHE A N 1
ATOM 2772 C CA . PHE A 1 338 ? -11.328 -10.002 10.589 1.00 97.56 338 PHE A CA 1
ATOM 2773 C C . PHE A 1 338 ? -10.451 -8.801 10.237 1.00 97.56 338 PHE A C 1
ATOM 2775 O O . PHE A 1 338 ? -9.723 -8.838 9.250 1.00 97.56 338 PHE A O 1
ATOM 2782 N N . ILE A 1 339 ? -10.448 -7.771 11.088 1.00 97.56 339 ILE A N 1
ATOM 2783 C CA . ILE A 1 339 ? -9.529 -6.635 10.948 1.00 97.56 339 ILE A CA 1
ATOM 2784 C C . ILE A 1 339 ? -8.076 -7.100 11.119 1.00 97.56 339 ILE A C 1
ATOM 2786 O O . ILE A 1 339 ? -7.216 -6.708 10.333 1.00 97.56 339 ILE A O 1
ATOM 2790 N N . ALA A 1 340 ? -7.791 -7.961 12.103 1.00 98.12 340 ALA A N 1
ATOM 2791 C CA . ALA A 1 340 ? -6.444 -8.499 12.308 1.00 98.12 340 ALA A CA 1
ATOM 2792 C C . ALA A 1 340 ? -5.946 -9.294 11.092 1.00 98.12 340 ALA A C 1
ATOM 2794 O O . ALA A 1 340 ? -4.800 -9.116 10.685 1.00 98.12 340 ALA A O 1
ATOM 2795 N N . LEU A 1 341 ? -6.815 -10.113 10.485 1.00 98.56 341 LEU A N 1
ATOM 2796 C CA . LEU A 1 341 ? -6.526 -10.822 9.239 1.00 98.56 341 LEU A CA 1
ATOM 2797 C C . LEU A 1 341 ? -6.176 -9.841 8.117 1.00 98.56 341 LEU A C 1
ATOM 2799 O O . LEU A 1 341 ? -5.147 -10.005 7.475 1.00 98.56 341 LEU A O 1
ATOM 2803 N N . VAL A 1 342 ? -6.984 -8.801 7.905 1.00 98.56 342 VAL A N 1
ATOM 2804 C CA . VAL A 1 342 ? -6.727 -7.814 6.845 1.00 98.56 342 VAL A CA 1
ATOM 2805 C C . VAL A 1 342 ? -5.397 -7.096 7.042 1.00 98.56 342 VAL A C 1
ATOM 2807 O O . VAL A 1 342 ? -4.625 -6.968 6.096 1.00 98.56 342 VAL A O 1
ATOM 2810 N N . LEU A 1 343 ? -5.092 -6.665 8.267 1.00 98.38 343 LEU A N 1
ATOM 2811 C CA . LEU A 1 343 ? -3.808 -6.031 8.558 1.00 98.38 343 LEU A CA 1
ATOM 2812 C C . LEU A 1 343 ? -2.642 -7.002 8.340 1.00 98.38 343 LEU A C 1
ATOM 2814 O O . LEU A 1 343 ? -1.620 -6.595 7.800 1.00 98.38 343 LEU A O 1
ATOM 2818 N N . ALA A 1 344 ? -2.799 -8.284 8.683 1.00 98.44 344 ALA A N 1
ATOM 2819 C CA . ALA A 1 344 ? -1.797 -9.303 8.378 1.00 98.44 344 ALA A CA 1
ATOM 2820 C C . ALA A 1 344 ? -1.567 -9.439 6.865 1.00 98.44 344 ALA A C 1
ATOM 2822 O O . ALA A 1 344 ? -0.420 -9.450 6.434 1.00 98.44 344 ALA A O 1
ATOM 2823 N N . ILE A 1 345 ? -2.641 -9.488 6.067 1.00 98.06 345 ILE A N 1
ATOM 2824 C CA . ILE A 1 345 ? -2.575 -9.573 4.600 1.00 98.06 345 ILE A CA 1
ATOM 2825 C C . ILE A 1 345 ? -1.786 -8.392 4.034 1.00 98.06 345 ILE A C 1
ATOM 2827 O O . ILE A 1 345 ? -0.811 -8.600 3.321 1.00 98.06 345 ILE A O 1
ATOM 2831 N N . VAL A 1 346 ? -2.160 -7.166 4.408 1.00 97.56 346 VAL A N 1
ATOM 2832 C CA . VAL A 1 346 ? -1.513 -5.931 3.934 1.00 97.56 346 VAL A CA 1
ATOM 2833 C C . VAL A 1 346 ? -0.022 -5.900 4.283 1.00 97.56 346 VAL A C 1
ATOM 2835 O O . VAL A 1 346 ? 0.804 -5.512 3.460 1.00 97.56 346 VAL A O 1
ATOM 2838 N N . LEU A 1 347 ? 0.341 -6.317 5.498 1.00 97.44 347 LEU A N 1
ATOM 2839 C CA . LEU A 1 347 ? 1.736 -6.333 5.940 1.00 97.44 347 LEU A CA 1
ATOM 2840 C C . LEU A 1 347 ? 2.549 -7.415 5.221 1.00 97.44 347 LEU A C 1
ATOM 2842 O O . LEU A 1 347 ? 3.645 -7.143 4.741 1.00 97.44 347 LEU A O 1
ATOM 2846 N N . ILE A 1 348 ? 2.016 -8.634 5.112 1.00 96.62 348 ILE A N 1
ATOM 2847 C CA . ILE A 1 348 ? 2.697 -9.743 4.429 1.00 96.62 348 ILE A CA 1
ATOM 2848 C C . ILE A 1 348 ? 2.855 -9.439 2.934 1.00 96.62 348 ILE A C 1
ATOM 2850 O O . ILE A 1 348 ? 3.890 -9.765 2.361 1.00 96.62 348 ILE A O 1
ATOM 2854 N N . GLU A 1 349 ? 1.892 -8.760 2.313 1.00 94.00 349 GLU A N 1
ATOM 2855 C CA . GLU A 1 349 ? 1.986 -8.343 0.913 1.00 94.00 349 GLU A CA 1
ATOM 2856 C C . GLU A 1 349 ? 3.213 -7.453 0.663 1.00 94.00 349 GLU A C 1
ATOM 2858 O O . GLU A 1 349 ? 4.029 -7.737 -0.221 1.00 94.00 349 GLU A O 1
ATOM 2863 N N . GLY A 1 350 ? 3.430 -6.462 1.537 1.00 93.94 350 GLY A N 1
ATOM 2864 C CA . GLY A 1 350 ? 4.593 -5.570 1.497 1.00 93.94 350 GLY A CA 1
ATOM 2865 C C . GLY A 1 350 ? 5.947 -6.275 1.654 1.00 93.94 350 GLY A C 1
ATOM 2866 O O . GLY A 1 350 ? 6.987 -5.677 1.372 1.00 93.94 350 GLY A O 1
ATOM 2867 N N . PHE A 1 351 ? 5.968 -7.548 2.065 1.00 92.06 351 PHE A N 1
ATOM 2868 C CA . PHE A 1 351 ? 7.183 -8.362 2.078 1.00 92.06 351 PHE A CA 1
ATOM 2869 C C . PHE A 1 351 ? 7.683 -8.687 0.665 1.00 92.06 351 PHE A C 1
ATOM 2871 O O . PHE A 1 351 ? 8.895 -8.730 0.463 1.00 92.06 351 PHE A O 1
ATOM 2878 N N . SER A 1 352 ? 6.781 -8.877 -0.304 1.00 86.06 352 SER A N 1
ATOM 2879 C CA . SER A 1 352 ? 7.110 -9.303 -1.680 1.00 86.06 352 SER A CA 1
ATOM 2880 C C . SER A 1 352 ? 6.837 -8.260 -2.767 1.00 86.06 352 SER A C 1
ATOM 2882 O O . SER A 1 352 ? 7.166 -8.480 -3.936 1.00 86.06 352 SER A O 1
ATOM 2884 N N . ASP A 1 353 ? 6.162 -7.178 -2.391 1.00 89.06 353 ASP A N 1
ATOM 2885 C CA . ASP A 1 353 ? 5.651 -6.172 -3.308 1.00 89.06 353 ASP A CA 1
ATOM 2886 C C . ASP A 1 353 ? 6.119 -4.781 -2.859 1.00 89.06 353 ASP A C 1
ATOM 2888 O O . ASP A 1 353 ? 6.103 -4.502 -1.652 1.00 89.06 353 ASP A O 1
ATOM 2892 N N . PRO A 1 354 ? 6.578 -3.895 -3.764 1.00 90.19 354 PRO A N 1
ATOM 2893 C CA . PRO A 1 354 ? 7.110 -2.589 -3.381 1.00 90.19 354 PRO A CA 1
ATOM 2894 C C . PRO A 1 354 ? 6.055 -1.477 -3.205 1.00 90.19 354 PRO A C 1
ATOM 2896 O O . PRO A 1 354 ? 6.441 -0.320 -3.011 1.00 90.19 354 PRO A O 1
ATOM 2899 N N . TRP A 1 355 ? 4.754 -1.785 -3.263 1.00 91.06 355 TRP A N 1
ATOM 2900 C CA . TRP A 1 355 ? 3.676 -0.786 -3.319 1.00 91.06 355 TRP A CA 1
ATOM 2901 C C . TRP A 1 355 ? 2.910 -0.555 -2.002 1.00 91.06 355 TRP A C 1
ATOM 2903 O O . TRP A 1 355 ? 1.887 0.135 -2.001 1.00 91.06 355 TRP A O 1
ATOM 2913 N N . LEU A 1 356 ? 3.411 -1.035 -0.854 1.00 95.88 356 LEU A N 1
ATOM 2914 C CA . LEU A 1 356 ? 2.787 -0.820 0.469 1.00 95.88 356 LEU A CA 1
ATOM 2915 C C . LEU A 1 356 ? 2.561 0.672 0.774 1.00 95.88 356 LEU A C 1
ATOM 2917 O O . LEU A 1 356 ? 1.569 1.041 1.398 1.00 95.88 356 LEU A O 1
ATOM 2921 N N . PHE A 1 357 ? 3.480 1.531 0.323 1.00 95.81 357 PHE A N 1
ATOM 2922 C CA . PHE A 1 357 ? 3.436 2.983 0.525 1.00 95.81 357 PHE A CA 1
ATOM 2923 C C . PHE A 1 357 ? 2.819 3.753 -0.653 1.00 95.81 357 PHE A C 1
ATOM 2925 O O . PHE A 1 357 ? 2.918 4.974 -0.706 1.00 95.81 357 PHE A O 1
ATOM 2932 N N . ASN A 1 358 ? 2.163 3.082 -1.600 1.00 93.88 358 ASN A N 1
ATOM 2933 C CA . ASN A 1 358 ? 1.361 3.755 -2.618 1.00 93.88 358 ASN A CA 1
ATOM 2934 C C . ASN A 1 358 ? -0.115 3.703 -2.202 1.00 93.88 358 ASN A C 1
ATOM 2936 O O . ASN A 1 358 ? -0.718 2.640 -2.215 1.00 93.88 358 ASN A O 1
ATOM 2940 N N . ALA A 1 359 ? -0.721 4.839 -1.851 1.00 93.94 359 ALA A N 1
ATOM 2941 C CA . ALA A 1 359 ? -2.107 4.878 -1.370 1.00 93.94 359 ALA A CA 1
ATOM 2942 C C . ALA A 1 359 ? -3.170 4.568 -2.445 1.00 93.94 359 ALA A C 1
ATOM 2944 O O . ALA A 1 359 ? -4.297 4.228 -2.090 1.00 93.94 359 ALA A O 1
ATOM 2945 N N . GLY A 1 360 ? -2.829 4.678 -3.735 1.00 89.50 360 GLY A N 1
ATOM 2946 C CA . GLY A 1 360 ? -3.691 4.223 -4.833 1.00 89.50 360 GLY A CA 1
ATOM 2947 C C . GLY A 1 360 ? -3.699 2.701 -4.990 1.00 89.50 360 GLY A C 1
ATOM 2948 O O . GLY A 1 360 ? -4.621 2.160 -5.583 1.00 89.50 360 GLY A O 1
ATOM 2949 N N . TYR A 1 361 ? -2.696 2.035 -4.419 1.00 88.06 361 TYR A N 1
ATOM 2950 C CA . TYR A 1 361 ? -2.494 0.593 -4.467 1.00 88.06 361 TYR A CA 1
ATOM 2951 C C . TYR A 1 361 ? -2.874 -0.070 -3.131 1.00 88.06 361 TYR A C 1
ATOM 2953 O O . TYR A 1 361 ? -3.717 -0.953 -3.063 1.00 88.06 361 TYR A O 1
ATOM 2961 N N . THR A 1 362 ? -2.311 0.425 -2.027 1.00 94.81 362 THR A N 1
ATOM 2962 C CA . THR A 1 362 ? -2.609 0.015 -0.652 1.00 94.81 362 THR A CA 1
ATOM 2963 C C . THR A 1 362 ? -3.282 1.167 0.108 1.00 94.81 362 THR A C 1
ATOM 2965 O O . THR A 1 362 ? -2.614 1.896 0.846 1.00 94.81 362 THR A O 1
ATOM 2968 N N . PRO A 1 363 ? -4.614 1.347 0.022 1.00 95.88 363 PRO A N 1
ATOM 2969 C CA . PRO A 1 363 ? -5.317 2.442 0.708 1.00 95.88 363 PRO A CA 1
ATOM 2970 C C . PRO A 1 363 ? -5.186 2.386 2.241 1.00 95.88 363 PRO A C 1
ATOM 2972 O O . PRO A 1 363 ? -5.317 3.400 2.927 1.00 95.88 363 PRO A O 1
ATOM 2975 N N . PHE A 1 364 ? -4.887 1.210 2.805 1.00 97.25 364 PHE A N 1
ATOM 2976 C CA . PHE A 1 364 ? -4.685 1.008 4.243 1.00 97.25 364 PHE A CA 1
ATOM 2977 C C . PHE A 1 364 ? -3.530 1.825 4.821 1.00 97.25 364 PHE A C 1
ATOM 2979 O O . PHE A 1 364 ? -3.550 2.130 6.016 1.00 97.25 364 PHE A O 1
ATOM 2986 N N . ILE A 1 365 ? -2.557 2.236 4.000 1.00 96.50 365 ILE A N 1
ATOM 2987 C CA . ILE A 1 365 ? -1.436 3.049 4.474 1.00 96.50 365 ILE A CA 1
ATOM 2988 C C . ILE A 1 365 ? -1.898 4.396 5.050 1.00 96.50 365 ILE A C 1
ATOM 2990 O O . ILE A 1 365 ? -1.323 4.886 6.021 1.00 96.50 365 ILE A O 1
ATOM 2994 N N . ILE A 1 366 ? -3.006 4.942 4.532 1.00 95.69 366 ILE A N 1
ATOM 2995 C CA . ILE A 1 366 ? -3.637 6.179 5.017 1.00 95.69 366 ILE A CA 1
ATOM 2996 C C . ILE A 1 366 ? -4.021 6.029 6.491 1.00 95.69 366 ILE A C 1
ATOM 2998 O O . ILE A 1 366 ? -3.728 6.889 7.327 1.00 95.69 366 ILE A O 1
ATOM 3002 N N . LEU A 1 367 ? -4.642 4.897 6.826 1.00 95.06 367 LEU A N 1
ATOM 3003 C CA . LEU A 1 367 ? -5.034 4.574 8.191 1.00 95.06 367 LEU A CA 1
ATOM 3004 C C . LEU A 1 367 ? -3.803 4.283 9.061 1.00 95.06 367 LEU A C 1
ATOM 3006 O O . LEU A 1 367 ? -3.693 4.804 10.171 1.00 95.06 367 LEU A O 1
ATOM 3010 N N . LEU A 1 368 ? -2.860 3.483 8.557 1.00 96.19 368 LEU A N 1
ATOM 3011 C CA . LEU A 1 368 ? -1.671 3.058 9.301 1.00 96.19 368 LEU A CA 1
ATOM 3012 C C . LEU A 1 368 ? -0.720 4.212 9.646 1.00 96.19 368 LEU A C 1
ATOM 3014 O O . LEU A 1 368 ? -0.087 4.174 10.700 1.00 96.19 368 LEU A O 1
ATOM 3018 N N . MET A 1 369 ? -0.636 5.250 8.816 1.00 95.44 369 MET A N 1
ATOM 3019 C CA . MET A 1 369 ? 0.224 6.409 9.080 1.00 95.44 369 MET A CA 1
ATOM 3020 C C . MET A 1 369 ? -0.437 7.480 9.959 1.00 95.44 369 MET A C 1
ATOM 3022 O O . MET A 1 369 ? 0.264 8.281 10.573 1.00 95.44 369 MET A O 1
ATOM 3026 N N . SER A 1 370 ? -1.769 7.498 10.066 1.00 91.38 370 SER A N 1
ATOM 3027 C CA . SER A 1 370 ? -2.503 8.527 10.821 1.00 91.38 370 SER A CA 1
ATOM 3028 C C . SER A 1 370 ? -2.970 8.064 12.209 1.00 91.38 370 SER A C 1
ATOM 3030 O O . SER A 1 370 ? -3.026 8.865 13.150 1.00 91.38 370 SER A O 1
ATOM 3032 N N . ARG A 1 371 ? -3.275 6.771 12.402 1.00 91.31 371 ARG A N 1
ATOM 3033 C CA . ARG A 1 371 ? -3.895 6.281 13.652 1.00 91.31 371 ARG A CA 1
ATOM 3034 C C . ARG A 1 371 ? -3.008 6.377 14.892 1.00 91.31 371 ARG A C 1
ATOM 3036 O O . ARG A 1 371 ? -3.509 6.464 16.018 1.00 91.31 371 ARG A O 1
ATOM 3043 N N . ALA A 1 372 ? -1.694 6.415 14.718 1.00 91.81 372 ALA A N 1
ATOM 3044 C CA . ALA A 1 372 ? -0.758 6.642 15.810 1.00 91.81 372 ALA A CA 1
ATOM 3045 C C . ALA A 1 372 ? -1.000 7.995 16.505 1.00 91.81 372 ALA A C 1
ATOM 3047 O O . ALA A 1 372 ? -0.802 8.099 17.717 1.00 91.81 372 ALA A O 1
ATOM 3048 N N . PHE A 1 373 ? -1.554 8.983 15.797 1.00 90.06 373 PHE A N 1
ATOM 3049 C CA . PHE A 1 373 ? -1.773 10.340 16.302 1.00 90.06 373 PHE A CA 1
ATOM 3050 C C . PHE A 1 373 ? -3.233 10.602 16.700 1.00 90.06 373 PHE A C 1
ATOM 3052 O O . PHE A 1 373 ? -3.491 11.252 17.716 1.00 90.06 373 PHE A O 1
ATOM 3059 N N . PHE A 1 374 ? -4.203 10.032 15.980 1.00 85.88 374 PHE A N 1
ATOM 3060 C CA . PHE A 1 374 ? -5.628 10.340 16.170 1.00 85.88 374 PHE A CA 1
ATOM 3061 C C . PHE A 1 374 ? -6.432 9.179 16.771 1.00 85.88 374 PHE A C 1
ATOM 3063 O O . PHE A 1 374 ? -6.123 8.004 16.567 1.00 85.88 374 PHE A O 1
ATOM 3070 N N . LYS A 1 375 ? -7.469 9.503 17.557 1.00 71.06 375 LYS A N 1
ATOM 3071 C CA . LYS A 1 375 ? -8.396 8.504 18.118 1.00 71.06 375 LYS A CA 1
ATOM 3072 C C . LYS A 1 375 ? -9.426 8.082 17.066 1.00 71.06 375 LYS A C 1
ATOM 3074 O O . LYS A 1 375 ? -9.710 8.819 16.128 1.00 71.06 375 LYS A O 1
ATOM 3079 N N . VAL A 1 376 ? -9.996 6.890 17.249 1.00 55.81 376 VAL A N 1
ATOM 3080 C CA . VAL A 1 376 ? -11.230 6.488 16.567 1.00 55.81 376 VAL A CA 1
ATOM 3081 C C . VAL A 1 376 ? -12.351 7.341 17.145 1.00 55.81 376 VAL A C 1
ATOM 3083 O O . VAL A 1 376 ? -12.709 7.142 18.305 1.00 55.81 376 VAL A O 1
ATOM 3086 N N . ASP A 1 377 ? -12.897 8.273 16.364 1.00 49.12 377 ASP A N 1
ATOM 3087 C CA . ASP A 1 377 ? -14.244 8.761 16.645 1.00 49.12 377 ASP A CA 1
ATOM 3088 C C . ASP A 1 377 ? -15.150 7.539 16.474 1.00 49.12 377 ASP A C 1
ATOM 3090 O O . ASP A 1 377 ? -15.352 7.038 15.365 1.00 49.12 377 ASP A O 1
ATOM 3094 N N . LYS A 1 378 ? -15.581 6.954 17.600 1.00 37.44 378 LYS A N 1
ATOM 3095 C CA . LYS A 1 378 ? -16.622 5.928 17.579 1.00 37.44 378 LYS A CA 1
ATOM 3096 C C . LYS A 1 378 ? -17.797 6.542 16.829 1.00 37.44 378 LYS A C 1
ATOM 3098 O O . LYS A 1 378 ? -18.178 7.673 17.135 1.00 37.44 378 LYS A O 1
ATOM 3103 N N . LYS A 1 379 ? -18.368 5.797 15.877 1.00 36.16 379 LYS A N 1
ATOM 3104 C CA . LYS A 1 379 ? -19.707 6.106 15.380 1.00 36.16 379 LYS A CA 1
ATOM 3105 C C . LYS A 1 379 ? -20.577 6.409 16.592 1.00 36.16 379 LYS A C 1
ATOM 3107 O O . LYS A 1 379 ? -20.649 5.608 17.526 1.00 3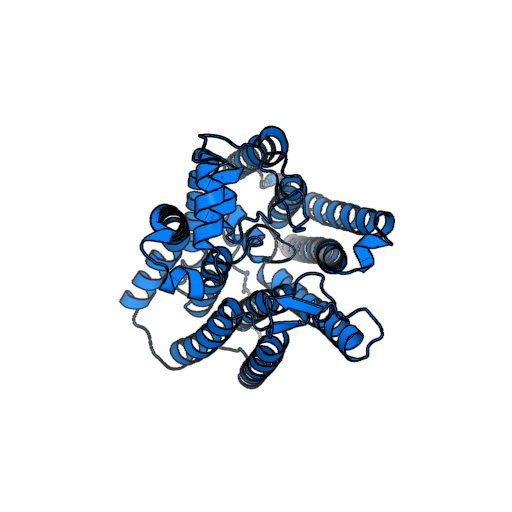6.16 379 LYS A O 1
ATOM 3112 N N . ILE A 1 380 ? -21.187 7.584 16.568 1.00 30.62 380 ILE A N 1
ATOM 3113 C CA . ILE A 1 380 ? -22.351 7.877 17.380 1.00 30.62 380 ILE A CA 1
ATOM 3114 C C . ILE A 1 380 ? -23.446 6.971 16.803 1.00 30.62 380 ILE A C 1
ATOM 3116 O O . ILE A 1 380 ? -24.196 7.366 15.920 1.00 30.62 380 ILE A O 1
ATOM 3120 N N . GLU A 1 381 ? -23.471 5.709 17.225 1.00 28.31 381 GLU A N 1
ATOM 3121 C CA . GLU A 1 381 ? -24.702 4.927 17.221 1.00 28.31 381 GLU A CA 1
ATOM 3122 C C . GLU A 1 381 ? -25.546 5.496 18.363 1.00 28.31 381 GLU A C 1
ATOM 3124 O O . GLU A 1 381 ? -25.519 5.015 19.492 1.00 28.31 381 GLU A O 1
ATOM 3129 N N . SER A 1 382 ? -26.219 6.612 18.087 1.00 29.48 382 SER A N 1
ATOM 3130 C CA . SER A 1 382 ? -27.337 7.082 18.892 1.00 29.48 382 SER A CA 1
ATOM 3131 C C . SER A 1 382 ? -28.602 6.949 18.054 1.00 29.48 382 SER A C 1
ATOM 3133 O O . SER A 1 382 ? -28.730 7.625 17.034 1.00 29.48 382 SER A O 1
ATOM 3135 N N . ASN A 1 383 ? -29.525 6.138 18.572 1.00 30.97 383 ASN A N 1
ATOM 3136 C CA . ASN A 1 383 ? -30.967 6.157 18.320 1.00 30.97 383 ASN A CA 1
ATOM 3137 C C . ASN A 1 383 ? -31.495 5.397 17.089 1.00 30.97 383 ASN A C 1
ATOM 3139 O O . ASN A 1 383 ? -32.058 5.998 16.187 1.00 30.97 383 ASN A O 1
ATOM 3143 N N . GLU A 1 384 ? -31.456 4.064 17.146 1.00 32.47 384 GLU A N 1
ATOM 3144 C CA . GLU A 1 384 ? -32.498 3.199 16.543 1.00 32.47 384 GLU A CA 1
ATOM 3145 C C . GLU A 1 384 ? -33.071 2.217 17.590 1.00 32.47 384 GLU A C 1
ATOM 3147 O O . GLU A 1 384 ? -33.381 1.067 17.309 1.00 32.47 384 GLU A O 1
ATOM 3152 N N . GLY A 1 385 ? -33.186 2.669 18.843 1.00 32.84 385 GLY A N 1
ATOM 3153 C CA . GLY A 1 385 ? -33.695 1.856 19.955 1.00 32.84 385 GLY A CA 1
ATOM 3154 C C . GLY A 1 385 ? -34.731 2.550 20.833 1.00 32.84 385 GLY A C 1
ATOM 3155 O O . GLY A 1 385 ? -34.928 2.115 21.958 1.00 32.84 385 GLY A O 1
ATOM 3156 N N . MET A 1 386 ? -35.352 3.637 20.366 1.00 36.31 386 MET A N 1
ATOM 3157 C CA . MET A 1 386 ? -36.494 4.277 21.033 1.00 36.31 386 MET A CA 1
ATOM 3158 C C . MET A 1 386 ? -37.351 5.016 19.998 1.00 36.31 386 MET A C 1
ATOM 3160 O O . MET A 1 386 ? -37.201 6.219 19.802 1.00 36.31 386 MET A O 1
ATOM 3164 N N . SER A 1 387 ? -38.255 4.287 19.350 1.00 31.66 387 SER A N 1
ATOM 3165 C CA . SER A 1 387 ? -39.559 4.808 18.931 1.00 31.66 387 SER A CA 1
ATOM 3166 C C . SER A 1 387 ? -40.471 3.636 18.558 1.00 31.66 387 SER A C 1
ATOM 3168 O O . SER A 1 387 ? -40.370 3.130 17.444 1.00 31.66 387 SER A O 1
ATOM 3170 N N . LEU A 1 388 ? -41.325 3.295 19.531 1.00 36.22 388 LEU A N 1
ATOM 3171 C CA . LEU A 1 388 ? -42.583 2.532 19.475 1.00 36.22 388 LEU A CA 1
ATOM 3172 C C . LEU A 1 388 ? -42.525 1.061 19.047 1.00 36.22 388 LEU A C 1
ATOM 3174 O O . LEU A 1 388 ? -42.378 0.775 17.841 1.00 36.22 388 LEU A O 1
#